Protein AF-0000000076704595 (afdb_homodimer)

pLDDT: mean 89.66, std 19.1, range [22.81, 98.88]

Radius of gyration: 24.55 Å; Cα contacts (8 Å, |Δi|>4): 575; chains: 2; bounding box: 43×68×77 Å

Secondary structure (DSSP, 8-state):
-----EEEEEEEETTTTEEEEEEEEE---SSS-SPPHHHHHHH---THHHHTSPPHHHHHHHHHHHHHHTTSB-TTT-PBPTTS--EEESSSHIIIIIHHHHHHHTTPPPPGGGSEEEEHHHHHHHHHSS--SSHHHHHHHTTPPP-S-TT-HHHHHHHHHHHHHHHHHTTPPP---EEEETTEETT------------------/-----EEEEEEEETTTTEEEEEEEEE---SSS-SPPHHHHHHH---THHHHTSPPHHHHHHHHHHHHHHTTSB-TTT-PBPTTS--EEESSSHIIIIIHHHHHHHTTPPPPGGGSEEEEHHHHHHHHHSS--SSHHHHHHHTTPPP-S-TT-HHHHHHHHHHHHHHHHHTTPPP---EEEETTEETT------------------

Organism: Ascaris lumbricoides (NCBI:txid6252)

Structure (mmCIF, N/CA/C/O backbone):
data_AF-0000000076704595-model_v1
#
loop_
_entity.id
_entity.type
_entity.pdbx_description
1 polymer 'Exonuclease domain-containing protein'
#
loop_
_atom_site.group_PDB
_atom_site.id
_atom_site.type_symbol
_atom_site.label_atom_id
_atom_site.label_alt_id
_atom_site.label_comp_id
_atom_site.label_asym_id
_atom_site.label_entity_id
_atom_site.label_seq_id
_atom_site.pdbx_PDB_ins_code
_atom_site.Cartn_x
_atom_site.Cartn_y
_atom_site.Cartn_z
_atom_site.occupancy
_atom_site.B_iso_or_equiv
_atom_site.auth_seq_id
_atom_site.auth_comp_id
_atom_site.auth_asym_id
_atom_site.auth_atom_id
_atom_site.pdbx_PDB_model_num
ATOM 1 N N . LEU A 1 1 ? 15.586 2.971 5 1 81.44 1 LEU A N 1
ATOM 2 C CA . LEU A 1 1 ? 14.898 4.219 5.293 1 81.44 1 LEU A CA 1
ATOM 3 C C . LEU A 1 1 ? 13.766 4.461 4.293 1 81.44 1 LEU A C 1
ATOM 5 O O . LEU A 1 1 ? 13.945 4.254 3.09 1 81.44 1 LEU A O 1
ATOM 9 N N . GLN A 1 2 ? 12.617 4.727 4.852 1 90.31 2 GLN A N 1
ATOM 10 C CA . GLN A 1 2 ? 11.516 5.23 4.035 1 90.31 2 GLN A CA 1
ATOM 11 C C . GLN A 1 2 ? 11.562 6.75 3.926 1 90.31 2 GLN A C 1
ATOM 13 O O . GLN A 1 2 ? 11.844 7.438 4.91 1 90.31 2 GLN A O 1
ATOM 18 N N . GLU A 1 3 ? 11.398 7.246 2.668 1 96.56 3 GLU A N 1
ATOM 19 C CA . GLU A 1 3 ? 11.469 8.688 2.461 1 96.56 3 GLU A CA 1
ATOM 20 C C . GLU A 1 3 ? 10.117 9.25 2.033 1 96.56 3 GLU A C 1
ATOM 22 O O . GLU A 1 3 ? 9.375 8.602 1.288 1 96.56 3 GLU A O 1
ATOM 27 N N . ILE A 1 4 ? 9.82 10.414 2.559 1 98.19 4 ILE A N 1
ATOM 28 C CA . ILE A 1 4 ? 8.633 11.164 2.16 1 98.19 4 ILE A CA 1
ATOM 29 C C . ILE A 1 4 ? 8.828 11.734 0.757 1 98.19 4 ILE A C 1
ATOM 31 O O . ILE A 1 4 ? 9.852 12.352 0.469 1 98.19 4 ILE A O 1
ATOM 35 N N . ILE A 1 5 ? 7.785 11.492 -0.103 1 98.62 5 ILE A N 1
ATOM 36 C CA . ILE A 1 5 ? 7.953 11.977 -1.467 1 98.62 5 ILE A CA 1
ATOM 37 C C . ILE A 1 5 ? 6.82 12.945 -1.812 1 98.62 5 ILE A C 1
ATOM 39 O O . ILE A 1 5 ? 6.75 13.445 -2.936 1 98.62 5 ILE A O 1
ATOM 43 N N . GLU A 1 6 ? 5.918 13.188 -0.958 1 98.88 6 GLU A N 1
ATOM 44 C CA . GLU A 1 6 ? 4.824 14.141 -1.095 1 98.88 6 GLU A CA 1
ATOM 45 C C . GLU A 1 6 ? 4.43 14.727 0.26 1 98.88 6 GLU A C 1
ATOM 47 O O . GLU A 1 6 ? 4.363 14 1.256 1 98.88 6 GLU A O 1
ATOM 52 N N . PHE A 1 7 ? 4.203 16.031 0.327 1 98.88 7 PHE A N 1
ATOM 53 C CA . PHE A 1 7 ? 3.855 16.734 1.555 1 98.88 7 PHE A CA 1
ATOM 54 C C . PHE A 1 7 ? 2.664 17.656 1.328 1 98.88 7 PHE A C 1
ATOM 56 O O . PHE A 1 7 ? 2.83 18.875 1.186 1 98.88 7 PHE A O 1
ATOM 63 N N . PRO A 1 8 ? 1.461 17.094 1.296 1 98.81 8 PRO A N 1
ATOM 64 C CA . PRO A 1 8 ? 0.243 17.891 1.126 1 98.81 8 PRO A CA 1
ATOM 65 C C . PRO A 1 8 ? -0.398 18.266 2.457 1 98.81 8 PRO A C 1
ATOM 67 O O . PRO A 1 8 ? -0.485 17.453 3.369 1 98.81 8 PRO A O 1
ATOM 70 N N . VAL A 1 9 ? -0.83 19.5 2.629 1 98.81 9 VAL A N 1
ATOM 71 C CA . VAL A 1 9 ? -1.573 20 3.783 1 98.81 9 VAL A CA 1
ATOM 72 C C . VAL A 1 9 ? -2.691 20.922 3.318 1 98.81 9 VAL A C 1
ATOM 74 O O . VAL A 1 9 ? -2.482 21.781 2.449 1 98.81 9 VAL A O 1
ATOM 77 N N . VAL A 1 10 ? -3.824 20.734 3.83 1 98.56 10 VAL A N 1
ATOM 78 C CA . VAL A 1 10 ? -4.949 21.641 3.629 1 98.56 10 VAL A CA 1
ATOM 79 C C . VAL A 1 10 ? -5.328 22.297 4.957 1 98.56 10 VAL A C 1
ATOM 81 O O . VAL A 1 10 ? -5.457 21.609 5.977 1 98.56 10 VAL A O 1
ATOM 84 N N . GLN A 1 11 ? -5.375 23.594 4.945 1 98 11 GLN A N 1
ATOM 85 C CA . GLN A 1 11 ? -5.969 24.297 6.078 1 98 11 GLN A CA 1
ATOM 86 C C . GLN A 1 11 ? -7.492 24.281 5.988 1 98 11 GLN A C 1
ATOM 88 O O . GLN A 1 11 ? -8.07 24.859 5.066 1 98 11 GLN A O 1
ATOM 93 N N . PHE A 1 12 ? -8.086 23.609 6.906 1 97.75 12 PHE A N 1
ATOM 94 C CA . PHE A 1 12 ? -9.531 23.422 6.941 1 97.75 12 PHE A CA 1
ATOM 95 C C . PHE A 1 12 ? -10.141 24.141 8.133 1 97.75 12 PHE A C 1
ATOM 97 O O . PHE A 1 12 ? -9.734 23.922 9.281 1 97.75 12 PHE A O 1
ATOM 104 N N . CYS A 1 13 ? -11.094 25.047 7.867 1 95.94 13 CYS A N 1
ATOM 105 C CA . CYS A 1 13 ? -11.766 25.797 8.93 1 95.94 13 CYS A CA 1
ATOM 106 C C . CYS A 1 13 ? -13.008 25.062 9.414 1 95.94 13 CYS A C 1
ATOM 108 O O . CYS A 1 13 ? -13.961 24.875 8.656 1 95.94 13 CYS A O 1
ATOM 110 N N . THR A 1 14 ? -13.023 24.672 10.672 1 92.38 14 THR A N 1
ATOM 111 C CA . THR A 1 14 ? -14.133 23.875 11.195 1 92.38 14 THR A CA 1
ATOM 112 C C . THR A 1 14 ? -15.344 24.766 11.469 1 92.38 14 THR A C 1
ATOM 114 O O . THR A 1 14 ? -16.453 24.266 11.664 1 92.38 14 THR A O 1
ATOM 117 N N . LYS A 1 15 ? -15.18 26.047 11.5 1 91.81 15 LYS A N 1
ATOM 118 C CA . LYS A 1 15 ? -16.312 26.969 11.656 1 91.81 15 LYS A CA 1
ATOM 119 C C . LYS A 1 15 ? -17.094 27.094 10.359 1 91.81 15 LYS A C 1
ATOM 121 O O . LYS A 1 15 ? -18.328 27.016 10.359 1 91.81 15 LYS A O 1
ATOM 126 N N . THR A 1 16 ? -16.406 27.25 9.266 1 95.56 16 THR A N 1
ATOM 127 C CA . THR A 1 16 ? -17.062 27.438 7.973 1 95.56 16 THR A CA 1
ATOM 128 C C . THR A 1 16 ? -17.156 26.109 7.23 1 95.56 16 THR A C 1
ATOM 130 O O . THR A 1 16 ? -17.891 25.984 6.246 1 95.56 16 THR A O 1
ATOM 133 N N . LEU A 1 17 ? -16.344 25.141 7.668 1 97.38 17 LEU A N 1
ATOM 134 C CA . LEU A 1 17 ? -16.297 23.812 7.09 1 97.38 17 LEU A CA 1
ATOM 135 C C . LEU A 1 17 ? -15.797 23.859 5.648 1 97.38 17 LEU A C 1
ATOM 137 O O . LEU A 1 17 ? -16.344 23.188 4.773 1 97.38 17 LEU A O 1
ATOM 141 N N . GLN A 1 18 ? -14.805 24.75 5.449 1 97.06 18 GLN A N 1
ATOM 142 C CA . GLN A 1 18 ? -14.234 24.938 4.117 1 97.06 18 GLN A CA 1
ATOM 143 C C . GLN A 1 18 ? -12.711 24.953 4.164 1 97.06 18 GLN A C 1
ATOM 145 O O . GLN A 1 18 ? -12.117 25.266 5.199 1 97.06 18 GLN A O 1
ATOM 150 N N . GLU A 1 19 ? -12.148 24.516 3.037 1 97.5 19 GLU A N 1
ATOM 151 C CA . GLU A 1 19 ? -10.719 24.734 2.846 1 97.5 19 GLU A CA 1
ATOM 152 C C . GLU A 1 19 ? -10.398 26.234 2.752 1 97.5 19 GLU A C 1
ATOM 154 O O . GLU A 1 19 ? -11.086 26.969 2.055 1 97.5 19 GLU A O 1
ATOM 159 N N . VAL A 1 20 ? -9.32 26.688 3.467 1 96.25 20 VAL A N 1
ATOM 160 C CA . VAL A 1 20 ? -8.961 28.109 3.475 1 96.25 20 VAL A CA 1
ATOM 161 C C . VAL A 1 20 ? -7.633 28.312 2.758 1 96.25 20 VAL A C 1
ATOM 163 O O . VAL A 1 20 ? -7.391 29.359 2.166 1 96.25 20 VAL A O 1
ATOM 166 N N . ALA A 1 21 ? -6.781 27.391 2.82 1 97.94 21 ALA A N 1
ATOM 167 C CA . ALA A 1 21 ? -5.469 27.422 2.182 1 97.94 21 ALA A CA 1
ATOM 168 C C . ALA A 1 21 ? -4.902 26.016 1.998 1 97.94 21 ALA A C 1
ATOM 170 O O . ALA A 1 21 ? -5.438 25.047 2.549 1 97.94 21 ALA A O 1
ATOM 171 N N . ARG A 1 22 ? -3.871 25.953 1.169 1 98.44 22 ARG A N 1
ATOM 172 C CA . ARG A 1 22 ? -3.277 24.656 0.901 1 98.44 22 ARG A CA 1
ATOM 173 C C . ARG A 1 22 ? -1.772 24.766 0.681 1 98.44 22 ARG A C 1
ATOM 175 O O . ARG A 1 22 ? -1.294 25.781 0.148 1 98.44 22 ARG A O 1
ATOM 182 N N . PHE A 1 23 ? -1.043 23.859 1.187 1 98.81 23 PHE A N 1
ATOM 183 C CA . PHE A 1 23 ? 0.376 23.641 0.933 1 98.81 23 PHE A CA 1
ATOM 184 C C . PHE A 1 23 ? 0.608 22.281 0.282 1 98.81 23 PHE A C 1
ATOM 186 O O . PHE A 1 23 ? 0.098 21.266 0.757 1 98.81 23 PHE A O 1
ATOM 193 N N . HIS A 1 24 ? 1.318 22.219 -0.836 1 98.88 24 HIS A N 1
ATOM 194 C CA . HIS A 1 24 ? 1.534 20.969 -1.529 1 98.88 24 HIS A CA 1
ATOM 195 C C . HIS A 1 24 ? 2.885 20.953 -2.24 1 98.88 24 HIS A C 1
ATOM 197 O O . HIS A 1 24 ? 3.119 21.734 -3.152 1 98.88 24 HIS A O 1
ATOM 203 N N . GLU A 1 25 ? 3.691 20.094 -1.831 1 98.88 25 GLU A N 1
ATOM 204 C CA . GLU A 1 25 ? 4.996 19.922 -2.463 1 98.88 25 GLU A CA 1
ATOM 205 C C . GLU A 1 25 ? 5.309 18.438 -2.67 1 98.88 25 GLU A C 1
ATOM 207 O O . GLU A 1 25 ? 5.035 17.609 -1.795 1 98.88 25 GLU A O 1
ATOM 212 N N . TYR A 1 26 ? 5.793 18.109 -3.83 1 98.88 26 TYR A N 1
ATOM 213 C CA . TYR A 1 26 ? 6.512 16.844 -3.969 1 98.88 26 TYR A CA 1
ATOM 214 C C . TYR A 1 26 ? 7.934 16.969 -3.434 1 98.88 26 TYR A C 1
ATOM 216 O O . TYR A 1 26 ? 8.484 18.062 -3.355 1 98.88 26 TYR A O 1
ATOM 224 N N . VAL A 1 27 ? 8.484 15.875 -2.998 1 98.88 27 VAL A N 1
ATOM 225 C CA . VAL A 1 27 ? 9.781 15.875 -2.324 1 98.88 27 VAL A CA 1
ATOM 226 C C . VAL A 1 27 ? 10.75 14.953 -3.062 1 98.88 27 VAL A C 1
ATOM 228 O O . VAL A 1 27 ? 10.391 13.828 -3.416 1 98.88 27 VAL A O 1
ATOM 231 N N . HIS A 1 28 ? 11.906 15.438 -3.275 1 98.75 28 HIS A N 1
ATOM 232 C CA . HIS A 1 28 ? 12.945 14.633 -3.908 1 98.75 28 HIS A CA 1
ATOM 233 C C . HIS A 1 28 ? 13.578 13.672 -2.914 1 98.75 28 HIS A C 1
ATOM 235 O O . HIS A 1 28 ? 14.227 14.094 -1.951 1 98.75 28 HIS A O 1
ATOM 241 N N . PRO A 1 29 ? 13.414 12.336 -3.105 1 97.69 29 PRO A N 1
ATOM 242 C CA . PRO A 1 29 ? 14.141 11.391 -2.26 1 97.69 29 PRO A CA 1
ATOM 243 C C . PRO A 1 29 ? 15.625 11.312 -2.611 1 97.69 29 PRO A C 1
ATOM 245 O O . PRO A 1 29 ? 15.984 11.273 -3.791 1 97.69 29 PRO A O 1
ATOM 248 N N . THR A 1 30 ? 16.453 11.297 -1.604 1 97.12 30 THR A N 1
ATOM 249 C CA . THR A 1 30 ? 17.875 11.367 -1.875 1 97.12 30 THR A CA 1
ATOM 250 C C . THR A 1 30 ? 18.547 10.016 -1.616 1 97.12 30 THR A C 1
ATOM 252 O O . THR A 1 30 ? 19.562 9.688 -2.248 1 97.12 30 THR A O 1
ATOM 255 N N . GLU A 1 31 ? 18.047 9.273 -0.683 1 93.5 31 GLU A N 1
ATOM 256 C CA . GLU A 1 31 ? 18.641 7.988 -0.348 1 93.5 31 GLU A CA 1
ATOM 257 C C . GLU A 1 31 ? 18.297 6.926 -1.382 1 93.5 31 GLU A C 1
ATOM 259 O O . GLU A 1 31 ? 19.125 6.082 -1.727 1 93.5 31 GLU A O 1
ATOM 264 N N . ARG A 1 32 ? 17.078 6.938 -1.861 1 90.94 32 ARG A N 1
ATOM 265 C CA . ARG A 1 32 ? 16.547 6.098 -2.936 1 90.94 32 ARG A CA 1
ATOM 266 C C . ARG A 1 32 ? 15.852 6.938 -3.998 1 90.94 32 ARG A C 1
ATOM 268 O O . ARG A 1 32 ? 14.617 6.961 -4.062 1 90.94 32 ARG A O 1
ATOM 275 N N . PRO A 1 33 ? 16.688 7.484 -4.805 1 94.62 33 PRO A N 1
ATOM 276 C CA . PRO A 1 33 ? 16.156 8.547 -5.664 1 94.62 33 PRO A CA 1
ATOM 277 C C . PRO A 1 33 ? 15.266 8.016 -6.777 1 94.62 33 PRO A C 1
ATOM 279 O O . PRO A 1 33 ? 14.492 8.773 -7.371 1 94.62 33 PRO A O 1
ATOM 282 N N . VAL A 1 34 ? 15.414 6.738 -7.133 1 94 34 VAL A N 1
ATOM 283 C CA . VAL A 1 34 ? 14.602 6.168 -8.203 1 94 34 VAL A CA 1
ATOM 284 C C . VAL A 1 34 ? 13.391 5.457 -7.609 1 94 34 VAL A C 1
ATOM 286 O O . VAL A 1 34 ? 13.539 4.52 -6.82 1 94 34 VAL A O 1
ATOM 289 N N . LEU A 1 35 ? 12.234 5.934 -7.961 1 95.06 35 LEU A N 1
ATOM 290 C CA . LEU A 1 35 ? 11 5.32 -7.473 1 95.06 35 LEU A CA 1
ATOM 291 C C . LEU A 1 35 ? 10.828 3.916 -8.039 1 95.06 35 LEU A C 1
ATOM 293 O O . LEU A 1 35 ? 11.133 3.676 -9.211 1 95.06 35 LEU A O 1
ATOM 297 N N . THR A 1 36 ? 10.312 3.072 -7.195 1 92.31 36 THR A N 1
ATOM 298 C CA . THR A 1 36 ? 9.984 1.737 -7.684 1 92.31 36 THR A CA 1
ATOM 299 C C . THR A 1 36 ? 8.68 1.758 -8.477 1 92.31 36 THR A C 1
ATOM 301 O O . THR A 1 36 ? 7.883 2.686 -8.344 1 92.31 36 THR A O 1
ATOM 304 N N . SER A 1 37 ? 8.406 0.726 -9.289 1 89.5 37 SER A N 1
ATOM 305 C CA . SER A 1 37 ? 7.137 0.585 -9.992 1 89.5 37 SER A CA 1
ATOM 306 C C . SER A 1 37 ? 5.98 0.427 -9.008 1 89.5 37 SER A C 1
ATOM 308 O O . SER A 1 37 ? 4.875 0.917 -9.258 1 89.5 37 SER A O 1
ATOM 310 N N . PHE A 1 38 ? 6.285 -0.203 -7.961 1 92.12 38 PHE A N 1
ATOM 311 C CA . PHE A 1 38 ? 5.262 -0.357 -6.934 1 92.12 38 PHE A CA 1
ATOM 312 C C . PHE A 1 38 ? 4.812 1.001 -6.406 1 92.12 38 PHE A C 1
ATOM 314 O O . PHE A 1 38 ? 3.617 1.293 -6.367 1 92.12 38 PHE A O 1
ATOM 321 N N . CYS A 1 39 ? 5.766 1.799 -5.922 1 94.38 39 CYS A N 1
ATOM 322 C CA . CYS A 1 39 ? 5.465 3.127 -5.398 1 94.38 39 CYS A CA 1
ATOM 323 C C . CYS A 1 39 ? 4.648 3.936 -6.398 1 94.38 39 CYS A C 1
ATOM 325 O O . CYS A 1 39 ? 3.623 4.52 -6.043 1 94.38 39 CYS A O 1
ATOM 327 N N . THR A 1 40 ? 5.133 3.932 -7.656 1 95.38 40 THR A N 1
ATOM 328 C CA . THR A 1 40 ? 4.465 4.684 -8.711 1 95.38 40 THR A CA 1
ATOM 329 C C . THR A 1 40 ? 3.037 4.184 -8.914 1 95.38 40 THR A C 1
ATOM 331 O O . THR A 1 40 ? 2.104 4.984 -9.008 1 95.38 40 THR A O 1
ATOM 334 N N . ASN A 1 41 ? 2.859 2.859 -8.922 1 91.31 41 ASN A N 1
ATOM 335 C CA . ASN A 1 41 ? 1.536 2.279 -9.125 1 91.31 41 ASN A CA 1
ATOM 336 C C . ASN A 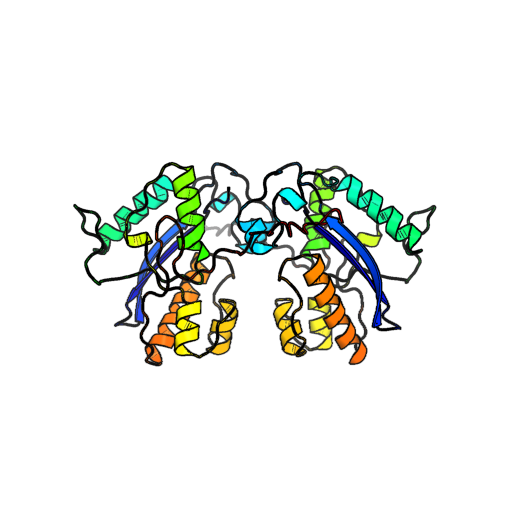1 41 ? 0.62 2.555 -7.934 1 91.31 41 ASN A C 1
ATOM 338 O O . ASN A 1 41 ? -0.578 2.787 -8.109 1 91.31 41 ASN A O 1
ATOM 342 N N . LEU A 1 42 ? 1.195 2.537 -6.781 1 93.75 42 LEU A N 1
ATOM 343 C CA . LEU A 1 42 ? 0.413 2.74 -5.566 1 93.75 42 LEU A CA 1
ATOM 344 C C . LEU A 1 42 ? -0.034 4.191 -5.445 1 93.75 42 LEU A C 1
ATOM 346 O O . LEU A 1 42 ? -1.207 4.465 -5.184 1 93.75 42 LEU A O 1
ATOM 350 N N . THR A 1 43 ? 0.84 5.145 -5.684 1 96.5 43 THR A N 1
ATOM 351 C CA . THR A 1 43 ? 0.616 6.535 -5.316 1 96.5 43 THR A CA 1
ATOM 352 C C . THR A 1 43 ? 0.196 7.355 -6.531 1 96.5 43 THR A C 1
ATOM 354 O O . THR A 1 43 ? -0.367 8.445 -6.391 1 96.5 43 THR A O 1
ATOM 357 N N . GLY A 1 44 ? 0.598 6.918 -7.707 1 96.94 44 GLY A N 1
ATOM 358 C CA . GLY A 1 44 ? 0.427 7.695 -8.922 1 96.94 44 GLY A CA 1
ATOM 359 C C . GLY A 1 44 ? 1.549 8.688 -9.156 1 96.94 44 GLY A C 1
ATOM 360 O O . GLY A 1 44 ? 1.521 9.445 -10.133 1 96.94 44 GLY A O 1
ATOM 361 N N . ILE A 1 45 ? 2.555 8.672 -8.305 1 97.69 45 ILE A N 1
ATOM 362 C CA . ILE A 1 45 ? 3.688 9.586 -8.445 1 97.69 45 ILE A CA 1
ATOM 363 C C . ILE A 1 45 ? 4.734 8.961 -9.367 1 97.69 45 ILE A C 1
ATOM 365 O O . ILE A 1 45 ? 5.262 7.887 -9.086 1 97.69 45 ILE A O 1
ATOM 369 N N . VAL A 1 46 ? 5.004 9.648 -10.453 1 97.75 46 VAL A N 1
ATOM 370 C CA . VAL A 1 46 ? 6.004 9.156 -11.391 1 97.75 46 VAL A CA 1
ATOM 371 C C . VAL A 1 46 ? 7.344 9.844 -11.125 1 97.75 46 VAL A C 1
ATOM 373 O O . VAL A 1 46 ? 7.402 10.852 -10.422 1 97.75 46 VAL A O 1
ATOM 376 N N . GLN A 1 47 ? 8.359 9.344 -11.727 1 97.94 47 GLN A N 1
ATOM 377 C CA . GLN A 1 47 ? 9.734 9.758 -11.43 1 97.94 47 GLN A CA 1
ATOM 378 C C . GLN A 1 47 ? 9.914 11.258 -11.656 1 97.94 47 GLN A C 1
ATOM 380 O O . GLN A 1 47 ? 10.523 11.945 -10.836 1 97.94 47 GLN A O 1
ATOM 385 N N . GLU A 1 48 ? 9.336 11.781 -12.695 1 98.25 48 GLU A N 1
ATOM 386 C CA . GLU A 1 48 ? 9.516 13.164 -13.117 1 98.25 48 GLU A CA 1
ATOM 387 C C . GLU A 1 48 ? 8.953 14.133 -12.078 1 98.25 48 GLU A C 1
ATOM 389 O O . GLU A 1 48 ? 9.422 15.266 -11.953 1 98.25 48 GLU A O 1
ATOM 394 N N . MET A 1 49 ? 8.07 13.664 -11.32 1 98.31 49 MET A N 1
ATOM 395 C CA . MET A 1 49 ? 7.391 14.523 -10.352 1 98.31 49 MET A CA 1
ATOM 396 C C . MET A 1 49 ? 8.289 14.789 -9.148 1 98.31 49 MET A C 1
ATOM 398 O O . MET A 1 49 ? 8.062 15.75 -8.406 1 98.31 49 MET A O 1
ATOM 402 N N . VAL A 1 50 ? 9.352 13.906 -9 1 98.56 50 VAL A N 1
ATOM 403 C CA . VAL A 1 50 ? 10.156 14.07 -7.797 1 98.56 50 VAL A CA 1
ATOM 404 C C . VAL A 1 50 ? 11.578 14.477 -8.172 1 98.56 50 VAL A C 1
ATOM 406 O O . VAL A 1 50 ? 12.328 14.984 -7.336 1 98.56 50 VAL A O 1
ATOM 409 N N . ASP A 1 51 ? 12.07 14.305 -9.375 1 97.94 51 ASP A N 1
ATOM 410 C CA . ASP A 1 51 ? 13.461 14.453 -9.805 1 97.94 51 ASP A CA 1
ATOM 411 C C . ASP A 1 51 ? 13.969 15.867 -9.523 1 97.94 51 ASP A C 1
ATOM 413 O O . ASP A 1 51 ? 15.07 16.031 -8.992 1 97.94 51 ASP A O 1
ATOM 417 N N . ASN A 1 52 ? 13.273 16.875 -9.727 1 97.5 52 ASN A N 1
ATOM 418 C CA . ASN A 1 52 ? 13.75 18.25 -9.602 1 97.5 52 ASN A CA 1
ATOM 419 C C . ASN A 1 52 ? 13.016 19 -8.492 1 97.5 52 ASN A C 1
ATOM 421 O O . ASN A 1 52 ? 12.922 20.219 -8.523 1 97.5 52 ASN A O 1
ATOM 425 N N . GLN A 1 53 ? 12.664 18.203 -7.551 1 98.75 53 GLN A N 1
ATOM 426 C CA . GLN A 1 53 ? 11.961 18.828 -6.434 1 98.75 53 GLN A CA 1
ATOM 427 C C . GLN A 1 53 ? 12.906 19.062 -5.258 1 98.75 53 GLN A C 1
ATOM 429 O O . GLN A 1 53 ? 14.039 18.594 -5.258 1 98.75 53 GLN A O 1
ATOM 434 N N . MET A 1 54 ? 12.43 19.875 -4.336 1 98.81 54 MET A N 1
ATOM 435 C CA . MET A 1 54 ? 13.164 20.125 -3.1 1 98.81 54 MET A CA 1
ATOM 436 C C . MET A 1 54 ? 13.289 18.859 -2.275 1 98.81 54 MET A C 1
ATOM 438 O O . MET A 1 54 ? 12.422 17.984 -2.336 1 98.81 54 MET A O 1
ATOM 442 N N . ILE A 1 55 ? 14.398 18.797 -1.532 1 98.69 55 ILE A N 1
ATOM 443 C CA . ILE A 1 55 ? 14.555 17.719 -0.567 1 98.69 55 ILE A CA 1
ATOM 444 C C . ILE A 1 55 ? 13.773 18.047 0.705 1 98.69 55 ILE A C 1
ATOM 446 O O . ILE A 1 55 ? 13.344 19.188 0.9 1 98.69 55 ILE A O 1
ATOM 450 N N . LEU A 1 56 ? 13.609 17.125 1.602 1 98.62 56 LEU A N 1
ATOM 451 C CA . LEU A 1 56 ? 12.68 17.234 2.723 1 98.62 56 LEU A CA 1
ATOM 452 C C . LEU A 1 56 ? 13.047 18.422 3.613 1 98.62 56 LEU A C 1
ATOM 454 O O . LEU A 1 56 ? 12.18 19.203 4.004 1 98.62 56 LEU A O 1
ATOM 458 N N . PRO A 1 57 ? 14.312 18.625 3.93 1 98.69 57 PRO A N 1
ATOM 459 C CA . PRO A 1 57 ? 14.633 19.781 4.773 1 98.69 57 PRO A CA 1
ATOM 460 C C . PRO A 1 57 ? 14.156 21.094 4.184 1 98.69 57 PRO A C 1
ATOM 462 O O . PRO A 1 57 ? 13.625 21.953 4.906 1 98.69 57 PRO A O 1
ATOM 465 N N . ASP A 1 58 ? 14.281 21.172 2.91 1 98.88 58 ASP A N 1
ATOM 466 C CA . ASP A 1 58 ? 13.867 22.406 2.248 1 98.88 58 ASP A CA 1
ATOM 467 C C . ASP A 1 58 ? 12.344 22.531 2.203 1 98.88 58 ASP A C 1
ATOM 469 O O . ASP A 1 58 ? 11.797 23.625 2.328 1 98.88 58 ASP A O 1
ATOM 473 N N . VAL A 1 59 ? 11.703 21.438 2.027 1 98.88 59 VAL A N 1
ATOM 474 C CA . VAL A 1 59 ? 10.242 21.438 2.02 1 98.88 59 VAL A CA 1
ATOM 475 C C . VAL A 1 59 ? 9.719 21.828 3.398 1 98.88 59 VAL A C 1
ATOM 477 O O . VAL A 1 59 ? 8.766 22.609 3.508 1 98.88 59 VAL A O 1
ATOM 480 N N . LEU A 1 60 ? 10.336 21.328 4.457 1 98.69 60 LEU A N 1
ATOM 481 C CA . LEU A 1 60 ? 9.906 21.656 5.816 1 98.69 60 LEU A CA 1
ATOM 482 C C . LEU A 1 60 ? 10.141 23.125 6.121 1 98.69 60 LEU A C 1
ATOM 484 O O . LEU A 1 60 ? 9.336 23.766 6.816 1 98.69 60 LEU A O 1
ATOM 488 N N . ALA A 1 61 ? 11.227 23.641 5.605 1 98.31 61 ALA A N 1
ATOM 489 C CA . ALA A 1 61 ? 11.484 25.078 5.762 1 98.31 61 ALA A CA 1
ATOM 490 C C . ALA A 1 61 ? 10.422 25.906 5.043 1 98.31 61 ALA A C 1
ATOM 492 O O . ALA A 1 61 ? 9.922 26.891 5.59 1 98.31 61 ALA A O 1
ATOM 493 N N . LYS A 1 62 ? 10.117 25.5 3.859 1 98.81 62 LYS A N 1
ATOM 494 C CA . LYS A 1 62 ? 9.07 26.172 3.094 1 98.81 62 LYS A CA 1
ATOM 495 C C . LYS A 1 62 ? 7.723 26.062 3.795 1 98.81 62 LYS A C 1
ATOM 497 O O . LYS A 1 62 ? 6.945 27.031 3.803 1 98.81 62 LYS A O 1
ATOM 502 N N . PHE A 1 63 ? 7.465 24.969 4.359 1 98.81 63 PHE A N 1
ATOM 503 C CA . PHE A 1 63 ? 6.219 24.734 5.082 1 98.81 63 PHE A CA 1
ATOM 504 C C . PHE A 1 63 ? 6.125 25.672 6.293 1 98.81 63 PHE A C 1
ATOM 506 O O . PHE A 1 63 ? 5.07 26.25 6.559 1 98.81 63 PHE A O 1
ATOM 513 N N . ARG A 1 64 ? 7.195 25.75 6.992 1 97.88 64 ARG A N 1
ATOM 514 C CA . ARG A 1 64 ? 7.23 26.656 8.141 1 97.88 64 ARG A CA 1
ATOM 515 C C . ARG A 1 64 ? 6.914 28.078 7.727 1 97.88 64 ARG A C 1
ATOM 517 O O . ARG A 1 64 ? 6.152 28.781 8.406 1 97.88 64 ARG A O 1
ATOM 524 N N . ARG A 1 65 ? 7.461 28.516 6.656 1 97.94 65 ARG A N 1
ATOM 525 C CA . ARG A 1 65 ? 7.172 29.844 6.137 1 97.94 65 ARG A CA 1
ATOM 526 C C . ARG A 1 65 ? 5.699 29.984 5.773 1 97.94 65 ARG A C 1
ATOM 528 O O . ARG A 1 65 ? 5.082 31.016 6.055 1 97.94 65 ARG A O 1
ATOM 535 N N . TRP A 1 66 ? 5.207 28.938 5.176 1 98.44 66 TRP A N 1
ATOM 536 C CA . TRP A 1 66 ? 3.797 28.938 4.805 1 98.44 66 TRP A CA 1
ATOM 537 C C . TRP A 1 66 ? 2.908 29.062 6.039 1 98.44 66 TRP A C 1
ATOM 539 O O . TRP A 1 66 ? 1.952 29.844 6.051 1 98.44 66 TRP A O 1
ATOM 549 N N . LEU A 1 67 ? 3.201 28.344 7.082 1 97.75 67 LEU A N 1
ATOM 550 C CA . LEU A 1 67 ? 2.447 28.422 8.328 1 97.75 67 LEU A CA 1
ATOM 551 C C . LEU A 1 67 ? 2.482 29.844 8.891 1 97.75 67 LEU A C 1
ATOM 553 O O . LEU A 1 67 ? 1.469 30.344 9.375 1 97.75 67 LEU A O 1
ATOM 557 N N . SER A 1 68 ? 3.662 30.391 8.836 1 96.88 68 SER A N 1
ATOM 558 C CA . SER A 1 68 ? 3.824 31.75 9.32 1 96.88 68 SER A CA 1
ATOM 559 C C . SER A 1 68 ? 2.992 32.719 8.5 1 96.88 68 SER A C 1
ATOM 561 O O . SER A 1 68 ? 2.309 33.594 9.055 1 96.88 68 SER A O 1
ATOM 563 N N . GLN A 1 69 ? 2.992 32.562 7.223 1 96.81 69 GLN A N 1
ATOM 564 C CA . GLN A 1 69 ? 2.229 33.438 6.32 1 96.81 69 GLN A CA 1
ATOM 565 C C . GLN A 1 69 ? 0.73 33.312 6.578 1 96.81 69 GLN A C 1
ATOM 567 O O . GLN A 1 69 ? -0.014 34.281 6.434 1 96.81 69 GLN A O 1
ATOM 572 N N . GLN A 1 70 ? 0.32 32.125 6.949 1 95.5 70 GLN A N 1
ATOM 573 C CA . GLN A 1 70 ? -1.088 31.875 7.246 1 95.5 70 GLN A CA 1
ATOM 574 C C . GLN A 1 70 ? -1.429 32.281 8.68 1 95.5 70 GLN A C 1
ATOM 576 O O . GLN A 1 70 ? -2.549 32.031 9.141 1 95.5 70 GLN A O 1
ATOM 581 N N . CYS A 1 71 ? -0.471 32.75 9.414 1 94.69 71 CYS A N 1
ATOM 582 C CA . CYS A 1 71 ? -0.624 33.219 10.789 1 94.69 71 CYS A CA 1
ATOM 583 C C . CYS A 1 71 ? -1.012 32.031 11.703 1 94.69 71 CYS A C 1
ATOM 585 O O . CYS A 1 71 ? -1.825 32.219 12.617 1 94.69 71 CYS A O 1
ATOM 587 N N . LEU A 1 72 ? -0.418 30.938 11.375 1 96.31 72 LEU A N 1
ATOM 588 C CA . LEU A 1 72 ? -0.691 29.75 12.172 1 96.31 72 LEU A CA 1
ATOM 589 C C . LEU A 1 72 ? 0.408 29.531 13.203 1 96.31 72 LEU A C 1
ATOM 591 O O . LEU A 1 72 ? 0.217 28.781 14.172 1 96.31 72 LEU A O 1
ATOM 595 N N . ILE A 1 73 ? 1.533 30.125 12.922 1 96.56 73 ILE A N 1
ATOM 596 C CA . ILE A 1 73 ? 2.605 30.141 13.914 1 96.56 73 ILE A CA 1
ATOM 597 C C . ILE A 1 73 ? 3.113 31.562 14.109 1 96.56 73 ILE A C 1
ATOM 599 O O . ILE A 1 73 ? 2.926 32.438 13.242 1 96.56 73 ILE A O 1
ATOM 603 N N . ASP A 1 74 ? 3.709 31.734 15.281 1 93.94 74 ASP A N 1
ATOM 604 C CA . ASP A 1 74 ? 4.359 33.031 15.531 1 93.94 74 ASP A CA 1
ATOM 605 C C . ASP A 1 74 ? 5.609 33.188 14.672 1 93.94 74 ASP A C 1
ATOM 607 O O . ASP A 1 74 ? 6.449 32.281 14.617 1 93.94 74 ASP A O 1
ATOM 611 N N . ALA A 1 75 ? 5.719 34.281 14.07 1 90.5 75 ALA A N 1
ATOM 612 C CA . ALA A 1 75 ? 6.805 34.531 13.125 1 90.5 75 ALA A CA 1
ATOM 613 C C . ALA A 1 75 ? 8.156 34.531 13.828 1 90.5 75 ALA A C 1
ATOM 615 O O . ALA A 1 75 ? 9.172 34.125 13.25 1 90.5 75 ALA A O 1
ATOM 616 N N . GLU A 1 76 ? 8.141 34.969 15.039 1 90.25 76 GLU A N 1
ATOM 617 C CA . GLU A 1 76 ? 9.398 35.094 15.773 1 90.25 76 GLU A CA 1
ATOM 618 C C . GLU A 1 76 ? 9.758 33.812 16.5 1 90.25 76 GLU A C 1
ATOM 620 O O . GLU A 1 76 ? 10.836 33.25 16.281 1 90.25 76 GLU A O 1
ATOM 625 N N . SER A 1 77 ? 8.805 33.25 17.172 1 90.06 77 SER A N 1
ATOM 626 C CA . SER A 1 77 ? 9.094 32.094 18.016 1 90.06 77 SER A CA 1
ATOM 627 C C . SER A 1 77 ? 8.922 30.797 17.234 1 90.06 77 SER A C 1
ATOM 629 O O . SER A 1 77 ? 9.508 29.781 17.594 1 90.06 77 SER A O 1
ATOM 631 N N . GLY A 1 78 ? 8.055 30.891 16.25 1 90.69 78 GLY A N 1
ATOM 632 C CA . GLY A 1 78 ? 7.734 29.672 15.516 1 90.69 78 GLY A CA 1
ATOM 633 C C . GLY A 1 78 ? 6.727 28.797 16.234 1 90.69 78 GLY A C 1
ATOM 634 O O . GLY A 1 78 ? 6.391 27.719 15.758 1 90.69 78 GLY A O 1
ATOM 635 N N . ASP A 1 79 ? 6.188 29.266 17.25 1 90.94 79 ASP A N 1
ATOM 636 C CA . ASP A 1 79 ? 5.23 28.516 18.062 1 90.94 79 ASP A CA 1
ATOM 637 C C . ASP A 1 79 ? 3.83 28.578 17.453 1 90.94 79 ASP A C 1
ATOM 639 O O . ASP A 1 79 ? 3.455 29.594 16.859 1 90.94 79 ASP A O 1
ATOM 643 N N . ARG A 1 80 ? 3.188 27.469 17.625 1 92.25 80 ARG A N 1
ATOM 644 C CA . ARG A 1 80 ? 1.779 27.438 17.25 1 92.25 80 ARG A CA 1
ATOM 645 C C . ARG A 1 80 ? 1.003 28.547 17.938 1 92.25 80 ARG A C 1
ATOM 647 O O . ARG A 1 80 ? 1.188 28.797 19.125 1 92.25 80 ARG A O 1
ATOM 654 N N . VAL A 1 81 ? 0.156 29.219 17.125 1 87.75 81 VAL A N 1
ATOM 655 C CA . VAL A 1 81 ? -0.734 30.203 17.734 1 87.75 81 VAL A CA 1
ATOM 656 C C . VAL A 1 81 ? -1.742 29.5 18.641 1 87.75 81 VAL A C 1
ATOM 658 O O . VAL A 1 81 ? -2.33 28.484 18.25 1 87.75 81 VAL A O 1
ATOM 661 N N . ARG A 1 82 ? -1.768 29.812 19.828 1 73.06 82 ARG A N 1
ATOM 662 C CA . ARG A 1 82 ? -2.441 29.094 20.906 1 73.06 82 ARG A CA 1
ATOM 663 C C . ARG A 1 82 ? -3.842 28.656 20.469 1 73.06 82 ARG A C 1
ATOM 665 O O . ARG A 1 82 ? -4.637 29.469 20.016 1 73.06 82 ARG A O 1
ATOM 672 N N . ASN A 1 83 ? -4.133 27.453 20.781 1 67.12 83 ASN A N 1
ATOM 673 C CA . ASN A 1 83 ? -5.379 26.703 20.656 1 67.12 83 ASN A CA 1
ATOM 674 C C . ASN A 1 83 ? -6.074 26.984 19.328 1 67.12 83 ASN A C 1
ATOM 676 O O . ASN A 1 83 ? -7.301 27.094 19.266 1 67.12 83 ASN A O 1
ATOM 680 N N . SER A 1 84 ? -5.176 27.016 18.344 1 84.94 84 SER A N 1
ATOM 681 C CA . SER A 1 84 ? -5.781 27.516 17.125 1 84.94 84 SER A CA 1
ATOM 682 C C . SER A 1 84 ? -5.934 26.391 16.094 1 84.94 84 SER A C 1
ATOM 684 O O . SER A 1 84 ? -6.891 26.391 15.312 1 84.94 84 SER A O 1
ATOM 686 N N . TRP A 1 85 ? -5.125 25.484 16.109 1 95.38 85 TRP A N 1
ATOM 687 C CA . TRP A 1 85 ? -5.227 24.453 15.078 1 95.38 85 TRP A CA 1
ATOM 688 C C . TRP A 1 85 ? -4.465 23.203 15.5 1 95.38 85 TRP A C 1
ATOM 690 O O . TRP A 1 85 ? -3.674 23.234 16.438 1 95.38 85 TRP A O 1
ATOM 700 N N . THR A 1 86 ? -4.711 22.078 14.992 1 97 86 THR A N 1
ATOM 701 C CA . THR A 1 86 ? -3.994 20.812 15.125 1 97 86 THR A CA 1
ATOM 702 C C . THR A 1 86 ? -3.998 20.047 13.805 1 97 86 THR A C 1
ATOM 704 O O . THR A 1 86 ? -4.77 20.375 12.898 1 97 86 THR A O 1
ATOM 707 N N . PHE A 1 87 ? -3.131 19.109 13.664 1 98 87 PHE A N 1
ATOM 708 C CA . PHE A 1 87 ? -3.098 18.297 12.461 1 98 87 PHE A CA 1
ATOM 709 C C . PHE A 1 87 ? -4.141 17.188 12.531 1 98 87 PHE A C 1
ATOM 711 O O . PHE A 1 87 ? -4.457 16.688 13.617 1 98 87 PHE A O 1
ATOM 718 N N . VAL A 1 88 ? -4.703 16.891 11.398 1 98.56 88 VAL A N 1
ATOM 719 C CA . VAL A 1 88 ? -5.535 15.703 11.219 1 98.56 88 VAL A CA 1
ATOM 720 C C . VAL A 1 88 ? -4.879 14.758 10.219 1 98.56 88 VAL A C 1
ATOM 722 O O . VAL A 1 88 ? -4.457 15.188 9.133 1 98.56 88 VAL A O 1
ATOM 725 N N . THR A 1 89 ? -4.652 13.547 10.57 1 98.5 89 THR A N 1
ATOM 726 C CA . THR A 1 89 ? -4.121 12.5 9.703 1 98.5 89 THR A CA 1
ATOM 727 C C . THR A 1 89 ? -5.066 11.305 9.656 1 98.5 89 THR A C 1
ATOM 729 O O . THR A 1 89 ? -6.023 11.234 10.438 1 98.5 89 THR A O 1
ATOM 732 N N . CYS A 1 90 ? -4.906 10.469 8.742 1 98.25 90 CYS A N 1
ATOM 733 C CA . CYS A 1 90 ? -5.625 9.203 8.703 1 98.25 90 CYS A CA 1
ATOM 734 C C . CYS A 1 90 ? -4.715 8.047 9.109 1 98.25 90 CYS A C 1
ATOM 736 O O . CYS A 1 90 ? -4.348 7.219 8.281 1 98.25 90 CYS A O 1
ATOM 738 N N . GLY A 1 91 ? -4.438 7.988 10.336 1 96.56 91 GLY A N 1
ATOM 739 C CA . GLY A 1 91 ? -3.492 7.07 10.945 1 96.56 91 GLY A CA 1
ATOM 740 C C . GLY A 1 91 ? -2.342 7.777 11.641 1 96.56 91 GLY A C 1
ATOM 741 O O . GLY A 1 91 ? -2.098 8.961 11.398 1 96.56 91 GLY A O 1
ATOM 742 N N . ASP A 1 92 ? -1.61 7.062 12.414 1 96.81 92 ASP A N 1
ATOM 743 C CA . ASP A 1 92 ? -0.535 7.652 13.203 1 96.81 92 ASP A CA 1
ATOM 744 C C . ASP A 1 92 ? 0.788 7.625 12.438 1 96.81 92 ASP A C 1
ATOM 746 O O . ASP A 1 92 ? 1.765 8.25 12.859 1 96.81 92 ASP A O 1
ATOM 750 N N . TRP A 1 93 ? 0.786 7.016 11.312 1 95.31 93 TRP A N 1
ATOM 751 C CA . TRP A 1 93 ? 2.016 6.699 10.594 1 95.31 93 TRP A CA 1
ATOM 752 C C . TRP A 1 93 ? 2.748 7.973 10.188 1 95.31 93 TRP A C 1
ATOM 754 O O . TRP A 1 93 ? 3.961 8.094 10.383 1 95.31 93 TRP A O 1
ATOM 764 N N . ASP A 1 94 ? 2.094 8.953 9.656 1 96.62 94 ASP A N 1
ATOM 765 C CA . ASP A 1 94 ? 2.689 10.148 9.078 1 96.62 94 ASP A CA 1
ATOM 766 C C . ASP A 1 94 ? 3.475 10.938 10.125 1 96.62 94 ASP A C 1
ATOM 768 O O . ASP A 1 94 ? 4.668 11.203 9.945 1 96.62 94 ASP A O 1
ATOM 772 N N . LEU A 1 95 ? 2.826 11.18 11.203 1 97.62 95 LEU A N 1
ATOM 773 C CA . LEU A 1 95 ? 3.428 12.062 12.203 1 97.62 95 LEU A CA 1
ATOM 774 C C . LEU A 1 95 ? 4.031 11.258 13.344 1 97.62 95 LEU A C 1
ATOM 776 O O . LEU A 1 95 ? 4.867 11.766 14.094 1 97.62 95 LEU A O 1
ATOM 780 N N . GLY A 1 96 ? 3.619 10.023 13.43 1 96.5 96 GLY A N 1
ATOM 781 C CA . GLY A 1 96 ? 4.113 9.195 14.516 1 96.5 96 GLY A CA 1
ATOM 782 C C . GLY A 1 96 ? 5.328 8.367 14.125 1 96.5 96 GLY A C 1
ATOM 783 O O . GLY A 1 96 ? 6.066 7.898 14.992 1 96.5 96 GLY A O 1
ATOM 784 N N . THR A 1 97 ? 5.508 8.195 12.828 1 94.88 97 THR A N 1
ATOM 785 C CA . THR A 1 97 ? 6.562 7.277 12.422 1 94.88 97 THR A CA 1
ATOM 786 C C . THR A 1 97 ? 7.434 7.91 11.336 1 94.88 97 THR A C 1
ATOM 788 O O . THR A 1 97 ? 8.609 8.203 11.57 1 94.88 97 THR A O 1
ATOM 791 N N . ILE A 1 98 ? 6.898 8.234 10.219 1 96.75 98 ILE A N 1
ATOM 792 C CA . ILE A 1 98 ? 7.707 8.492 9.031 1 96.75 98 ILE A CA 1
ATOM 793 C C . ILE A 1 98 ? 8.391 9.852 9.156 1 96.75 98 ILE A C 1
ATOM 795 O O . ILE A 1 98 ? 9.586 9.977 8.898 1 96.75 98 ILE A O 1
ATOM 799 N N . LEU A 1 99 ? 7.645 10.883 9.539 1 97.69 99 LEU A N 1
ATOM 800 C CA . LEU A 1 99 ? 8.258 12.195 9.641 1 97.69 99 LEU A CA 1
ATOM 801 C C . LEU A 1 99 ? 9.336 12.211 10.719 1 97.69 99 LEU A C 1
ATOM 803 O O . LEU A 1 99 ? 10.477 12.625 10.461 1 97.69 99 LEU A O 1
ATOM 807 N N . PRO A 1 100 ? 9.031 11.664 11.883 1 96.69 100 PRO A N 1
ATOM 808 C CA . PRO A 1 100 ? 10.078 11.648 12.898 1 96.69 100 PRO A CA 1
ATOM 809 C C . PRO A 1 100 ? 11.281 10.797 12.5 1 96.69 100 PRO A C 1
ATOM 811 O O . PRO A 1 100 ? 12.422 11.172 12.766 1 96.69 100 PRO A O 1
ATOM 814 N N . GLN A 1 101 ? 11.047 9.703 11.883 1 95.25 101 GLN A N 1
ATOM 815 C CA . GLN A 1 101 ? 12.133 8.812 11.469 1 95.25 101 GLN A CA 1
ATOM 816 C C . GLN A 1 101 ? 13.039 9.484 10.445 1 95.25 101 GLN A C 1
ATOM 818 O O . GLN A 1 101 ? 14.258 9.445 10.57 1 95.25 101 GLN A O 1
ATOM 823 N N . GLU A 1 102 ? 12.461 10.055 9.453 1 96.88 102 GLU A N 1
ATOM 824 C CA . GLU A 1 102 ? 13.281 10.695 8.438 1 96.88 102 GLU A CA 1
ATOM 825 C C . GLU A 1 102 ? 13.984 11.938 8.992 1 96.88 102 GLU A C 1
ATOM 827 O O . GLU A 1 102 ? 15.141 12.203 8.656 1 96.88 102 GLU A O 1
ATOM 832 N N . ALA A 1 103 ? 13.266 12.695 9.789 1 97.31 103 ALA A N 1
ATOM 833 C CA . ALA A 1 103 ? 13.898 13.852 10.422 1 97.31 103 ALA A CA 1
ATOM 834 C C . ALA A 1 103 ? 15.117 13.438 11.234 1 97.31 103 ALA A C 1
ATOM 836 O O . ALA A 1 103 ? 16.188 14.055 11.133 1 97.31 103 ALA A O 1
ATOM 837 N N . SER A 1 104 ? 14.922 12.391 12.023 1 96.19 104 SER A N 1
ATOM 838 C CA . SER A 1 104 ? 16.016 11.883 12.836 1 96.19 104 SER A CA 1
ATOM 839 C C . SER A 1 104 ? 17.188 11.445 11.961 1 96.19 104 SER A C 1
ATOM 841 O O . SER A 1 104 ? 18.344 11.773 12.242 1 96.19 104 SER A O 1
ATOM 843 N N . PHE A 1 105 ? 16.906 10.781 10.898 1 96.31 105 PHE A N 1
ATOM 844 C CA . PHE A 1 105 ? 17.922 10.312 9.969 1 96.31 105 PHE A CA 1
ATOM 845 C C . PHE A 1 105 ? 18.703 11.484 9.383 1 96.31 105 PHE A C 1
ATOM 847 O O . PHE A 1 105 ? 19.922 11.391 9.188 1 96.31 105 PHE A O 1
ATOM 854 N N . ARG A 1 106 ? 18 12.586 9.219 1 97.19 106 ARG A N 1
ATOM 855 C CA . ARG A 1 106 ? 18.609 13.727 8.547 1 97.19 106 ARG A CA 1
ATOM 856 C C . ARG A 1 106 ? 19.141 14.734 9.555 1 97.19 106 ARG A C 1
ATOM 858 O O . ARG A 1 106 ? 19.594 15.82 9.188 1 97.19 106 ARG A O 1
ATOM 865 N N . GLY A 1 107 ? 18.969 14.445 10.766 1 97.25 107 GLY A N 1
ATOM 866 C CA . GLY A 1 107 ? 19.453 15.336 11.805 1 97.25 107 GLY A CA 1
ATOM 867 C C . GLY A 1 107 ? 18.609 16.594 11.961 1 97.25 107 GLY A C 1
ATOM 868 O O . GLY A 1 107 ? 19.125 17.656 12.289 1 97.25 107 GLY A O 1
ATOM 869 N N . LEU A 1 108 ? 17.359 16.438 11.688 1 97.06 108 LEU A N 1
ATOM 870 C CA . LEU A 1 108 ? 16.453 17.562 11.773 1 97.06 108 LEU A CA 1
ATOM 871 C C . LEU A 1 108 ? 15.688 17.562 13.094 1 97.06 108 LEU A C 1
ATOM 873 O O . LEU A 1 108 ? 15.281 16.5 13.578 1 97.06 108 LEU A O 1
ATOM 877 N N . HIS A 1 109 ? 15.539 18.719 13.641 1 95.31 109 HIS A N 1
ATOM 878 C CA . HIS A 1 109 ? 14.648 18.906 14.781 1 95.31 109 HIS A CA 1
ATOM 879 C C . HIS A 1 109 ? 13.25 19.312 14.328 1 95.31 109 HIS A C 1
ATOM 881 O O . HIS A 1 109 ? 13.094 20.281 13.586 1 95.31 109 HIS A O 1
ATOM 887 N N . LEU A 1 110 ? 12.297 18.609 14.789 1 96.5 110 LEU A N 1
ATOM 888 C CA . LEU A 1 110 ? 10.922 18.922 14.422 1 96.5 110 LEU A CA 1
ATOM 889 C C . LEU A 1 110 ? 10.289 19.875 15.422 1 96.5 110 LEU A C 1
ATOM 891 O O . LEU A 1 110 ? 10.461 19.719 16.641 1 96.5 110 LEU A O 1
ATOM 895 N N . PRO A 1 111 ? 9.594 20.906 14.945 1 95.56 111 PRO A N 1
ATOM 896 C CA . PRO A 1 111 ? 8.867 21.812 15.844 1 95.56 111 PRO A CA 1
ATOM 897 C C . PRO A 1 111 ? 7.805 21.078 16.672 1 95.56 111 PRO A C 1
ATOM 899 O O . PRO A 1 111 ? 7.266 20.062 16.234 1 95.56 111 PRO A O 1
ATOM 902 N N . PRO A 1 112 ? 7.375 21.672 17.797 1 94.19 112 PRO A N 1
ATOM 903 C CA . PRO A 1 112 ? 6.438 21.016 18.719 1 94.19 112 PRO A CA 1
ATOM 904 C C . PRO A 1 112 ? 5.055 20.812 18.094 1 94.19 112 PRO A C 1
ATOM 906 O O . PRO A 1 112 ? 4.312 19.922 18.516 1 94.19 112 PRO A O 1
ATOM 909 N N . TYR A 1 113 ? 4.758 21.594 17.062 1 95 113 TYR A N 1
ATOM 910 C CA . TYR A 1 113 ? 3.412 21.484 16.516 1 95 113 TYR A CA 1
ATOM 911 C C . TYR A 1 113 ? 3.24 20.172 15.75 1 95 113 TYR A C 1
ATOM 913 O O . TYR A 1 113 ? 2.121 19.797 15.391 1 95 113 TYR A O 1
ATOM 921 N N . PHE A 1 114 ? 4.246 19.406 15.586 1 96.88 114 PHE A N 1
ATOM 922 C CA . PHE A 1 114 ? 4.137 18.062 14.992 1 96.88 114 PHE A CA 1
ATOM 923 C C . PHE A 1 114 ? 3.916 17.016 16.078 1 96.88 114 PHE A C 1
ATOM 925 O O . PHE A 1 114 ? 3.793 15.828 15.773 1 96.88 114 PHE A O 1
ATOM 932 N N . GLY A 1 115 ? 3.781 17.406 17.344 1 95.94 115 GLY A N 1
ATOM 933 C CA . GLY A 1 115 ? 3.834 16.453 18.453 1 95.94 115 GLY A CA 1
ATOM 934 C C . GLY A 1 115 ? 2.467 15.969 18.875 1 95.94 115 GLY A C 1
ATOM 935 O O . GLY A 1 115 ? 2.357 15.094 19.734 1 95.94 115 GLY A O 1
ATOM 936 N N . SER A 1 116 ? 1.376 16.516 18.359 1 96.06 116 SER A N 1
ATOM 937 C CA . SER A 1 116 ? 0.017 16.062 18.641 1 96.06 116 SER A CA 1
ATOM 938 C C . SER A 1 116 ? -0.89 16.25 17.438 1 96.06 116 SER A C 1
ATOM 940 O O . SER A 1 116 ? -0.718 17.188 16.656 1 96.06 116 SER A O 1
ATOM 942 N N . TRP A 1 117 ? -1.786 15.289 17.25 1 97.69 117 TRP A N 1
ATOM 943 C CA . TRP A 1 117 ? -2.674 15.359 16.094 1 97.69 117 TRP A CA 1
ATOM 944 C C . TRP A 1 117 ? -3.943 14.547 16.344 1 97.69 117 TRP A C 1
ATOM 946 O O . TRP A 1 117 ? -4.078 13.883 17.375 1 97.69 117 TRP A O 1
ATOM 956 N N . ILE A 1 118 ? -4.891 14.773 15.508 1 97.88 118 ILE A N 1
ATOM 957 C CA . ILE A 1 118 ? -6.086 13.938 15.43 1 97.88 118 ILE A CA 1
ATOM 958 C C . ILE A 1 118 ? -5.867 12.812 14.422 1 97.88 118 ILE A C 1
ATOM 960 O O . ILE A 1 118 ? -5.711 13.07 13.219 1 97.88 118 ILE A O 1
ATOM 964 N N . ASN A 1 119 ? -5.742 11.641 14.898 1 98.31 119 ASN A N 1
ATOM 965 C CA . ASN A 1 119 ? -5.93 10.492 14.023 1 98.31 119 ASN A CA 1
ATOM 966 C C . ASN A 1 119 ? -7.402 10.273 13.688 1 98.31 119 ASN A C 1
ATOM 968 O O . ASN A 1 119 ? -8.188 9.852 14.539 1 98.31 119 ASN A O 1
ATOM 972 N N . LEU A 1 120 ? -7.746 10.547 12.484 1 98.62 120 LEU A N 1
ATOM 973 C CA . LEU A 1 120 ? -9.141 10.555 12.047 1 98.62 120 LEU A CA 1
ATOM 974 C C . LEU A 1 120 ? -9.797 9.203 12.312 1 98.62 120 LEU A C 1
ATOM 976 O O . LEU A 1 120 ? -10.984 9.133 12.633 1 98.62 120 LEU A O 1
ATOM 980 N N . LYS A 1 121 ? -9.055 8.094 12.211 1 98.06 121 LYS A N 1
ATOM 981 C CA . LYS A 1 121 ? -9.609 6.77 12.492 1 98.06 121 LYS A CA 1
ATOM 982 C C . LYS A 1 121 ? -10.039 6.648 13.953 1 98.06 121 LYS A C 1
ATOM 984 O O . LYS A 1 121 ? -11.094 6.078 14.25 1 98.06 121 LYS A O 1
ATOM 989 N N . LYS A 1 122 ? -9.18 7.113 14.844 1 97.56 122 LYS A N 1
ATOM 990 C CA . LYS A 1 122 ? -9.523 7.113 16.266 1 97.56 122 LYS A CA 1
ATOM 991 C C . LYS A 1 122 ? -10.703 8.039 16.547 1 97.56 122 LYS A C 1
ATOM 993 O O . LYS A 1 122 ? -11.609 7.691 17.297 1 97.56 122 LYS A O 1
ATOM 998 N N . ALA A 1 123 ? -10.664 9.188 15.938 1 97.75 123 ALA A N 1
ATOM 999 C CA . ALA A 1 123 ? -11.773 10.125 16.094 1 97.75 123 ALA A CA 1
ATOM 1000 C C . ALA A 1 123 ? -13.07 9.516 15.57 1 97.75 123 ALA A C 1
ATOM 1002 O O . ALA A 1 123 ? -14.133 9.695 16.172 1 97.75 123 ALA A O 1
ATOM 1003 N N . TYR A 1 124 ? -12.969 8.844 14.461 1 98.31 124 TYR A N 1
ATOM 1004 C CA . TYR A 1 124 ? -14.125 8.188 13.859 1 98.31 124 TYR A CA 1
ATOM 1005 C C . TYR A 1 124 ? -14.695 7.129 14.797 1 98.31 124 TYR A C 1
ATOM 1007 O O . TYR A 1 124 ? -15.914 7.02 14.945 1 98.31 124 TYR A O 1
ATOM 1015 N N . ARG A 1 125 ? -13.828 6.355 15.359 1 97.69 125 ARG A N 1
ATOM 1016 C CA . ARG A 1 125 ? -14.25 5.363 16.344 1 97.69 125 ARG A CA 1
ATOM 1017 C C . ARG A 1 125 ? -15.008 6.02 17.5 1 97.69 125 ARG A C 1
ATOM 1019 O O . ARG A 1 125 ? -16.062 5.523 17.922 1 97.69 125 ARG A O 1
ATOM 1026 N N . ASN A 1 126 ? -14.484 7.074 17.984 1 96.81 126 ASN A N 1
ATOM 1027 C CA . ASN A 1 126 ? -15.148 7.801 19.062 1 96.81 126 ASN A CA 1
ATOM 1028 C C . ASN A 1 126 ? -16.531 8.281 18.656 1 96.81 126 ASN A C 1
ATOM 1030 O O . ASN A 1 126 ? -17.469 8.281 19.453 1 96.81 126 ASN A O 1
ATOM 1034 N N . ALA A 1 127 ? -16.672 8.648 17.453 1 96.81 127 ALA A N 1
ATOM 1035 C CA . ALA A 1 127 ? -17.906 9.234 16.953 1 96.81 127 ALA A CA 1
ATOM 1036 C C . ALA A 1 127 ? -18.922 8.156 16.578 1 96.81 127 ALA A C 1
ATOM 1038 O O . ALA A 1 127 ? -20.109 8.281 16.875 1 96.81 127 ALA A O 1
ATOM 1039 N N . LYS A 1 128 ? -18.422 7.07 15.992 1 97.19 128 LYS A N 1
ATOM 1040 C CA . LYS A 1 128 ? -19.344 6.141 15.336 1 97.19 128 LYS A CA 1
ATOM 1041 C C . LYS A 1 128 ? -19.359 4.789 16.047 1 97.19 128 LYS A C 1
ATOM 1043 O O . LYS A 1 128 ? -20.203 3.945 15.766 1 97.19 128 LYS A O 1
ATOM 1048 N N . GLY A 1 129 ? -18.375 4.535 16.859 1 96.56 129 GLY A N 1
ATOM 1049 C CA . GLY A 1 129 ? -18.453 3.355 17.703 1 96.56 129 GLY A CA 1
ATOM 1050 C C . GLY A 1 129 ? -17.641 2.186 17.172 1 96.56 129 GLY A C 1
ATOM 1051 O O . GLY A 1 129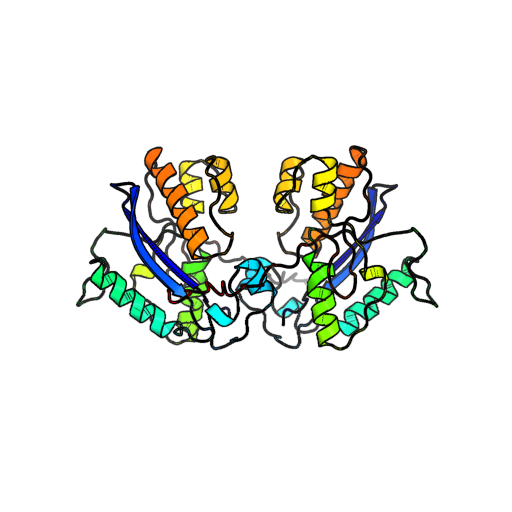 ? -17.656 1.099 17.75 1 96.56 129 GLY A O 1
ATOM 1052 N N . TYR A 1 130 ? -16.922 2.375 16.031 1 94.56 130 TYR A N 1
ATOM 1053 C CA . TYR A 1 130 ? -16.062 1.326 15.516 1 94.56 130 TYR A CA 1
ATOM 1054 C C . TYR A 1 130 ? -14.82 1.922 14.852 1 94.56 130 TYR A C 1
ATOM 1056 O O . TYR A 1 130 ? -14.859 3.039 14.336 1 94.56 130 TYR A O 1
ATOM 1064 N N . PHE A 1 131 ? -13.781 1.112 14.898 1 94.81 131 PHE A N 1
ATOM 1065 C CA . PHE A 1 131 ? -12.516 1.555 14.312 1 94.81 131 PHE A CA 1
ATOM 1066 C C . PHE A 1 131 ? -12.477 1.233 12.82 1 94.81 131 PHE A C 1
ATOM 1068 O O . PHE A 1 131 ? -12.469 0.064 12.43 1 94.81 131 PHE A O 1
ATOM 1075 N N . PRO A 1 132 ? -12.453 2.266 11.984 1 94.56 132 PRO A N 1
ATOM 1076 C CA . PRO A 1 132 ? -12.328 2.02 10.547 1 94.56 132 PRO A CA 1
ATOM 1077 C C . PRO A 1 132 ? -10.898 1.688 10.133 1 94.56 132 PRO A C 1
ATOM 1079 O O . PRO A 1 132 ? -9.961 2.418 10.477 1 94.56 132 PRO A O 1
ATOM 1082 N N . ASN A 1 133 ? -10.719 0.693 9.375 1 89.06 133 ASN A N 1
ATOM 1083 C CA . ASN A 1 133 ? -9.367 0.227 9.062 1 89.06 133 ASN A CA 1
ATOM 1084 C C . ASN A 1 133 ? -8.781 0.965 7.863 1 89.06 133 ASN A C 1
ATOM 1086 O O . ASN A 1 133 ? -7.633 0.731 7.484 1 89.06 133 ASN A O 1
ATOM 1090 N N . SER A 1 134 ? -9.617 1.832 7.219 1 93 134 SER A N 1
ATOM 1091 C CA . SER A 1 134 ? -9.102 2.562 6.066 1 93 134 SER A CA 1
ATOM 1092 C C . SER A 1 134 ? -9.922 3.818 5.793 1 93 134 SER A C 1
ATOM 1094 O O . SER A 1 134 ? -11.047 3.951 6.289 1 93 134 SER A O 1
ATOM 1096 N N . LEU A 1 135 ? -9.32 4.691 4.969 1 96.88 135 LEU A N 1
ATOM 1097 C CA . LEU A 1 135 ? -9.992 5.895 4.484 1 96.88 135 LEU A CA 1
ATOM 1098 C C . LEU A 1 135 ? -11.258 5.539 3.709 1 96.88 135 LEU A C 1
ATOM 1100 O O . LEU A 1 135 ? -12.305 6.156 3.902 1 96.88 135 LEU A O 1
ATOM 1104 N N . MET A 1 136 ? -11.211 4.477 2.934 1 94 136 MET A N 1
ATOM 1105 C CA . MET A 1 136 ? -12.32 4.062 2.084 1 94 136 MET A CA 1
ATOM 1106 C C . MET A 1 136 ? -13.5 3.586 2.926 1 94 136 MET A C 1
ATOM 1108 O O . MET A 1 136 ? -14.656 3.832 2.574 1 94 136 MET A O 1
ATOM 1112 N N . VAL A 1 137 ? -13.211 2.938 4.027 1 93.38 137 VAL A N 1
ATOM 1113 C CA . VAL A 1 137 ? -14.266 2.451 4.906 1 93.38 137 VAL A CA 1
ATOM 1114 C C . VAL A 1 137 ? -15.07 3.631 5.449 1 93.38 137 VAL A C 1
ATOM 1116 O O . VAL A 1 137 ? -16.297 3.598 5.465 1 93.38 137 VAL A O 1
ATOM 1119 N N . MET A 1 138 ? -14.375 4.66 5.84 1 97.81 138 MET A N 1
ATOM 1120 C CA . MET A 1 138 ? -15.055 5.836 6.375 1 97.81 138 MET A CA 1
ATOM 1121 C C . MET A 1 138 ? -15.883 6.527 5.297 1 97.81 138 MET A C 1
ATOM 1123 O O . MET A 1 138 ? -17.031 6.91 5.539 1 97.81 138 MET A O 1
ATOM 1127 N N . LEU A 1 139 ? -15.305 6.668 4.102 1 97.69 139 LEU A N 1
ATOM 1128 C CA . LEU A 1 139 ? -16.016 7.285 2.99 1 97.69 139 LEU A CA 1
ATOM 1129 C C . LEU A 1 139 ? -17.281 6.504 2.66 1 97.69 139 LEU A C 1
ATOM 1131 O O . LEU A 1 139 ? -18.359 7.086 2.523 1 97.69 139 LEU A O 1
ATOM 1135 N N . ASN A 1 140 ? -17.172 5.23 2.557 1 94.06 140 ASN A N 1
ATOM 1136 C CA . ASN A 1 140 ? -18.328 4.387 2.232 1 94.06 140 ASN A CA 1
ATOM 1137 C C . ASN A 1 140 ? -19.406 4.469 3.307 1 94.06 140 ASN A C 1
ATOM 1139 O O . ASN A 1 140 ? -20.594 4.586 2.99 1 94.06 140 ASN A O 1
ATOM 1143 N N . ASP A 1 141 ? -18.953 4.426 4.535 1 96 141 ASP A N 1
ATOM 1144 C CA . ASP A 1 141 ? -19.875 4.496 5.664 1 96 141 ASP A CA 1
ATOM 1145 C C . ASP A 1 141 ? -20.672 5.797 5.641 1 96 141 ASP A C 1
ATOM 1147 O O . ASP A 1 141 ? -21.859 5.805 5.945 1 96 141 ASP A O 1
ATOM 1151 N N . LEU A 1 142 ? -20.062 6.824 5.258 1 98.06 142 LEU A N 1
ATOM 1152 C CA . LEU A 1 142 ? -20.688 8.148 5.254 1 98.06 142 LEU A CA 1
ATOM 1153 C C . LEU A 1 142 ? -21.328 8.445 3.904 1 98.06 142 LEU A C 1
ATOM 1155 O O . LEU A 1 142 ? -21.875 9.531 3.695 1 98.06 142 LEU A O 1
ATOM 1159 N N . GLN A 1 143 ? -21.172 7.477 2.996 1 97.31 143 GLN A N 1
ATOM 1160 C CA . GLN A 1 143 ? -21.719 7.609 1.653 1 97.31 143 GLN A CA 1
ATOM 1161 C C . GLN A 1 143 ? -21.141 8.82 0.935 1 97.31 143 GLN A C 1
ATOM 1163 O O . GLN A 1 143 ? -21.875 9.586 0.305 1 97.31 143 GLN A O 1
ATOM 1168 N N . ILE A 1 144 ? -19.938 9.062 1.13 1 98.12 144 ILE A N 1
ATOM 1169 C CA . ILE A 1 144 ? -19.188 10.109 0.433 1 98.12 144 ILE A CA 1
ATOM 1170 C C . ILE A 1 144 ? -18.391 9.492 -0.718 1 98.12 144 ILE A C 1
ATOM 1172 O O . ILE A 1 144 ? -17.609 8.555 -0.513 1 98.12 144 ILE A O 1
ATOM 1176 N N . PRO A 1 145 ? -18.609 9.969 -1.936 1 96.81 145 PRO A N 1
ATOM 1177 C CA . PRO A 1 145 ? -17.797 9.453 -3.043 1 96.81 145 PRO A CA 1
ATOM 1178 C C . PRO A 1 145 ? -16.312 9.781 -2.896 1 96.81 145 PRO A C 1
ATOM 1180 O O . PRO A 1 145 ? -15.961 10.883 -2.473 1 96.81 145 PRO A O 1
ATOM 1183 N N . HIS A 1 146 ? -15.516 8.797 -3.17 1 96.25 146 HIS A N 1
ATOM 1184 C CA . HIS A 1 146 ? -14.078 9.008 -3.145 1 96.25 146 HIS A CA 1
ATOM 1185 C C . HIS A 1 146 ? -13.633 9.938 -4.266 1 96.25 146 HIS A C 1
ATOM 1187 O O . HIS A 1 146 ? -14.125 9.836 -5.395 1 96.25 146 HIS A O 1
ATOM 1193 N N . THR A 1 147 ? -12.703 10.844 -4.02 1 97.44 147 THR A N 1
ATOM 1194 C CA . THR A 1 147 ? -12.156 11.766 -5.008 1 97.44 147 THR A CA 1
ATOM 1195 C C . THR A 1 147 ? -10.68 11.484 -5.254 1 97.44 147 THR A C 1
ATOM 1197 O O . THR A 1 147 ? -9.891 11.422 -4.312 1 97.44 147 THR A O 1
ATOM 1200 N N . GLY A 1 148 ? -10.375 11.328 -6.527 1 96.81 148 GLY A N 1
ATOM 1201 C CA . GLY A 1 148 ? -8.977 11.18 -6.891 1 96.81 148 GLY A CA 1
ATOM 1202 C C . GLY A 1 148 ? -8.461 9.766 -6.738 1 96.81 148 GLY A C 1
ATOM 1203 O O . GLY A 1 148 ? -9.188 8.805 -7.008 1 96.81 148 GLY A O 1
ATOM 1204 N N . ARG A 1 149 ? -7.164 9.656 -6.477 1 95 149 ARG A N 1
ATOM 1205 C CA . ARG A 1 149 ? -6.473 8.375 -6.367 1 95 149 ARG A CA 1
ATOM 1206 C C . ARG A 1 149 ? -6.117 8.07 -4.918 1 95 149 ARG A C 1
ATOM 1208 O O . ARG A 1 149 ? -5.555 8.914 -4.219 1 95 149 ARG A O 1
ATOM 1215 N N . LEU A 1 150 ? -6.445 6.809 -4.516 1 94.44 150 LEU A N 1
ATOM 1216 C CA . LEU A 1 150 ? -6.051 6.367 -3.182 1 94.44 150 LEU A CA 1
ATOM 1217 C C . LEU A 1 150 ? -4.531 6.324 -3.053 1 94.44 150 LEU A C 1
ATOM 1219 O O . LEU A 1 150 ? -3.84 5.852 -3.957 1 94.44 150 LEU A O 1
ATOM 1223 N N . HIS A 1 151 ? -3.932 6.828 -2.016 1 95.38 151 HIS A N 1
ATOM 1224 C CA . HIS A 1 151 ? -2.512 6.883 -1.684 1 95.38 151 HIS A CA 1
ATOM 1225 C C . HIS A 1 151 ? -1.812 8.016 -2.43 1 95.38 151 HIS A C 1
ATOM 1227 O O . HIS A 1 151 ? -0.597 8.18 -2.314 1 95.38 151 HIS A O 1
ATOM 1233 N N . SER A 1 152 ? -2.576 8.688 -3.182 1 97.44 152 SER A N 1
ATOM 1234 C CA . SER A 1 152 ? -2.137 10.031 -3.523 1 97.44 152 SER A CA 1
ATOM 1235 C C . SER A 1 152 ? -2.318 10.984 -2.348 1 97.44 152 SER A C 1
ATOM 1237 O O . SER A 1 152 ? -3.434 11.172 -1.856 1 97.44 152 SER A O 1
ATOM 1239 N N . GLY A 1 153 ? -1.246 11.57 -1.919 1 98.12 153 GLY A N 1
ATOM 1240 C CA . GLY A 1 153 ? -1.3 12.383 -0.713 1 98.12 153 GLY A CA 1
ATOM 1241 C C . GLY A 1 153 ? -2.35 13.477 -0.775 1 98.12 153 GLY A C 1
ATOM 1242 O O . GLY A 1 153 ? -3.18 13.602 0.13 1 98.12 153 GLY A O 1
ATOM 1243 N N . ILE A 1 154 ? -2.293 14.242 -1.793 1 98.25 154 ILE A N 1
ATOM 1244 C CA . ILE A 1 154 ? -3.193 15.383 -1.913 1 98.25 154 ILE A CA 1
ATOM 1245 C C . ILE A 1 154 ? -4.633 14.898 -2.045 1 98.25 154 ILE A C 1
ATOM 1247 O O . ILE A 1 154 ? -5.547 15.477 -1.455 1 98.25 154 ILE A O 1
ATOM 1251 N N . ASP A 1 155 ? -4.879 13.852 -2.795 1 98.38 155 ASP A N 1
ATOM 1252 C CA . ASP A 1 155 ? -6.223 13.297 -2.902 1 98.38 155 ASP A CA 1
ATOM 1253 C C . ASP A 1 155 ? -6.711 12.773 -1.552 1 98.38 155 ASP A C 1
ATOM 1255 O O . ASP A 1 155 ? -7.867 12.984 -1.179 1 98.38 155 ASP A O 1
ATOM 1259 N N . ASP A 1 156 ? -5.844 12.07 -0.82 1 98.62 156 ASP A N 1
ATOM 1260 C CA . ASP A 1 156 ? -6.215 11.562 0.498 1 98.62 156 ASP A CA 1
ATOM 1261 C C . ASP A 1 156 ? -6.605 12.703 1.434 1 98.62 156 ASP A C 1
ATOM 1263 O O . ASP A 1 156 ? -7.574 12.594 2.188 1 98.62 156 ASP A O 1
ATOM 1267 N N . VAL A 1 157 ? -5.883 13.805 1.377 1 98.69 157 VAL A N 1
ATOM 1268 C CA . VAL A 1 157 ? -6.176 14.953 2.232 1 98.69 157 VAL A CA 1
ATOM 1269 C C . VAL A 1 157 ? -7.551 15.523 1.885 1 98.69 157 VAL A C 1
ATOM 1271 O O . VAL A 1 157 ? -8.32 15.898 2.773 1 98.69 157 VAL A O 1
ATOM 1274 N N . ILE A 1 158 ? -7.875 15.602 0.617 1 98.31 158 ILE A N 1
ATOM 1275 C CA . ILE A 1 158 ? -9.18 16.094 0.173 1 98.31 158 ILE A CA 1
ATOM 1276 C C . ILE A 1 158 ? -10.281 15.203 0.75 1 98.31 158 ILE A C 1
ATOM 1278 O O . ILE A 1 158 ? -11.289 15.703 1.257 1 98.31 158 ILE A O 1
ATOM 1282 N N . ASN A 1 159 ? -10.062 13.953 0.679 1 98.75 159 ASN A N 1
ATOM 1283 C CA . ASN A 1 159 ? -11.047 13.023 1.224 1 98.75 159 ASN A CA 1
ATOM 1284 C C . ASN A 1 159 ? -11.125 13.117 2.744 1 98.75 159 ASN A C 1
ATOM 1286 O O . ASN A 1 159 ? -12.211 13.008 3.32 1 98.75 159 ASN A O 1
ATOM 1290 N N . ILE A 1 160 ? -10 13.281 3.416 1 98.75 160 ILE A N 1
ATOM 1291 C CA . ILE A 1 160 ? -9.977 13.484 4.859 1 98.75 160 ILE A CA 1
ATOM 1292 C C . ILE A 1 160 ? -10.828 14.703 5.223 1 98.75 160 ILE A C 1
ATOM 1294 O O . ILE A 1 160 ? -11.648 14.641 6.141 1 98.75 160 ILE A O 1
ATOM 1298 N N . CYS A 1 161 ? -10.664 15.789 4.461 1 98.69 161 CYS A N 1
ATOM 1299 C CA . CYS A 1 161 ? -11.438 17 4.703 1 98.69 161 CYS A CA 1
ATOM 1300 C C . CYS A 1 161 ? -12.93 16.719 4.566 1 98.69 161 CYS A C 1
ATOM 1302 O O . CYS A 1 161 ? -13.734 17.219 5.359 1 98.69 161 CYS A O 1
ATOM 1304 N N . ALA A 1 162 ? -13.281 15.938 3.59 1 98.75 162 ALA A N 1
ATOM 1305 C CA . ALA A 1 162 ? -14.688 15.609 3.375 1 98.75 162 ALA A CA 1
ATOM 1306 C C . ALA A 1 162 ? -15.266 14.844 4.566 1 98.75 162 ALA A C 1
ATOM 1308 O O . ALA A 1 162 ? -16.391 15.102 4.99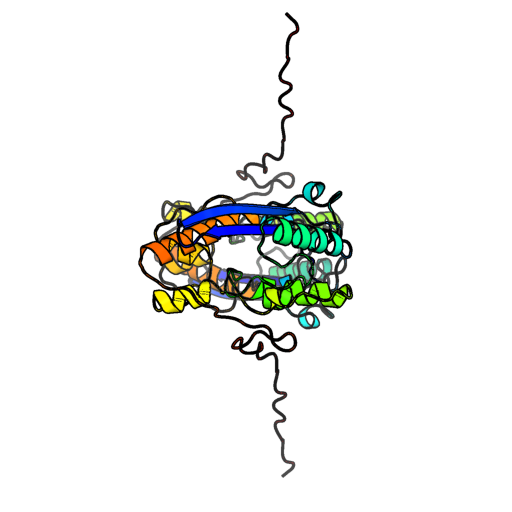2 1 98.75 162 ALA A O 1
ATOM 1309 N N . ILE A 1 163 ? -14.508 13.945 5.082 1 98.75 163 ILE A N 1
ATOM 1310 C CA . ILE A 1 163 ? -14.953 13.148 6.227 1 98.75 163 ILE A CA 1
ATOM 1311 C C . ILE A 1 163 ? -15.062 14.047 7.457 1 98.75 163 ILE A C 1
ATOM 1313 O O . ILE A 1 163 ? -16.062 13.992 8.18 1 98.75 163 ILE A O 1
ATOM 1317 N N . VAL A 1 164 ? -14.062 14.906 7.688 1 98.62 164 VAL A N 1
ATOM 1318 C CA . VAL A 1 164 ? -14.078 15.828 8.812 1 98.62 164 VAL A CA 1
ATOM 1319 C C . VAL A 1 164 ? -15.305 16.734 8.727 1 98.62 164 VAL A C 1
ATOM 1321 O O . VAL A 1 164 ? -16 16.953 9.727 1 98.62 164 VAL A O 1
ATOM 1324 N N . ARG A 1 165 ? -15.555 17.234 7.531 1 98.62 165 ARG A N 1
ATOM 1325 C CA . ARG A 1 165 ? -16.719 18.078 7.305 1 98.62 165 ARG A CA 1
ATOM 1326 C C . ARG A 1 165 ? -18 17.375 7.738 1 98.62 165 ARG A C 1
ATOM 1328 O O . ARG A 1 165 ? -18.812 17.938 8.484 1 98.62 165 ARG A O 1
ATOM 1335 N N . LYS A 1 166 ? -18.141 16.156 7.301 1 98.62 166 LYS A N 1
ATOM 1336 C CA . LYS A 1 166 ? -19.344 15.398 7.594 1 98.62 166 LYS A CA 1
ATOM 1337 C C . LYS A 1 166 ? -19.484 15.141 9.094 1 98.62 166 LYS A C 1
ATOM 1339 O O . LYS A 1 166 ? -20.578 15.266 9.648 1 98.62 166 LYS A O 1
ATOM 1344 N N . LEU A 1 167 ? -18.406 14.766 9.742 1 98.06 167 LEU A N 1
ATOM 1345 C CA . LEU A 1 167 ? -18.438 14.539 11.188 1 98.06 167 LEU A CA 1
ATOM 1346 C C . LEU A 1 167 ? -18.844 15.805 11.93 1 98.06 167 LEU A C 1
ATOM 1348 O O . LEU A 1 167 ? -19.672 15.75 12.852 1 98.06 167 LEU A O 1
ATOM 1352 N N . CYS A 1 168 ? -18.312 16.906 11.461 1 97.44 168 CYS A N 1
ATOM 1353 C CA . CYS A 1 168 ? -18.641 18.188 12.086 1 97.44 168 CYS A CA 1
ATOM 1354 C C . CYS A 1 168 ? -20.109 18.531 11.852 1 97.44 168 CYS A C 1
ATOM 1356 O O . CYS A 1 168 ? -20.797 18.969 12.781 1 97.44 168 CYS A O 1
ATOM 1358 N N . GLU A 1 169 ? -20.562 18.328 10.633 1 97.88 169 GLU A N 1
ATOM 1359 C CA . GLU A 1 169 ? -21.969 18.562 10.305 1 97.88 169 GLU A CA 1
ATOM 1360 C C . GLU A 1 169 ? -22.891 17.719 11.164 1 97.88 169 GLU A C 1
ATOM 1362 O O . GLU A 1 169 ? -23.984 18.156 11.539 1 97.88 169 GLU A O 1
ATOM 1367 N N . ASP A 1 170 ? -22.438 16.578 11.461 1 97.06 170 ASP A N 1
ATOM 1368 C CA . ASP A 1 170 ? -23.234 15.648 12.25 1 97.06 170 ASP A CA 1
ATOM 1369 C C . ASP A 1 170 ? -23.141 15.961 13.742 1 97.06 170 ASP A C 1
ATOM 1371 O O . ASP A 1 170 ? -23.75 15.281 14.562 1 97.06 170 ASP A O 1
ATOM 1375 N N . GLY A 1 171 ? -22.328 16.875 14.094 1 96.19 171 GLY A N 1
ATOM 1376 C CA . GLY A 1 171 ? -22.328 17.391 15.453 1 96.19 171 GLY A CA 1
ATOM 1377 C C . GLY A 1 171 ? -21.219 16.812 16.312 1 96.19 171 GLY A C 1
ATOM 1378 O O . GLY A 1 171 ? -21.188 17.016 17.531 1 96.19 171 GLY A O 1
ATOM 1379 N N . TYR A 1 172 ? -20.281 16.109 15.68 1 95.81 172 TYR A N 1
ATOM 1380 C CA . TYR A 1 172 ? -19.172 15.531 16.453 1 95.81 172 TYR A CA 1
ATOM 1381 C C . TYR A 1 172 ? -18.078 16.562 16.688 1 95.81 172 TYR A C 1
ATOM 1383 O O . TYR A 1 172 ? -17.766 17.359 15.805 1 95.81 172 TYR A O 1
ATOM 1391 N N . LEU A 1 173 ? -17.578 16.531 17.891 1 92.44 173 LEU A N 1
ATOM 1392 C CA . LEU A 1 173 ? -16.422 17.344 18.234 1 92.44 173 LEU A CA 1
ATOM 1393 C C . LEU A 1 173 ? -15.133 16.531 18.109 1 92.44 173 LEU A C 1
ATOM 1395 O O . LEU A 1 173 ? -15.039 15.422 18.641 1 92.44 173 LEU A O 1
ATOM 1399 N N . LEU A 1 174 ? -14.211 17.109 17.422 1 94.88 174 LEU A N 1
ATOM 1400 C CA . LEU A 1 174 ? -12.953 16.422 17.219 1 94.88 174 LEU A CA 1
ATOM 1401 C C . LEU A 1 174 ? -11.867 16.953 18.141 1 94.88 174 LEU A C 1
ATOM 1403 O O . LEU A 1 174 ? -11.742 18.172 18.328 1 94.88 174 LEU A O 1
ATOM 1407 N N . GLU A 1 175 ? -11.133 16.078 18.75 1 95.56 175 GLU A N 1
ATOM 1408 C CA . GLU A 1 175 ? -10.031 16.406 19.656 1 95.56 175 GLU A CA 1
ATOM 1409 C C . GLU A 1 175 ? -8.789 15.578 19.328 1 95.56 175 GLU A C 1
ATOM 1411 O O . GLU A 1 175 ? -8.883 14.539 18.672 1 95.56 175 GLU A O 1
ATOM 1416 N N . ASN A 1 176 ? -7.684 16.062 19.812 1 96.31 176 ASN A N 1
ATOM 1417 C CA . ASN A 1 176 ? -6.457 15.289 19.641 1 96.31 176 ASN A CA 1
ATOM 1418 C C . ASN A 1 176 ? -6.605 13.867 20.156 1 96.31 176 ASN A C 1
ATOM 1420 O O . ASN A 1 176 ? -7.137 13.656 21.25 1 96.31 176 ASN A O 1
ATOM 1424 N N . THR A 1 177 ? -6.148 12.945 19.359 1 97.12 177 THR A N 1
ATOM 1425 C CA . THR A 1 177 ? -6.25 11.539 19.734 1 97.12 177 THR A CA 1
ATOM 1426 C C . THR A 1 177 ? -4.863 10.914 19.891 1 97.12 177 THR A C 1
ATOM 1428 O O . THR A 1 177 ? -4.727 9.828 20.453 1 97.12 177 THR A O 1
ATOM 1431 N N . SER A 1 178 ? -3.781 11.539 19.375 1 96.88 178 SER A N 1
ATOM 1432 C CA . SER A 1 178 ? -2.434 10.977 19.359 1 96.88 178 SER A CA 1
ATOM 1433 C C . SER A 1 178 ? -1.392 12.031 19.719 1 96.88 178 SER A C 1
ATOM 1435 O O . SER A 1 178 ? -1.552 13.203 19.391 1 96.88 178 SER A O 1
ATOM 1437 N N . TYR A 1 179 ? -0.373 11.609 20.406 1 95.5 179 TYR A N 1
ATOM 1438 C CA . TYR A 1 179 ? 0.71 12.445 20.906 1 95.5 179 TYR A CA 1
ATOM 1439 C C . TYR A 1 179 ? 2.057 11.75 20.75 1 95.5 179 TYR A C 1
ATOM 1441 O O . TYR A 1 179 ? 2.16 10.539 20.938 1 95.5 179 TYR A O 1
ATOM 1449 N N . LEU A 1 180 ? 2.971 12.547 20.375 1 92.19 180 LEU A N 1
ATOM 1450 C CA . LEU A 1 180 ? 4.324 12.008 20.266 1 92.19 180 LEU A CA 1
ATOM 1451 C C . LEU A 1 180 ? 5.148 12.352 21.5 1 92.19 180 LEU A C 1
ATOM 1453 O O . LEU A 1 180 ? 5.348 13.531 21.812 1 92.19 180 LEU A O 1
ATOM 1457 N N . THR A 1 181 ? 5.488 11.367 22.281 1 85.56 181 THR A N 1
ATOM 1458 C CA . THR A 1 181 ? 6.363 11.516 23.438 1 85.56 181 THR A CA 1
ATOM 1459 C C . THR A 1 181 ? 7.602 10.633 23.297 1 85.56 181 THR A C 1
ATOM 1461 O O . THR A 1 181 ? 7.488 9.414 23.188 1 85.56 181 THR A O 1
ATOM 1464 N N . ASN A 1 182 ? 8.805 11.234 23.297 1 80.81 182 ASN A N 1
ATOM 1465 C CA . ASN A 1 182 ? 10.055 10.5 23.125 1 80.81 182 ASN A CA 1
ATOM 1466 C C . ASN A 1 182 ? 10.008 9.578 21.906 1 80.81 182 ASN A C 1
ATOM 1468 O O . ASN A 1 182 ? 10.367 8.398 22 1 80.81 182 ASN A O 1
ATOM 1472 N N . ASN A 1 183 ? 9.359 10.023 20.859 1 78.62 183 ASN A N 1
ATOM 1473 C CA . ASN A 1 183 ? 9.297 9.359 19.562 1 78.62 183 ASN A CA 1
ATOM 1474 C C . ASN A 1 183 ? 8.383 8.133 19.609 1 78.62 183 ASN A C 1
ATOM 1476 O O . ASN A 1 183 ? 8.555 7.199 18.828 1 78.62 183 ASN A O 1
ATOM 1480 N N . VAL A 1 184 ? 7.539 8.141 20.594 1 82.5 184 VAL A N 1
ATOM 1481 C CA . VAL A 1 184 ? 6.535 7.086 20.703 1 82.5 184 VAL A CA 1
ATOM 1482 C C . VAL A 1 184 ? 5.141 7.707 20.75 1 82.5 184 VAL A C 1
ATOM 1484 O O . VAL A 1 184 ? 4.918 8.695 21.453 1 82.5 184 VAL A O 1
ATOM 1487 N N . VAL A 1 185 ? 4.324 7.184 19.844 1 84.44 185 VAL A N 1
ATOM 1488 C CA . VAL A 1 185 ? 2.953 7.68 19.859 1 84.44 185 VAL A CA 1
ATOM 1489 C C . VAL A 1 185 ? 2.213 7.141 21.078 1 84.44 185 VAL A C 1
ATOM 1491 O O . VAL A 1 185 ? 2.301 5.953 21.391 1 84.44 185 VAL A O 1
ATOM 1494 N N . SER A 1 186 ? 1.661 8.094 21.797 1 76.19 186 SER A N 1
ATOM 1495 C CA . SER A 1 186 ? 0.903 7.699 22.984 1 76.19 186 SER A CA 1
ATOM 1496 C C . SER A 1 186 ? -0.297 6.836 22.609 1 76.19 186 SER A C 1
ATOM 1498 O O . SER A 1 186 ? -1.008 7.133 21.641 1 76.19 186 SER A O 1
ATOM 1500 N N . GLY A 1 187 ? -0.477 5.633 23.328 1 60.94 187 GLY A N 1
ATOM 1501 C CA . GLY A 1 187 ? -1.576 4.699 23.125 1 60.94 187 GLY A CA 1
ATOM 1502 C C . GLY A 1 187 ? -1.298 3.664 22.062 1 60.94 187 GLY A C 1
ATOM 1503 O O . GLY A 1 187 ? -2.131 2.797 21.797 1 60.94 187 GLY A O 1
ATOM 1504 N N . GLN A 1 188 ? -0.392 4.059 21.156 1 52.91 188 GLN A N 1
ATOM 1505 C CA . GLN A 1 188 ? -0.029 3.004 20.219 1 52.91 188 GLN A CA 1
ATOM 1506 C C . GLN A 1 188 ? 0.775 1.903 20.906 1 52.91 188 GLN A C 1
ATOM 1508 O O . GLN A 1 188 ? 1.693 2.189 21.672 1 52.91 188 GLN A O 1
ATOM 1513 N N . ARG A 1 189 ? 0.073 0.864 21.234 1 37.75 189 ARG A N 1
ATOM 1514 C CA . ARG A 1 189 ? 0.857 -0.268 21.719 1 37.75 189 ARG A CA 1
ATOM 1515 C C . ARG A 1 189 ? 2.088 -0.494 20.844 1 37.75 189 ARG A C 1
ATOM 1517 O O . ARG A 1 189 ? 2.006 -0.436 19.609 1 37.75 189 ARG A O 1
ATOM 1524 N N . ALA A 1 190 ? 3.289 -0.088 21.344 1 34.91 190 ALA A N 1
ATOM 1525 C CA . ALA A 1 190 ? 4.504 -0.457 20.609 1 34.91 190 ALA A CA 1
ATOM 1526 C C . ALA A 1 190 ? 4.328 -1.794 19.906 1 34.91 190 ALA A C 1
ATOM 1528 O O . ALA A 1 190 ? 3.707 -2.715 20.438 1 34.91 190 ALA A O 1
ATOM 1529 N N . PRO A 1 191 ? 4.547 -1.885 18.578 1 31.56 191 PRO A N 1
ATOM 1530 C CA . PRO A 1 191 ? 4.52 -3.264 18.078 1 31.56 191 PRO A CA 1
ATOM 1531 C C . PRO A 1 191 ? 5.336 -4.219 18.938 1 31.56 191 PRO A C 1
ATOM 1533 O O . PRO A 1 191 ? 6.43 -3.863 19.391 1 31.56 191 PRO A O 1
ATOM 1536 N N . LEU A 1 192 ? 4.648 -4.922 19.875 1 28.86 192 LEU A N 1
ATOM 1537 C CA . LEU A 1 192 ? 5.352 -5.945 20.641 1 28.86 192 LEU A CA 1
ATOM 1538 C C . LEU A 1 192 ? 6.281 -6.758 19.75 1 28.86 192 LEU A C 1
ATOM 1540 O O . LEU A 1 192 ? 5.824 -7.578 18.953 1 28.86 192 LEU A O 1
ATOM 1544 N N . PHE A 1 193 ? 7.184 -6.129 19.094 1 30.58 193 PHE A N 1
ATOM 1545 C CA . PHE A 1 193 ? 8.172 -7.02 18.5 1 30.58 193 PHE A CA 1
ATOM 1546 C C . PHE A 1 193 ? 8.852 -7.871 19.562 1 30.58 193 PHE A C 1
ATOM 1548 O O . PHE A 1 193 ? 9.875 -8.508 19.281 1 30.58 193 PHE A O 1
ATOM 1555 N N . GLY A 1 194 ? 8.578 -7.613 20.875 1 29.42 194 GLY A N 1
ATOM 1556 C CA . GLY A 1 194 ? 9.43 -8.414 21.734 1 29.42 194 GLY A CA 1
ATOM 1557 C C . GLY A 1 194 ? 9.164 -9.906 21.625 1 29.42 194 GLY A C 1
ATOM 1558 O O . GLY A 1 194 ? 8.055 -10.367 21.906 1 29.42 194 GLY A O 1
ATOM 1559 N N . TRP A 1 195 ? 9.727 -10.508 20.531 1 28.25 195 TRP A N 1
ATOM 1560 C CA . TRP A 1 195 ? 9.875 -11.953 20.656 1 28.25 195 TRP A CA 1
ATOM 1561 C C . TRP A 1 195 ? 10.438 -12.328 22.031 1 28.25 195 TRP A C 1
ATOM 1563 O O . TRP A 1 195 ? 11.516 -11.859 22.406 1 28.25 195 TRP A O 1
ATOM 1573 N N . ARG A 1 196 ? 9.719 -12.383 23.094 1 30.64 196 ARG A N 1
ATOM 1574 C CA . ARG A 1 196 ? 10.25 -12.992 24.312 1 30.64 196 ARG A CA 1
ATOM 1575 C C . ARG A 1 196 ? 10.688 -14.43 24.062 1 30.64 196 ARG A C 1
ATOM 1577 O O . ARG A 1 196 ? 9.906 -15.242 23.562 1 30.64 196 ARG A O 1
ATOM 1584 N N . PRO A 1 197 ? 11.992 -14.625 23.984 1 28.12 197 PRO A N 1
ATOM 1585 C CA . PRO A 1 197 ? 12.398 -16.031 24.016 1 28.12 197 PRO A CA 1
ATOM 1586 C C . PRO A 1 197 ? 11.781 -16.797 25.203 1 28.12 197 PRO A C 1
ATOM 1588 O O . PRO A 1 197 ? 11.711 -16.266 26.312 1 28.12 197 PRO A O 1
ATOM 1591 N N . ARG A 1 198 ? 10.664 -17.484 25.016 1 28.41 198 ARG A N 1
ATOM 1592 C CA . ARG A 1 198 ? 10.188 -18.344 26.094 1 28.41 198 ARG A CA 1
ATOM 1593 C C . ARG A 1 198 ? 11.328 -19.188 26.656 1 28.41 198 ARG A C 1
ATOM 1595 O O . ARG A 1 198 ? 11.961 -19.953 25.938 1 28.41 198 ARG A O 1
ATOM 1602 N N . THR A 1 199 ? 12.125 -18.672 27.516 1 28.98 199 THR A N 1
ATOM 1603 C CA . THR A 1 199 ? 13.047 -19.438 28.344 1 28.98 199 THR A CA 1
ATOM 1604 C C . THR A 1 199 ? 12.32 -20.594 29.031 1 28.98 199 THR A C 1
ATOM 1606 O O . THR A 1 199 ? 1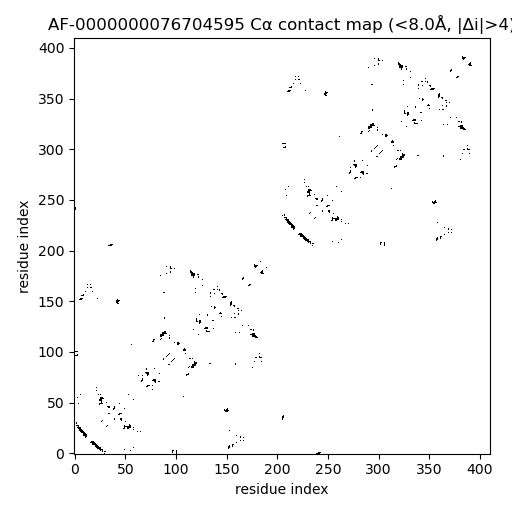1.562 -20.391 29.969 1 28.98 199 THR A O 1
ATOM 1609 N N . GLY A 1 200 ? 11.5 -21.469 28.281 1 26.7 200 GLY A N 1
ATOM 1610 C CA . GLY A 1 200 ? 11.07 -22.703 28.922 1 26.7 200 GLY A CA 1
ATOM 1611 C C . GLY A 1 200 ? 12.188 -23.422 29.656 1 26.7 200 GLY A C 1
ATOM 1612 O O . GLY A 1 200 ? 13.227 -23.734 29.047 1 26.7 200 GLY A O 1
ATOM 1613 N N . GLN A 1 201 ? 12.422 -23.156 30.922 1 26.62 201 GLN A N 1
ATOM 1614 C CA . GLN A 1 201 ? 13.211 -23.875 31.938 1 26.62 201 GLN A CA 1
ATOM 1615 C C . GLN A 1 201 ? 12.875 -25.359 31.938 1 26.62 201 GLN A C 1
ATOM 1617 O O . GLN A 1 201 ? 11.781 -25.75 32.375 1 26.62 201 GLN A O 1
ATOM 1622 N N . PHE A 1 202 ? 13.188 -26.156 30.906 1 28.92 202 PHE A N 1
ATOM 1623 C CA . PHE A 1 202 ? 13.281 -27.609 31.109 1 28.92 202 PHE A CA 1
ATOM 1624 C C . PHE A 1 202 ? 14.125 -27.922 32.344 1 28.92 202 PHE A C 1
ATOM 1626 O O . PHE A 1 202 ? 15.336 -27.672 32.344 1 28.92 202 PHE A O 1
ATOM 1633 N N . GLY A 1 203 ? 13.617 -27.578 33.469 1 23.72 203 GLY A N 1
ATOM 1634 C CA . GLY A 1 203 ? 14.156 -28.156 34.688 1 23.72 203 GLY A CA 1
ATOM 1635 C C . GLY A 1 203 ? 14.328 -29.656 34.625 1 23.72 203 GLY A C 1
ATOM 1636 O O . GLY A 1 203 ? 13.453 -30.375 34.125 1 23.72 203 GLY A O 1
ATOM 1637 N N . THR A 1 204 ? 15.562 -30.141 34.438 1 27.62 204 THR A N 1
ATOM 1638 C CA . THR A 1 204 ? 16.156 -31.453 34.688 1 27.62 204 THR A CA 1
ATOM 1639 C C . THR A 1 204 ? 15.727 -32.031 36.031 1 27.62 204 THR A C 1
ATOM 1641 O O . THR A 1 204 ? 16.031 -31.469 37.062 1 27.62 204 THR A O 1
ATOM 1644 N N . SER A 1 205 ? 14.406 -32.375 36.281 1 22.81 205 SER A N 1
ATOM 1645 C CA . SER A 1 205 ? 14.352 -33.438 37.281 1 22.81 205 SER A CA 1
ATOM 1646 C C . SER A 1 205 ? 14.828 -34.75 36.688 1 22.81 205 SER A C 1
ATOM 1648 O O . SER A 1 205 ? 14.656 -35 35.5 1 22.81 205 SER A O 1
ATOM 1650 N N . LEU B 1 1 ? 13.711 -0.343 -9.656 1 81.25 1 LEU B N 1
ATOM 1651 C CA . LEU B 1 1 ? 13.227 -1.713 -9.773 1 81.25 1 LEU B CA 1
ATOM 1652 C C . LEU B 1 1 ? 12.523 -2.152 -8.492 1 81.25 1 LEU B C 1
ATOM 1654 O O . LEU B 1 1 ? 13 -1.887 -7.391 1 81.25 1 LEU B O 1
ATOM 1658 N N . GLN B 1 2 ? 11.328 -2.656 -8.688 1 90.25 2 GLN B N 1
ATOM 1659 C CA . GLN B 1 2 ? 10.648 -3.346 -7.598 1 90.25 2 GLN B CA 1
ATOM 1660 C C . GLN B 1 2 ? 11.023 -4.824 -7.562 1 90.25 2 GLN B C 1
ATOM 1662 O O . GLN B 1 2 ? 11.133 -5.473 -8.602 1 90.25 2 GLN B O 1
ATOM 1667 N N . GLU B 1 3 ? 11.344 -5.301 -6.316 1 96.56 3 GLU B N 1
ATOM 1668 C CA . GLU B 1 3 ? 11.75 -6.695 -6.184 1 96.56 3 GLU B CA 1
ATOM 1669 C C . GLU B 1 3 ? 10.727 -7.5 -5.395 1 96.56 3 GLU B C 1
ATOM 1671 O O . GLU B 1 3 ? 10.125 -6.988 -4.445 1 96.56 3 GLU B O 1
ATOM 1676 N N . ILE B 1 4 ? 10.531 -8.719 -5.844 1 98.19 4 ILE B N 1
ATOM 1677 C CA . ILE B 1 4 ? 9.688 -9.672 -5.137 1 98.19 4 ILE B CA 1
ATOM 1678 C C . ILE B 1 4 ? 10.391 -10.148 -3.869 1 98.19 4 ILE B C 1
ATOM 1680 O O . ILE B 1 4 ? 11.562 -10.539 -3.914 1 98.19 4 ILE B O 1
ATOM 1684 N N . ILE B 1 5 ? 9.617 -10.102 -2.744 1 98.62 5 ILE B N 1
ATOM 1685 C CA . ILE B 1 5 ? 10.273 -10.508 -1.504 1 98.62 5 ILE B CA 1
ATOM 1686 C C . ILE B 1 5 ? 9.516 -11.664 -0.871 1 98.62 5 ILE B C 1
ATOM 1688 O O . ILE B 1 5 ? 9.883 -12.148 0.203 1 98.62 5 ILE B O 1
ATOM 1692 N N . GLU B 1 6 ? 8.461 -12.102 -1.425 1 98.88 6 GLU B N 1
ATOM 1693 C CA . GLU B 1 6 ? 7.676 -13.258 -1.003 1 98.88 6 GLU B CA 1
ATOM 1694 C C . GLU B 1 6 ? 7.023 -13.945 -2.197 1 98.88 6 GLU B C 1
ATOM 1696 O O . GLU B 1 6 ? 6.516 -13.281 -3.104 1 98.88 6 GLU B O 1
ATOM 1701 N N . PHE B 1 7 ? 7.051 -15.266 -2.229 1 98.88 7 PHE B N 1
ATOM 1702 C CA . PHE B 1 7 ? 6.504 -16.062 -3.32 1 98.88 7 PHE B CA 1
ATOM 1703 C C . PHE B 1 7 ? 5.645 -17.203 -2.785 1 98.88 7 PHE B C 1
ATOM 1705 O O . PHE B 1 7 ? 6.086 -18.359 -2.736 1 98.88 7 PHE B O 1
ATOM 1712 N N . PRO B 1 8 ? 4.414 -16.891 -2.383 1 98.81 8 PRO B N 1
ATOM 1713 C CA . PRO B 1 8 ? 3.488 -17.906 -1.887 1 98.81 8 PRO B CA 1
ATOM 1714 C C . PRO B 1 8 ? 2.574 -18.469 -2.98 1 98.81 8 PRO B C 1
ATOM 1716 O O . PRO B 1 8 ? 2.055 -17.703 -3.799 1 98.81 8 PRO B O 1
ATOM 1719 N N . VAL B 1 9 ? 2.371 -19.75 -3.059 1 98.81 9 VAL B N 1
ATOM 1720 C CA . VAL B 1 9 ? 1.436 -20.422 -3.957 1 98.81 9 VAL B CA 1
ATOM 1721 C C . VAL B 1 9 ? 0.71 -21.531 -3.213 1 98.81 9 VAL B C 1
ATOM 1723 O O . VAL B 1 9 ? 1.331 -22.297 -2.469 1 98.81 9 VAL B O 1
ATOM 1726 N N . VAL B 1 10 ? -0.53 -21.609 -3.367 1 98.56 10 VAL B N 1
ATOM 1727 C CA . VAL B 1 10 ? -1.341 -22.719 -2.877 1 98.56 10 VAL B CA 1
ATOM 1728 C C . VAL B 1 10 ? -1.956 -23.469 -4.055 1 98.56 10 VAL B C 1
ATOM 1730 O O . VAL B 1 10 ? -2.508 -22.859 -4.973 1 98.56 10 VAL B O 1
ATOM 1733 N N . GLN B 1 11 ? -1.736 -24.734 -4.074 1 97.94 11 GLN B N 1
ATOM 1734 C CA . GLN B 1 11 ? -2.482 -25.578 -5 1 97.94 11 GLN B CA 1
ATOM 1735 C C . GLN B 1 11 ? -3.883 -25.875 -4.469 1 97.94 11 GLN B C 1
ATOM 1737 O O . GLN B 1 11 ? -4.035 -26.516 -3.434 1 97.94 11 GLN B O 1
ATOM 1742 N N . PHE B 1 12 ? -4.848 -25.359 -5.152 1 97.75 12 PHE B N 1
ATOM 1743 C CA . PHE B 1 12 ? -6.246 -25.469 -4.754 1 97.75 12 PHE B CA 1
ATOM 1744 C C . PHE B 1 12 ? -7.02 -26.344 -5.742 1 97.75 12 PHE B C 1
ATOM 1746 O O . PHE B 1 12 ? -7.02 -26.062 -6.941 1 97.75 12 PHE B O 1
ATOM 1753 N N . CYS B 1 13 ? -7.652 -27.406 -5.227 1 95.94 13 CYS B N 1
ATOM 1754 C CA . CYS B 1 13 ? -8.438 -28.297 -6.07 1 95.94 13 CYS B CA 1
ATOM 1755 C C . CYS B 1 13 ? -9.891 -27.844 -6.152 1 95.94 13 CYS B C 1
ATOM 1757 O O . CYS B 1 13 ? -10.602 -27.828 -5.145 1 95.94 13 CYS B O 1
ATOM 1759 N N . THR B 1 14 ? -10.359 -27.516 -7.336 1 92.31 14 THR B N 1
ATOM 1760 C CA . THR B 1 14 ? -11.711 -26.969 -7.484 1 92.31 14 THR B CA 1
ATOM 1761 C C . THR B 1 14 ? -12.742 -28.094 -7.418 1 92.31 14 THR B C 1
ATOM 1763 O O . THR B 1 14 ? -13.938 -27.828 -7.266 1 92.31 14 THR B O 1
ATOM 1766 N N . LYS B 1 15 ? -12.336 -29.312 -7.531 1 91.62 15 LYS B N 1
ATOM 1767 C CA . LYS B 1 15 ? -13.258 -30.438 -7.375 1 91.62 15 LYS B CA 1
ATOM 1768 C C . LYS B 1 15 ? -13.578 -30.688 -5.902 1 91.62 15 LYS B C 1
ATOM 1770 O O . LYS B 1 15 ? -14.75 -30.844 -5.539 1 91.62 15 LYS B O 1
ATOM 1775 N N . THR B 1 16 ? -12.578 -30.672 -5.07 1 95.56 16 THR B N 1
ATOM 1776 C CA . THR B 1 16 ? -12.773 -30.938 -3.65 1 95.56 16 THR B CA 1
ATOM 1777 C C . THR B 1 16 ? -12.922 -29.641 -2.871 1 95.56 16 THR B C 1
ATOM 1779 O O . THR B 1 16 ? -13.344 -29.641 -1.713 1 95.56 16 THR B O 1
ATOM 1782 N N . LEU B 1 17 ? -12.477 -28.547 -3.502 1 97.38 17 LEU B N 1
ATOM 1783 C CA . LEU B 1 17 ? -12.523 -27.203 -2.924 1 97.38 17 LEU B CA 1
ATOM 1784 C C . LEU B 1 17 ? -11.625 -27.125 -1.693 1 97.38 17 LEU B C 1
ATOM 1786 O O . LEU B 1 17 ? -12.016 -26.531 -0.678 1 97.38 17 LEU B O 1
ATOM 1790 N N . GLN B 1 18 ? -10.461 -27.781 -1.823 1 97.06 18 GLN B N 1
ATOM 1791 C CA . GLN B 1 18 ? -9.5 -27.812 -0.723 1 97.06 18 GLN B CA 1
ATOM 1792 C C . GLN B 1 18 ? -8.086 -27.531 -1.216 1 97.06 18 GLN B C 1
ATOM 1794 O O . GLN B 1 18 ? -7.773 -27.75 -2.389 1 97.06 18 GLN B O 1
ATOM 1799 N N . GLU B 1 19 ? -7.32 -26.953 -0.292 1 97.5 19 GLU B N 1
ATOM 1800 C CA . GLU B 1 19 ? -5.883 -26.875 -0.538 1 97.5 19 GLU B CA 1
ATOM 1801 C C . GLU B 1 19 ? -5.258 -28.266 -0.586 1 97.5 19 GLU B C 1
ATOM 1803 O O . GLU B 1 19 ? -5.539 -29.109 0.267 1 97.5 19 GLU B O 1
ATOM 1808 N N . VAL B 1 20 ? -4.367 -28.516 -1.591 1 96.25 20 VAL B N 1
ATOM 1809 C CA . VAL B 1 20 ? -3.76 -29.828 -1.739 1 96.25 20 VAL B CA 1
ATOM 1810 C C . VAL B 1 20 ? -2.26 -29.75 -1.467 1 96.25 20 VAL B C 1
ATOM 1812 O O . VAL B 1 20 ? -1.646 -30.719 -1.009 1 96.25 20 VAL B O 1
ATOM 1815 N N . ALA B 1 21 ? -1.658 -28.672 -1.74 1 97.88 21 ALA B N 1
ATOM 1816 C CA . ALA B 1 21 ? -0.234 -28.422 -1.522 1 97.88 21 ALA B CA 1
ATOM 1817 C C . ALA B 1 21 ? 0.064 -26.938 -1.461 1 97.88 21 ALA B C 1
ATOM 1819 O O . ALA B 1 21 ? -0.791 -26.109 -1.795 1 97.88 21 ALA B O 1
ATOM 1820 N N . ARG B 1 22 ? 1.255 -26.641 -0.978 1 98.38 22 ARG B N 1
ATOM 1821 C CA . ARG B 1 22 ? 1.627 -25.234 -0.854 1 98.38 22 ARG B CA 1
ATOM 1822 C C . ARG B 1 22 ? 3.121 -25.047 -1.09 1 98.38 22 ARG B C 1
ATOM 1824 O O . ARG B 1 22 ? 3.926 -25.922 -0.758 1 98.38 22 ARG B O 1
ATOM 1831 N N . PHE B 1 23 ? 3.477 -24.016 -1.751 1 98.81 23 PHE B N 1
ATOM 1832 C CA . PHE B 1 23 ? 4.832 -23.516 -1.919 1 98.81 23 PHE B CA 1
ATOM 1833 C C . PHE B 1 23 ? 4.969 -22.125 -1.323 1 98.81 23 PHE B C 1
ATOM 1835 O O . PHE B 1 23 ? 4.152 -21.234 -1.596 1 98.81 23 PHE B O 1
ATOM 1842 N N . HIS B 1 24 ? 5.945 -21.891 -0.466 1 98.88 24 HIS B N 1
ATOM 1843 C CA . HIS B 1 24 ? 6.102 -20.578 0.17 1 98.88 24 HIS B CA 1
ATOM 1844 C C . HIS B 1 24 ? 7.566 -20.281 0.454 1 98.88 24 HIS B C 1
ATOM 1846 O O . HIS B 1 24 ? 8.211 -20.984 1.23 1 98.88 24 HIS B O 1
ATOM 1852 N N . GLU B 1 25 ? 8.031 -19.297 -0.148 1 98.88 25 GLU B N 1
ATOM 1853 C CA . GLU B 1 25 ? 9.398 -18.844 0.083 1 98.88 25 GLU B CA 1
ATOM 1854 C C . GLU B 1 25 ? 9.453 -17.312 0.236 1 98.88 25 GLU B C 1
ATOM 1856 O O . GLU B 1 25 ? 8.781 -16.594 -0.493 1 98.88 25 GLU B O 1
ATOM 1861 N N . TYR B 1 26 ? 10.18 -16.875 1.224 1 98.88 26 TYR B N 1
ATOM 1862 C CA . TYR B 1 26 ? 10.641 -15.492 1.183 1 98.88 26 TYR B CA 1
ATOM 1863 C C . TYR B 1 26 ? 11.836 -15.336 0.245 1 98.88 26 TYR B C 1
ATOM 1865 O O . TYR B 1 26 ? 12.547 -16.312 -0.024 1 98.88 26 TYR B O 1
ATOM 1873 N N . VAL B 1 27 ? 12 -14.172 -0.306 1 98.88 27 VAL B N 1
ATOM 1874 C CA . VAL B 1 27 ? 13.016 -13.93 -1.331 1 98.88 27 VAL B CA 1
ATOM 1875 C C . VAL B 1 27 ? 13.945 -12.805 -0.884 1 98.88 27 VAL B C 1
ATOM 1877 O O . VAL B 1 27 ? 13.492 -11.766 -0.409 1 98.88 27 VAL B O 1
ATOM 1880 N N . HIS B 1 28 ? 15.195 -13.031 -1.031 1 98.75 28 HIS B N 1
ATOM 1881 C CA . HIS B 1 28 ? 16.188 -12.023 -0.707 1 98.75 28 HIS B CA 1
ATOM 1882 C C . HIS B 1 28 ? 16.297 -10.977 -1.814 1 98.75 28 HIS B C 1
ATOM 1884 O O . HIS B 1 28 ? 16.703 -11.289 -2.936 1 98.75 28 HIS B O 1
ATOM 1890 N N . PRO B 1 29 ? 15.93 -9.711 -1.545 1 97.69 29 PRO B N 1
ATOM 1891 C CA . PRO B 1 29 ? 16.172 -8.664 -2.539 1 97.69 29 PRO B CA 1
ATOM 1892 C C . PRO B 1 29 ? 17.656 -8.273 -2.635 1 97.69 29 PRO B C 1
ATOM 1894 O O . PRO B 1 29 ? 18.328 -8.133 -1.61 1 97.69 29 PRO B O 1
ATOM 1897 N N . THR B 1 30 ? 18.125 -8.117 -3.834 1 97.12 30 THR B N 1
ATOM 1898 C CA . THR B 1 30 ? 19.547 -7.887 -3.996 1 97.12 30 THR B CA 1
ATOM 1899 C C . THR B 1 30 ? 19.828 -6.445 -4.402 1 97.12 30 THR B C 1
ATOM 1901 O O . THR B 1 30 ? 20.891 -5.898 -4.09 1 97.12 30 THR B O 1
ATOM 1904 N N . GLU B 1 31 ? 18.938 -5.852 -5.133 1 93.5 31 GLU B N 1
ATOM 1905 C CA . GLU B 1 31 ? 19.141 -4.48 -5.594 1 93.5 31 GLU B CA 1
ATOM 1906 C C . GLU B 1 31 ? 18.906 -3.48 -4.465 1 93.5 31 GLU B C 1
ATOM 1908 O O . GLU B 1 31 ? 19.609 -2.475 -4.359 1 93.5 31 GLU B O 1
ATOM 1913 N N . ARG B 1 32 ? 17.906 -3.732 -3.639 1 91 32 ARG B N 1
ATOM 1914 C CA . ARG B 1 32 ? 17.562 -2.98 -2.434 1 91 32 ARG B CA 1
ATOM 1915 C C . ARG B 1 32 ? 17.391 -3.912 -1.238 1 91 32 ARG B C 1
ATOM 1917 O O . ARG B 1 32 ? 16.266 -4.184 -0.817 1 91 32 ARG B O 1
ATOM 1924 N N . PRO B 1 33 ? 18.531 -4.258 -0.739 1 94.69 33 PRO B N 1
ATOM 1925 C CA . PRO B 1 33 ? 18.5 -5.375 0.207 1 94.69 33 PRO B CA 1
ATOM 1926 C C . PRO B 1 33 ? 17.875 -4.996 1.55 1 94.69 33 PRO B C 1
ATOM 1928 O O . PRO B 1 33 ? 17.5 -5.875 2.324 1 94.69 33 PRO B O 1
ATOM 1931 N N . VAL B 1 34 ? 17.875 -3.703 1.889 1 94.12 34 VAL B N 1
ATOM 1932 C CA . VAL B 1 34 ? 17.312 -3.27 3.164 1 94.12 34 VAL B CA 1
ATOM 1933 C C . VAL B 1 34 ? 15.867 -2.836 2.973 1 94.12 34 VAL B C 1
ATOM 1935 O O . VAL B 1 34 ? 15.578 -1.921 2.197 1 94.12 34 VAL B O 1
ATOM 1938 N N . LEU B 1 35 ? 14.977 -3.521 3.635 1 95.12 35 LEU B N 1
ATOM 1939 C CA . LEU B 1 35 ? 13.562 -3.184 3.545 1 95.12 35 LEU B CA 1
ATOM 1940 C C . LEU B 1 35 ? 13.289 -1.825 4.18 1 95.12 35 LEU B C 1
ATOM 1942 O O . LEU B 1 35 ? 13.859 -1.493 5.219 1 95.12 35 LEU B O 1
ATOM 1946 N N . THR B 1 36 ? 12.383 -1.114 3.557 1 92.5 36 THR B N 1
ATOM 1947 C CA . THR B 1 36 ? 11.953 0.141 4.16 1 92.5 36 THR B CA 1
ATOM 1948 C C . THR B 1 36 ? 10.977 -0.117 5.305 1 92.5 36 THR B C 1
ATOM 1950 O O . THR B 1 36 ? 10.375 -1.19 5.383 1 92.5 36 THR B O 1
ATOM 1953 N N . SER B 1 37 ? 10.75 0.855 6.188 1 89.81 37 SER B N 1
ATOM 1954 C CA . SER B 1 37 ? 9.742 0.756 7.234 1 89.81 37 SER B CA 1
ATOM 1955 C C . SER B 1 37 ? 8.336 0.65 6.645 1 89.81 37 SER B C 1
ATOM 1957 O O . SER B 1 37 ? 7.477 -0.04 7.195 1 89.81 37 SER B O 1
ATOM 1959 N N . PHE B 1 38 ? 8.195 1.308 5.574 1 92.25 38 PHE B N 1
ATOM 1960 C CA . PHE B 1 38 ? 6.902 1.221 4.898 1 92.25 38 PHE B CA 1
ATOM 1961 C C . PHE B 1 38 ? 6.602 -0.216 4.492 1 92.25 38 PHE B C 1
ATOM 1963 O O . PHE B 1 38 ? 5.531 -0.744 4.801 1 92.25 38 PHE B O 1
ATOM 1970 N N . CYS B 1 39 ? 7.5 -0.829 3.713 1 94.44 39 CYS B N 1
ATOM 1971 C CA . CYS B 1 39 ? 7.332 -2.207 3.264 1 94.44 39 CYS B CA 1
ATOM 1972 C C . CYS B 1 39 ? 7.027 -3.131 4.438 1 94.44 39 CYS B C 1
ATOM 1974 O O . CYS B 1 39 ? 6.082 -3.916 4.383 1 94.44 39 CYS B O 1
ATOM 1976 N N . THR B 1 40 ? 7.855 -2.994 5.496 1 95.5 40 THR B N 1
ATOM 1977 C CA . THR B 1 40 ? 7.691 -3.83 6.68 1 95.5 40 THR B CA 1
ATOM 1978 C C . THR B 1 40 ? 6.316 -3.621 7.305 1 95.5 40 THR B C 1
ATOM 1980 O O . THR B 1 40 ? 5.633 -4.586 7.648 1 95.5 40 THR B O 1
ATOM 1983 N N . ASN B 1 41 ? 5.887 -2.359 7.41 1 91.56 41 ASN B N 1
ATOM 1984 C CA . ASN B 1 41 ? 4.594 -2.051 8.008 1 91.56 41 ASN B CA 1
ATOM 1985 C C . ASN B 1 41 ? 3.441 -2.539 7.133 1 91.56 41 ASN B C 1
ATOM 1987 O O . ASN B 1 41 ? 2.422 -3.004 7.645 1 91.56 41 ASN B O 1
ATOM 1991 N N . LEU B 1 42 ? 3.633 -2.438 5.863 1 93.88 42 LEU B N 1
ATOM 1992 C CA . LEU B 1 42 ? 2.586 -2.83 4.93 1 93.88 42 LEU B CA 1
ATOM 1993 C C . LEU B 1 42 ? 2.422 -4.344 4.898 1 93.88 42 LEU B C 1
ATOM 1995 O O . LEU B 1 42 ? 1.303 -4.855 4.977 1 93.88 42 LEU B O 1
ATOM 1999 N N . THR B 1 43 ? 3.504 -5.098 4.844 1 96.5 43 THR B N 1
ATOM 2000 C CA . THR B 1 43 ? 3.463 -6.516 4.512 1 96.5 43 THR B CA 1
ATOM 2001 C C . THR B 1 43 ? 3.594 -7.371 5.77 1 96.5 43 THR B C 1
ATOM 2003 O O . THR B 1 43 ? 3.24 -8.547 5.766 1 96.5 43 THR B O 1
ATOM 2006 N N . GLY B 1 44 ? 4.23 -6.828 6.793 1 97 44 GLY B N 1
ATOM 2007 C CA . GLY B 1 44 ? 4.586 -7.59 7.98 1 97 44 GLY B CA 1
ATOM 2008 C C . GLY B 1 44 ? 5.902 -8.328 7.84 1 97 44 GLY B C 1
ATOM 2009 O O . GLY B 1 44 ? 6.32 -9.039 8.758 1 97 44 GLY B O 1
ATOM 2010 N N . ILE B 1 45 ? 6.582 -8.141 6.727 1 97.75 45 ILE B N 1
ATOM 2011 C CA . ILE B 1 45 ? 7.867 -8.797 6.5 1 97.75 45 ILE B CA 1
ATOM 2012 C C . ILE B 1 45 ? 8.992 -7.953 7.094 1 97.75 45 ILE B C 1
ATOM 2014 O O . ILE B 1 45 ? 9.172 -6.797 6.711 1 97.75 45 ILE B O 1
ATOM 2018 N N . VAL B 1 46 ? 9.711 -8.531 8.016 1 97.81 46 VAL B N 1
ATOM 2019 C CA . VAL B 1 46 ? 10.82 -7.816 8.633 1 97.81 46 VAL B CA 1
ATOM 2020 C C . VAL B 1 46 ? 12.133 -8.234 7.973 1 97.81 46 VAL B C 1
ATOM 2022 O O . VAL B 1 46 ? 12.18 -9.227 7.246 1 97.81 46 VAL B O 1
ATOM 2025 N N . GLN B 1 47 ? 13.156 -7.531 8.273 1 97.94 47 GLN B N 1
ATOM 2026 C CA . GLN B 1 47 ? 14.43 -7.668 7.574 1 97.94 47 GLN B CA 1
ATOM 2027 C C . GLN B 1 47 ? 14.969 -9.094 7.688 1 97.94 47 GLN B C 1
ATOM 2029 O O . GLN B 1 47 ? 15.438 -9.664 6.699 1 97.94 47 GLN B O 1
ATOM 2034 N N . GLU B 1 48 ? 14.836 -9.695 8.844 1 98.25 48 GLU B N 1
ATOM 2035 C CA . GLU B 1 48 ? 15.406 -11 9.141 1 98.25 48 GLU B CA 1
ATOM 2036 C C . GLU B 1 48 ? 14.766 -12.094 8.289 1 98.25 48 GLU B C 1
ATOM 2038 O O . GLU B 1 48 ? 15.398 -13.109 7.988 1 98.25 48 GLU B O 1
ATOM 2043 N N . MET B 1 49 ? 13.625 -11.836 7.836 1 98.31 49 MET B N 1
ATOM 2044 C CA . MET B 1 49 ? 12.875 -12.836 7.082 1 98.31 49 MET B CA 1
ATOM 2045 C C . MET B 1 49 ? 13.406 -12.961 5.66 1 98.31 49 MET B C 1
ATOM 2047 O O . MET B 1 49 ? 13.172 -13.961 4.984 1 98.31 49 MET B O 1
ATOM 2051 N N . VAL B 1 50 ? 14.18 -11.883 5.23 1 98.56 50 VAL B N 1
ATOM 2052 C CA . VAL B 1 50 ? 14.617 -11.922 3.836 1 98.56 50 VAL B CA 1
ATOM 2053 C C . VAL B 1 50 ? 16.141 -12.023 3.768 1 98.56 50 VAL B C 1
ATOM 2055 O O . VAL B 1 50 ? 16.688 -12.391 2.732 1 98.56 50 VAL B O 1
ATOM 2058 N N . ASP B 1 51 ? 16.922 -11.711 4.777 1 98 51 ASP B N 1
ATOM 2059 C CA . ASP B 1 51 ? 18.375 -11.57 4.777 1 98 51 ASP B CA 1
ATOM 2060 C C . ASP B 1 51 ? 19.047 -12.859 4.32 1 98 51 ASP B C 1
ATOM 2062 O O . ASP B 1 51 ? 19.969 -12.828 3.484 1 98 51 ASP B O 1
ATOM 2066 N N . ASN B 1 52 ? 18.656 -13.969 4.684 1 97.5 52 ASN B N 1
ATOM 2067 C CA . ASN B 1 52 ? 19.344 -15.227 4.383 1 97.5 52 ASN B CA 1
ATOM 2068 C C . ASN B 1 52 ? 18.484 -16.141 3.521 1 97.5 52 ASN B C 1
ATOM 2070 O O . ASN B 1 52 ? 18.641 -17.359 3.553 1 97.5 52 ASN B O 1
ATOM 2074 N N . GLN B 1 53 ? 17.719 -15.469 2.742 1 98.75 53 GLN B N 1
ATOM 2075 C CA . GLN B 1 53 ? 16.859 -16.25 1.863 1 98.75 53 GLN B CA 1
ATOM 2076 C C . GLN B 1 53 ? 17.438 -16.344 0.455 1 98.75 53 GLN B C 1
ATOM 2078 O O . GLN B 1 53 ? 18.406 -15.641 0.133 1 98.75 53 GLN B O 1
ATOM 2083 N N . MET B 1 54 ? 16.891 -17.25 -0.314 1 98.81 54 MET B N 1
ATOM 2084 C CA . MET B 1 54 ? 17.266 -17.391 -1.72 1 98.81 54 MET B CA 1
ATOM 2085 C C . MET B 1 54 ? 16.891 -16.141 -2.504 1 98.81 54 MET B C 1
ATOM 2087 O O .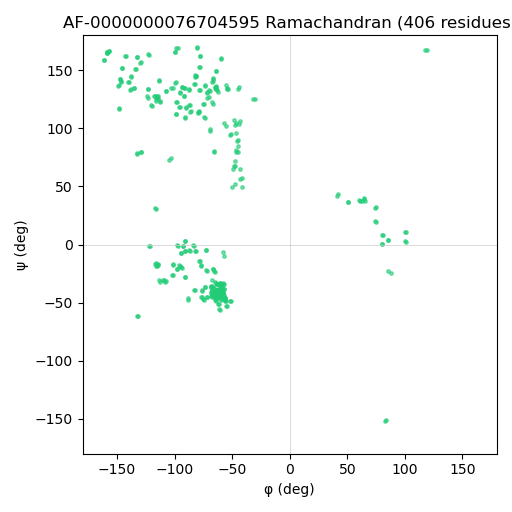 MET B 1 54 ? 15.914 -15.461 -2.17 1 98.81 54 MET B O 1
ATOM 2091 N N . ILE B 1 55 ? 17.688 -15.883 -3.533 1 98.69 55 ILE B N 1
ATOM 2092 C CA . ILE B 1 55 ? 17.328 -14.82 -4.465 1 98.69 55 ILE B CA 1
ATOM 2093 C C . ILE B 1 55 ? 16.297 -15.336 -5.465 1 98.69 55 ILE B C 1
ATOM 2095 O O . ILE B 1 55 ? 16.078 -16.547 -5.559 1 98.69 55 ILE B O 1
ATOM 2099 N N . LEU B 1 56 ? 15.695 -14.492 -6.254 1 98.62 56 LEU B N 1
ATOM 2100 C CA . LEU B 1 56 ? 14.523 -14.828 -7.055 1 98.62 56 LEU B CA 1
ATOM 2101 C C . LEU B 1 56 ? 14.844 -15.938 -8.047 1 98.62 56 LEU B C 1
ATOM 2103 O O . LEU B 1 56 ? 14.07 -16.891 -8.188 1 98.62 56 LEU B O 1
ATOM 2107 N N . PRO B 1 57 ? 15.977 -15.891 -8.719 1 98.69 57 PRO B N 1
ATOM 2108 C CA . PRO B 1 57 ? 16.266 -16.969 -9.664 1 98.69 57 PRO B CA 1
ATOM 2109 C C . PRO B 1 57 ? 16.25 -18.344 -9 1 98.69 57 PRO B C 1
ATOM 2111 O O . PRO B 1 57 ? 15.711 -19.312 -9.562 1 98.69 57 PRO B O 1
ATOM 2114 N N . ASP B 1 58 ? 16.75 -18.375 -7.82 1 98.88 58 ASP B N 1
ATOM 2115 C CA . ASP B 1 58 ? 16.812 -19.641 -7.105 1 98.88 58 ASP B CA 1
ATOM 2116 C C . ASP B 1 58 ? 15.422 -20.062 -6.617 1 98.88 58 ASP B C 1
ATOM 2118 O O . ASP B 1 58 ? 15.094 -21.25 -6.609 1 98.88 58 ASP B O 1
ATOM 2122 N N . VAL B 1 59 ? 14.648 -19.125 -6.227 1 98.88 59 VAL B N 1
ATOM 2123 C CA . VAL B 1 59 ? 13.289 -19.406 -5.789 1 98.88 59 VAL B CA 1
ATOM 2124 C C . VAL B 1 59 ? 12.469 -19.938 -6.965 1 98.88 59 VAL B C 1
ATOM 2126 O O . VAL B 1 59 ? 11.711 -20.891 -6.816 1 98.88 59 VAL B O 1
ATOM 2129 N N . LEU B 1 60 ? 12.633 -19.359 -8.141 1 98.69 60 LEU B N 1
ATOM 2130 C CA . LEU B 1 60 ? 11.906 -19.797 -9.328 1 98.69 60 LEU B CA 1
ATOM 2131 C C . LEU B 1 60 ? 12.328 -21.203 -9.734 1 98.69 60 LEU B C 1
ATOM 2133 O O . LEU B 1 60 ? 11.5 -22 -10.172 1 98.69 60 LEU B O 1
ATOM 2137 N N . ALA B 1 61 ? 13.602 -21.469 -9.57 1 98.38 61 ALA B N 1
ATOM 2138 C CA . ALA B 1 61 ? 14.078 -22.828 -9.844 1 98.38 61 ALA B CA 1
ATOM 2139 C C . ALA B 1 61 ? 13.469 -23.828 -8.867 1 98.38 61 ALA B C 1
ATOM 2141 O O . ALA B 1 61 ? 13.031 -24.906 -9.273 1 98.38 61 ALA B O 1
ATOM 2142 N N . LYS B 1 62 ? 13.438 -23.453 -7.633 1 98.81 62 LYS B N 1
ATOM 2143 C CA . LYS B 1 62 ? 12.82 -24.297 -6.613 1 98.81 62 LYS B CA 1
ATOM 2144 C C . LYS B 1 62 ? 11.336 -24.5 -6.883 1 98.81 62 LYS B C 1
ATOM 2146 O O . LYS B 1 62 ? 10.797 -25.578 -6.691 1 98.81 62 LYS B O 1
ATOM 2151 N N . PHE B 1 63 ? 10.711 -23.484 -7.316 1 98.81 63 PHE B N 1
ATOM 2152 C CA . PHE B 1 63 ? 9.289 -23.547 -7.637 1 98.81 63 PHE B CA 1
ATOM 2153 C C . PHE B 1 63 ? 9.031 -24.5 -8.789 1 98.81 63 PHE B C 1
ATOM 2155 O O . PHE B 1 63 ? 8.078 -25.281 -8.75 1 98.81 63 PHE B O 1
ATOM 2162 N N . ARG B 1 64 ? 9.844 -24.391 -9.781 1 97.88 64 ARG B N 1
ATOM 2163 C CA . ARG B 1 64 ? 9.719 -25.297 -10.914 1 97.88 64 ARG B CA 1
ATOM 2164 C C . ARG B 1 64 ? 9.836 -26.75 -10.469 1 97.88 64 ARG B C 1
ATOM 2166 O O . ARG B 1 64 ? 9.062 -27.594 -10.914 1 97.88 64 ARG B O 1
ATOM 2173 N N . ARG B 1 65 ? 10.75 -27.031 -9.617 1 97.94 65 ARG B N 1
ATOM 2174 C CA . ARG B 1 65 ? 10.906 -28.375 -9.078 1 97.94 65 ARG B CA 1
ATOM 2175 C C . ARG B 1 65 ? 9.664 -28.797 -8.305 1 97.94 65 ARG B C 1
ATOM 2177 O O . ARG B 1 65 ? 9.211 -29.938 -8.422 1 97.94 65 ARG B O 1
ATOM 2184 N N . TRP B 1 66 ? 9.164 -27.859 -7.559 1 98.44 66 TRP B N 1
ATOM 2185 C CA . TRP B 1 66 ? 7.957 -28.125 -6.789 1 98.44 66 TRP B CA 1
ATOM 2186 C C . TRP B 1 66 ? 6.789 -28.469 -7.711 1 98.44 66 TRP B C 1
ATOM 2188 O O . TRP B 1 66 ? 6.051 -29.422 -7.469 1 98.44 66 TRP B O 1
ATOM 2198 N N . LEU B 1 67 ? 6.605 -27.734 -8.773 1 97.75 67 LEU B N 1
ATOM 2199 C CA . LEU B 1 67 ? 5.555 -28 -9.742 1 97.75 67 LEU B CA 1
ATOM 2200 C C . LEU B 1 67 ? 5.707 -29.406 -10.336 1 97.75 67 LEU B C 1
ATOM 2202 O O . LEU B 1 67 ? 4.719 -30.109 -10.516 1 97.75 67 LEU B O 1
ATOM 2206 N N . SER B 1 68 ? 6.941 -29.703 -10.641 1 96.88 68 SER B N 1
ATOM 2207 C CA . SER B 1 68 ? 7.227 -31.016 -11.195 1 96.88 68 SER B CA 1
ATOM 2208 C C . SER B 1 68 ? 6.887 -32.125 -10.195 1 96.88 68 SER B C 1
ATOM 2210 O O . SER B 1 68 ? 6.258 -33.125 -10.555 1 96.88 68 SER B O 1
ATOM 2212 N N . GLN B 1 69 ? 7.223 -31.922 -8.977 1 96.81 69 GLN B N 1
ATOM 2213 C CA . GLN B 1 69 ? 6.941 -32.875 -7.914 1 96.81 69 GLN B CA 1
ATOM 2214 C C . GLN B 1 69 ? 5.441 -33.062 -7.719 1 96.81 69 GLN B C 1
ATOM 2216 O O . GLN B 1 69 ? 4.98 -34.156 -7.395 1 96.81 69 GLN B O 1
ATOM 2221 N N . GLN B 1 70 ? 4.711 -32.031 -7.918 1 95.44 70 GLN B N 1
ATOM 2222 C CA . GLN B 1 70 ? 3.258 -32.062 -7.777 1 95.44 70 GLN B CA 1
ATOM 2223 C C . GLN B 1 70 ? 2.6 -32.562 -9.062 1 95.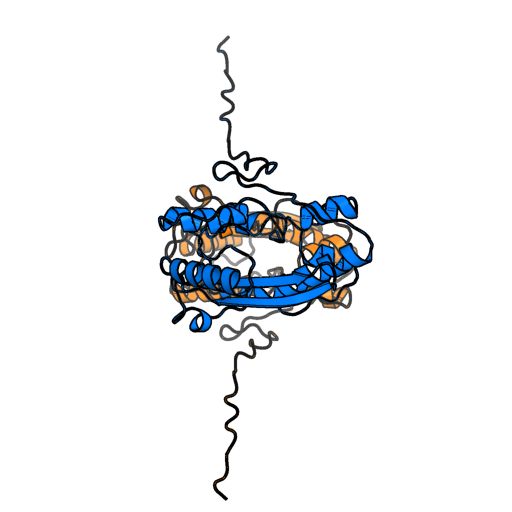44 70 GLN B C 1
ATOM 2225 O O . GLN B 1 70 ? 1.371 -32.594 -9.172 1 95.44 70 GLN B O 1
ATOM 2230 N N . CYS B 1 71 ? 3.385 -32.875 -10.062 1 94.69 71 CYS B N 1
ATOM 2231 C CA . CYS B 1 71 ? 2.93 -33.375 -11.352 1 94.69 71 CYS B CA 1
ATOM 2232 C C . CYS B 1 71 ? 2.068 -32.344 -12.07 1 94.69 71 CYS B C 1
ATOM 2234 O O . CYS B 1 71 ? 1.074 -32.719 -12.711 1 94.69 71 CYS B O 1
ATOM 2236 N N . LEU B 1 72 ? 2.49 -31.141 -11.891 1 96.31 72 LEU B N 1
ATOM 2237 C CA . LEU B 1 72 ? 1.759 -30.047 -12.539 1 96.31 72 LEU B CA 1
ATOM 2238 C C . LEU B 1 72 ? 2.438 -29.641 -13.844 1 96.31 72 LEU B C 1
ATOM 2240 O O . LEU B 1 72 ? 1.824 -28.984 -14.688 1 96.31 72 LEU B O 1
ATOM 2244 N N . ILE B 1 73 ? 3.701 -30 -13.922 1 96.56 73 ILE B N 1
ATOM 2245 C CA . ILE B 1 73 ? 4.414 -29.812 -15.18 1 96.56 73 ILE B CA 1
ATOM 2246 C C . ILE B 1 73 ? 5.117 -31.109 -15.562 1 96.56 73 ILE B C 1
ATOM 2248 O O . ILE B 1 73 ? 5.371 -31.969 -14.711 1 96.56 73 ILE B O 1
ATOM 2252 N N . ASP B 1 74 ? 5.359 -31.203 -16.859 1 94 74 ASP B N 1
ATOM 2253 C CA . ASP B 1 74 ? 6.152 -32.344 -17.344 1 94 74 ASP B CA 1
ATOM 2254 C C . ASP B 1 74 ? 7.605 -32.219 -16.891 1 94 74 ASP B C 1
ATOM 2256 O O . ASP B 1 74 ? 8.227 -31.156 -17.062 1 94 74 ASP B O 1
ATOM 2260 N N . ALA B 1 75 ? 8.117 -33.25 -16.375 1 90.62 75 ALA B N 1
ATOM 2261 C CA . ALA B 1 75 ? 9.453 -33.219 -15.797 1 90.62 75 ALA B CA 1
ATOM 2262 C C . ALA B 1 75 ? 10.516 -33 -16.875 1 90.62 75 ALA B C 1
ATOM 2264 O O . ALA B 1 75 ? 11.555 -32.375 -16.609 1 90.62 75 ALA B O 1
ATOM 2265 N N . GLU B 1 76 ? 10.227 -33.469 -18.047 1 90.31 76 GLU B N 1
ATOM 2266 C CA . GLU B 1 76 ? 11.211 -33.375 -19.125 1 90.31 76 GLU B CA 1
ATOM 2267 C C . GLU B 1 76 ? 11.078 -32.062 -19.875 1 90.31 76 GLU B C 1
ATOM 2269 O O . GLU B 1 76 ? 12.031 -31.281 -19.969 1 90.31 76 GLU B O 1
ATOM 2274 N N . SER B 1 77 ? 9.867 -31.734 -20.219 1 90.19 77 SER B N 1
ATOM 2275 C CA . SER B 1 77 ? 9.664 -30.562 -21.078 1 90.19 77 SER B CA 1
ATOM 2276 C C . SER B 1 77 ? 9.469 -29.312 -20.234 1 90.19 77 SER B C 1
ATOM 2278 O O . SER B 1 77 ? 9.711 -28.203 -20.719 1 90.19 77 SER B O 1
ATOM 2280 N N . GLY B 1 78 ? 8.953 -29.531 -19.047 1 90.88 78 GLY B N 1
ATOM 2281 C CA . GLY B 1 78 ? 8.625 -28.391 -18.219 1 90.88 78 GLY B CA 1
ATOM 2282 C C . GLY B 1 78 ? 7.301 -27.75 -18.578 1 90.88 78 GLY B C 1
ATOM 2283 O O . GLY B 1 78 ? 6.91 -26.734 -17.984 1 90.88 78 GLY B O 1
ATOM 2284 N N . ASP B 1 79 ? 6.59 -28.344 -19.406 1 90.94 79 ASP B N 1
ATOM 2285 C CA . ASP B 1 79 ? 5.309 -27.812 -19.875 1 90.94 79 ASP B CA 1
ATOM 2286 C C . ASP B 1 79 ? 4.191 -28.141 -18.875 1 90.94 79 ASP B C 1
ATOM 2288 O O . ASP B 1 79 ? 4.227 -29.188 -18.219 1 90.94 79 ASP B O 1
ATOM 2292 N N . ARG B 1 80 ? 3.318 -27.188 -18.828 1 92.31 80 ARG B N 1
ATOM 2293 C CA . ARG B 1 80 ? 2.111 -27.438 -18.031 1 92.31 80 ARG B CA 1
ATOM 2294 C C . ARG B 1 80 ? 1.41 -28.719 -18.5 1 92.31 80 ARG B C 1
ATOM 2296 O O . ARG B 1 80 ? 1.281 -28.953 -19.703 1 92.31 80 ARG B O 1
ATOM 2303 N N . VAL B 1 81 ? 0.982 -29.5 -17.5 1 87.75 81 VAL B N 1
ATOM 2304 C CA . VAL B 1 81 ? 0.172 -30.672 -17.844 1 87.75 81 VAL B CA 1
ATOM 2305 C C . VAL B 1 81 ? -1.179 -30.203 -18.391 1 87.75 81 VAL B C 1
ATOM 2307 O O . VAL B 1 81 ? -1.819 -29.328 -17.828 1 87.75 81 VAL B O 1
ATOM 2310 N N . ARG B 1 82 ? -1.491 -30.578 -19.516 1 73.19 82 ARG B N 1
ATOM 2311 C CA . ARG B 1 82 ? -2.582 -30.047 -20.328 1 73.19 82 ARG B CA 1
ATOM 2312 C C . ARG B 1 82 ? -3.852 -29.875 -19.5 1 73.19 82 ARG B C 1
ATOM 2314 O O . ARG B 1 82 ? -4.301 -30.828 -18.844 1 73.19 82 ARG B O 1
ATOM 2321 N N . ASN B 1 83 ? -4.445 -28.75 -19.672 1 67.12 83 ASN B N 1
ATOM 2322 C CA . ASN B 1 83 ? -5.723 -28.266 -19.156 1 67.12 83 ASN B CA 1
ATOM 2323 C C . ASN B 1 83 ? -5.93 -28.641 -17.703 1 67.12 83 ASN B C 1
ATOM 2325 O O . ASN B 1 83 ? -7.035 -29 -17.297 1 67.12 83 ASN B O 1
ATOM 2329 N N . SER B 1 84 ? -4.801 -28.438 -17.031 1 84.69 84 SER B N 1
ATOM 2330 C CA . SER B 1 84 ? -4.902 -29.016 -15.695 1 84.69 84 SER B CA 1
ATOM 2331 C C . SER B 1 84 ? -4.969 -27.922 -14.633 1 84.69 84 SER B C 1
ATOM 2333 O O . SER B 1 84 ? -5.637 -28.094 -13.609 1 84.69 84 SER B O 1
ATOM 2335 N N . TRP B 1 85 ? -4.398 -26.875 -14.852 1 95.31 85 TRP B N 1
ATOM 2336 C CA . TRP B 1 85 ? -4.398 -25.844 -13.812 1 95.31 85 TRP B CA 1
ATOM 2337 C C . TRP B 1 85 ? -4.066 -24.484 -14.391 1 95.31 85 TRP B C 1
ATOM 2339 O O . TRP B 1 85 ? -3.6 -24.375 -15.531 1 95.31 85 TRP B O 1
ATOM 2349 N N . THR B 1 86 ? -4.371 -23.406 -13.805 1 96.94 86 THR B N 1
ATOM 2350 C CA . THR B 1 86 ? -3.992 -22.031 -14.102 1 96.94 86 THR B CA 1
ATOM 2351 C C . THR B 1 86 ? -3.76 -21.25 -12.812 1 96.94 86 THR B C 1
ATOM 2353 O O . THR B 1 86 ? -4.152 -21.688 -11.734 1 96.94 86 THR B O 1
ATOM 2356 N N . PHE B 1 87 ? -3.102 -20.156 -12.906 1 97.94 87 PHE B N 1
ATOM 2357 C CA . PHE B 1 87 ? -2.883 -19.312 -11.742 1 97.94 87 PHE B CA 1
ATOM 2358 C C . PHE B 1 87 ? -4.102 -18.438 -11.469 1 97.94 87 PHE B C 1
ATOM 2360 O O . PHE B 1 87 ? -4.812 -18.047 -12.406 1 97.94 87 PHE B O 1
ATOM 2367 N N . VAL B 1 88 ? -4.359 -18.219 -10.219 1 98.56 88 VAL B N 1
ATOM 2368 C CA . VAL B 1 88 ? -5.32 -17.234 -9.766 1 98.56 88 VAL B CA 1
ATOM 2369 C C . VAL B 1 88 ? -4.602 -16.141 -8.969 1 98.56 88 VAL B C 1
ATOM 2371 O O . VAL B 1 88 ? -3.811 -16.438 -8.07 1 98.56 88 VAL B O 1
ATOM 2374 N N . THR B 1 89 ? -4.727 -14.914 -9.344 1 98.5 89 THR B N 1
ATOM 2375 C CA . THR B 1 89 ? -4.188 -13.758 -8.641 1 98.5 89 THR B CA 1
ATOM 2376 C C . THR B 1 89 ? -5.297 -12.781 -8.281 1 98.5 89 THR B C 1
ATOM 2378 O O . THR B 1 89 ? -6.434 -12.922 -8.742 1 98.5 89 THR B O 1
ATOM 2381 N N . CYS B 1 90 ? -5.043 -11.914 -7.406 1 98.25 90 CYS B N 1
ATOM 2382 C CA . CYS B 1 90 ? -5.957 -10.812 -7.121 1 98.25 90 CYS B CA 1
ATOM 2383 C C . CYS B 1 90 ? -5.457 -9.516 -7.746 1 98.25 90 CYS B C 1
ATOM 2385 O O . CYS B 1 90 ? -5.016 -8.609 -7.039 1 98.25 90 CYS B O 1
ATOM 2387 N N . GLY B 1 91 ? -5.59 -9.43 -9 1 96.5 91 GLY B N 1
ATOM 2388 C CA . GLY B 1 91 ? -5.066 -8.359 -9.836 1 96.5 91 GLY B CA 1
ATOM 2389 C C . GLY B 1 91 ? -4.055 -8.836 -10.859 1 96.5 91 GLY B C 1
ATOM 2390 O O . GLY B 1 91 ? -3.52 -9.945 -10.734 1 96.5 91 GLY B O 1
ATOM 2391 N N . ASP B 1 92 ? -3.734 -8.016 -11.789 1 96.69 92 ASP B N 1
ATOM 2392 C CA . ASP B 1 92 ? -2.846 -8.398 -12.875 1 96.69 92 ASP B CA 1
ATOM 2393 C C . ASP B 1 92 ? -1.391 -8.086 -12.539 1 96.69 92 ASP B C 1
ATOM 2395 O O . ASP B 1 92 ? -0.476 -8.516 -13.242 1 96.69 92 ASP B O 1
ATOM 2399 N N . TRP B 1 93 ? -1.181 -7.453 -11.438 1 95.19 93 TRP B N 1
ATOM 2400 C CA . TRP B 1 93 ? 0.116 -6.875 -11.109 1 95.19 93 TRP B CA 1
ATOM 2401 C C . TRP B 1 93 ? 1.178 -7.961 -10.969 1 95.19 93 TRP B C 1
ATOM 2403 O O . TRP B 1 93 ? 2.277 -7.836 -11.516 1 95.19 93 TRP B O 1
ATOM 2413 N N . ASP B 1 94 ? 0.92 -9.031 -10.312 1 96.56 94 ASP B N 1
ATOM 2414 C CA . ASP B 1 94 ? 1.889 -10.07 -9.969 1 96.56 94 ASP B CA 1
ATOM 2415 C C . ASP B 1 94 ? 2.475 -10.711 -11.227 1 96.56 94 ASP B C 1
ATOM 2417 O O . ASP B 1 94 ? 3.693 -10.727 -11.406 1 96.56 94 ASP B O 1
ATOM 2421 N N . LEU B 1 95 ? 1.605 -11.109 -12.07 1 97.44 95 LEU B N 1
ATOM 2422 C CA . LEU B 1 95 ? 2.055 -11.883 -13.219 1 97.44 95 LEU B CA 1
ATOM 2423 C C . LEU B 1 95 ? 2.115 -11.008 -14.469 1 97.44 95 LEU B C 1
ATOM 2425 O O . LEU B 1 95 ? 2.777 -11.359 -15.445 1 97.44 95 LEU B O 1
ATOM 2429 N N . GLY B 1 96 ? 1.459 -9.891 -14.391 1 96.31 96 GLY B N 1
ATOM 2430 C CA . GLY B 1 96 ? 1.434 -9.008 -15.547 1 96.31 96 GLY B CA 1
ATOM 2431 C C . GLY B 1 96 ? 2.516 -7.941 -15.508 1 96.31 96 GLY B C 1
ATOM 2432 O O . GLY B 1 96 ? 2.857 -7.363 -16.547 1 96.31 96 GLY B O 1
ATOM 2433 N N . THR B 1 97 ? 3.033 -7.695 -14.32 1 94.69 97 THR B N 1
ATOM 2434 C CA . THR B 1 97 ? 3.961 -6.574 -14.203 1 94.69 97 THR B CA 1
ATOM 2435 C C . THR B 1 97 ? 5.219 -6.984 -13.445 1 94.69 97 THR B C 1
ATOM 2437 O O . THR B 1 97 ? 6.309 -7.035 -14.016 1 94.69 97 THR B O 1
ATOM 2440 N N . ILE B 1 98 ? 5.117 -7.383 -12.227 1 96.69 98 ILE B N 1
ATOM 2441 C CA . ILE B 1 98 ? 6.27 -7.441 -11.336 1 96.69 98 ILE B CA 1
ATOM 2442 C C . ILE B 1 98 ? 7.145 -8.641 -11.695 1 96.69 98 ILE B C 1
ATOM 2444 O O . ILE B 1 98 ? 8.367 -8.516 -11.805 1 96.69 98 ILE B O 1
ATOM 2448 N N . LEU B 1 99 ? 6.535 -9.805 -11.883 1 97.62 99 LEU B N 1
ATOM 2449 C CA . LEU B 1 99 ? 7.348 -10.977 -12.195 1 97.62 99 LEU B CA 1
ATOM 2450 C C . LEU B 1 99 ? 8.039 -10.805 -13.547 1 97.62 99 LEU B C 1
ATOM 2452 O O . LEU B 1 99 ? 9.258 -10.969 -13.648 1 97.62 99 LEU B O 1
ATOM 2456 N N . PRO B 1 100 ? 7.301 -10.359 -14.547 1 96.62 100 PRO B N 1
ATOM 2457 C CA . PRO B 1 100 ? 7.977 -10.164 -15.836 1 96.62 100 PRO B CA 1
ATOM 2458 C C . PRO B 1 100 ? 9.047 -9.078 -15.773 1 96.62 100 PRO B C 1
ATOM 2460 O O . PRO B 1 100 ? 10.117 -9.227 -16.375 1 96.62 100 PRO B O 1
ATOM 2463 N N . GLN B 1 101 ? 8.797 -8.039 -15.086 1 95.19 101 GLN B N 1
ATOM 2464 C CA . GLN B 1 101 ? 9.75 -6.941 -14.992 1 95.19 101 GLN B CA 1
ATOM 2465 C C . GLN B 1 101 ? 11.031 -7.383 -14.289 1 95.19 101 GLN B C 1
ATOM 2467 O O . GLN B 1 101 ? 12.133 -7.109 -14.773 1 95.19 101 GLN B O 1
ATOM 2472 N N . GLU B 1 102 ? 10.898 -8.031 -13.195 1 96.88 102 GLU B N 1
ATOM 2473 C CA . GLU B 1 102 ? 12.094 -8.469 -12.477 1 96.88 102 GLU B CA 1
ATOM 2474 C C . GLU B 1 102 ? 12.836 -9.555 -13.258 1 96.88 102 GLU B C 1
ATOM 2476 O O . GLU B 1 102 ? 14.07 -9.578 -13.281 1 96.88 102 GLU B O 1
ATOM 2481 N N . ALA B 1 103 ? 12.086 -10.469 -13.828 1 97.19 103 ALA B N 1
ATOM 2482 C CA . ALA B 1 103 ? 12.719 -11.492 -14.656 1 97.19 103 ALA B CA 1
ATOM 2483 C C . ALA B 1 103 ? 13.539 -10.859 -15.781 1 97.19 103 ALA B C 1
ATOM 2485 O O . ALA B 1 103 ? 14.688 -11.25 -16.016 1 97.19 103 ALA B O 1
ATOM 2486 N N . SER B 1 104 ? 12.898 -9.906 -16.453 1 96.06 104 SER B N 1
ATOM 2487 C CA . SER B 1 104 ? 13.594 -9.211 -17.531 1 96.06 104 SER B CA 1
ATOM 2488 C C . SER B 1 104 ? 14.852 -8.516 -17.031 1 96.06 104 SER B C 1
ATOM 2490 O O . SER B 1 104 ? 15.914 -8.625 -17.641 1 96.06 104 SER B O 1
ATOM 2492 N N . PHE B 1 105 ? 14.773 -7.891 -15.914 1 96.25 105 PHE B N 1
ATOM 2493 C CA . PHE B 1 105 ? 15.906 -7.199 -15.312 1 96.25 105 PHE B CA 1
ATOM 2494 C C . PHE B 1 105 ? 17.047 -8.172 -15.016 1 96.25 105 PHE B C 1
ATOM 2496 O O . PHE B 1 105 ? 18.219 -7.828 -15.18 1 96.25 105 PHE B O 1
ATOM 2503 N N . ARG B 1 106 ? 16.656 -9.391 -14.68 1 97.19 106 ARG B N 1
ATOM 2504 C CA . ARG B 1 106 ? 17.656 -10.367 -14.25 1 97.19 106 ARG B CA 1
ATOM 2505 C C . ARG B 1 106 ? 18.062 -11.281 -15.406 1 97.19 106 ARG B C 1
ATOM 2507 O O . ARG B 1 106 ? 18.797 -12.25 -15.211 1 97.19 106 ARG B O 1
ATOM 2514 N N . GLY B 1 107 ? 17.469 -11.078 -16.5 1 97.19 107 GLY B N 1
ATOM 2515 C CA . GLY B 1 107 ? 17.797 -11.891 -17.656 1 97.19 107 GLY B CA 1
ATOM 2516 C C . GLY B 1 107 ? 17.219 -13.289 -17.594 1 97.19 107 GLY B C 1
ATOM 2517 O O . GLY B 1 107 ? 17.828 -14.242 -18.078 1 97.19 107 GLY B O 1
ATOM 2518 N N . LEU B 1 108 ? 16.078 -13.375 -16.969 1 97 108 LEU B N 1
ATOM 2519 C CA . LEU B 1 108 ? 15.438 -14.672 -16.812 1 97 108 LEU B CA 1
ATOM 2520 C C . LEU B 1 108 ? 14.336 -14.859 -17.844 1 97 108 LEU B C 1
ATOM 2522 O O . LEU B 1 108 ? 13.609 -13.922 -18.156 1 97 108 LEU B O 1
ATOM 2526 N N . HIS B 1 109 ? 14.281 -16.047 -18.359 1 95.25 109 HIS B N 1
ATOM 2527 C CA . HIS B 1 109 ? 13.148 -16.438 -19.188 1 95.25 109 HIS B CA 1
ATOM 2528 C C . HIS B 1 109 ? 12.055 -17.094 -18.359 1 95.25 109 HIS B C 1
ATOM 2530 O O . HIS B 1 109 ? 12.32 -18.062 -17.625 1 95.25 109 HIS B O 1
ATOM 2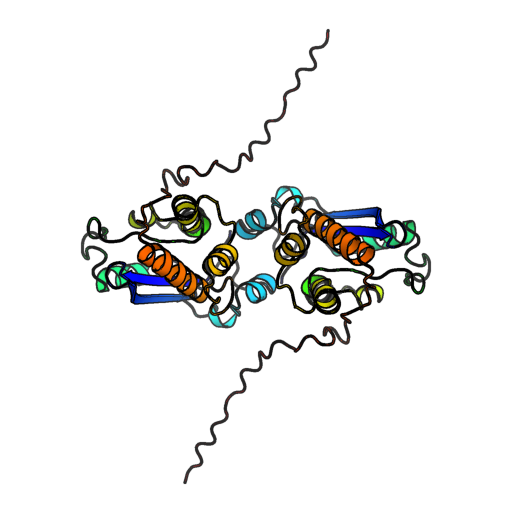536 N N . LEU B 1 110 ? 10.883 -16.609 -18.5 1 96.5 110 LEU B N 1
ATOM 2537 C CA . LEU B 1 110 ? 9.766 -17.172 -17.766 1 96.5 110 LEU B CA 1
ATOM 2538 C C . LEU B 1 110 ? 9.078 -18.281 -18.562 1 96.5 110 LEU B C 1
ATOM 2540 O O . LEU B 1 110 ? 8.852 -18.125 -19.766 1 96.5 110 LEU B O 1
ATOM 2544 N N . PRO B 1 111 ? 8.773 -19.406 -17.938 1 95.5 111 PRO B N 1
ATOM 2545 C CA . PRO B 1 111 ? 8.008 -20.453 -18.609 1 95.5 111 PRO B CA 1
ATOM 2546 C C . PRO B 1 111 ? 6.629 -19.984 -19.062 1 95.5 111 PRO B C 1
ATOM 2548 O O . PRO B 1 111 ? 6.055 -19.078 -18.453 1 95.5 111 PRO B O 1
ATOM 2551 N N . PRO B 1 112 ? 6.012 -20.688 -20.016 1 94.06 112 PRO B N 1
ATOM 2552 C CA . PRO B 1 112 ? 4.734 -20.266 -20.609 1 94.06 112 PRO B CA 1
ATOM 2553 C C . PRO B 1 112 ? 3.582 -20.312 -19.609 1 94.06 112 PRO B C 1
ATOM 2555 O O . PRO B 1 112 ? 2.588 -19.594 -19.766 1 94.06 112 PRO B O 1
ATOM 2558 N N . TYR B 1 113 ? 3.758 -21.094 -18.562 1 94.88 113 TYR B N 1
ATOM 2559 C CA . TYR B 1 113 ? 2.641 -21.25 -17.641 1 94.88 113 TYR B CA 1
ATOM 2560 C C . TYR B 1 113 ? 2.447 -19.984 -16.812 1 94.88 113 TYR B C 1
ATOM 2562 O O . TYR B 1 113 ? 1.432 -19.828 -16.125 1 94.88 113 TYR B O 1
ATOM 2570 N N . PHE B 1 114 ? 3.287 -19.016 -16.922 1 96.81 114 PHE B N 1
ATOM 2571 C CA . PHE B 1 114 ? 3.098 -17.719 -16.297 1 96.81 114 PHE B CA 1
ATOM 2572 C C . PHE B 1 114 ? 2.369 -16.75 -17.219 1 96.81 114 PHE B C 1
ATOM 2574 O O . PHE B 1 114 ? 2.111 -15.609 -16.859 1 96.81 114 PHE B O 1
ATOM 2581 N N . GLY B 1 115 ? 1.944 -17.203 -18.406 1 95.75 115 GLY B N 1
ATOM 2582 C CA . GLY B 1 115 ? 1.479 -16.297 -19.453 1 95.75 115 GLY B CA 1
ATOM 2583 C C . GLY B 1 115 ? -0.025 -16.109 -19.438 1 95.75 115 GLY B C 1
ATOM 2584 O O . GLY B 1 115 ? -0.557 -15.305 -20.219 1 95.75 115 GLY B O 1
ATOM 2585 N N . SER B 1 116 ? -0.782 -16.844 -18.641 1 95.88 116 SER B N 1
ATOM 2586 C CA . SER B 1 116 ? -2.227 -16.688 -18.5 1 95.88 116 SER B CA 1
ATOM 2587 C C . SER B 1 116 ? -2.682 -17.016 -17.078 1 95.88 116 SER B C 1
ATOM 2589 O O . SER B 1 116 ? -2.104 -17.875 -16.406 1 95.88 116 SER B O 1
ATOM 2591 N N . TRP B 1 117 ? -3.654 -16.25 -16.609 1 97.56 117 TRP B N 1
ATOM 2592 C CA . TRP B 1 117 ? -4.133 -16.469 -15.25 1 97.56 117 TRP B CA 1
ATOM 2593 C C . TRP B 1 117 ? -5.555 -15.93 -15.086 1 97.56 117 TRP B C 1
ATOM 2595 O O . TRP B 1 117 ? -6.113 -15.344 -16.016 1 97.56 117 TRP B O 1
ATOM 2605 N N . ILE B 1 118 ? -6.148 -16.328 -14.016 1 97.75 118 ILE B N 1
ATOM 2606 C CA . ILE B 1 118 ? -7.41 -15.742 -13.57 1 97.75 118 ILE B CA 1
ATOM 2607 C C . ILE B 1 118 ? -7.133 -14.57 -12.633 1 97.75 118 ILE B C 1
ATOM 2609 O O . ILE B 1 118 ? -6.59 -14.758 -11.539 1 97.75 118 ILE B O 1
ATOM 2613 N N . ASN B 1 119 ? -7.402 -13.414 -13.102 1 98.25 119 ASN B N 1
ATOM 2614 C CA . ASN B 1 119 ? -7.547 -12.297 -12.172 1 98.25 119 ASN B CA 1
ATOM 2615 C C . ASN B 1 119 ? -8.867 -12.375 -11.406 1 98.25 119 ASN B C 1
ATOM 2617 O O . ASN B 1 119 ? -9.938 -12.141 -11.977 1 98.25 119 ASN B O 1
ATOM 2621 N N . LEU B 1 120 ? -8.781 -12.664 -10.164 1 98.56 120 LEU B N 1
ATOM 2622 C CA . LEU B 1 120 ? -9.961 -12.938 -9.344 1 98.56 120 LEU B CA 1
ATOM 2623 C C . LEU B 1 120 ? -10.922 -11.758 -9.367 1 98.56 120 LEU B C 1
ATOM 2625 O O . LEU B 1 120 ? -12.141 -11.938 -9.312 1 98.56 120 LEU B O 1
ATOM 2629 N N . LYS B 1 121 ? -10.43 -10.523 -9.453 1 98 121 LYS B N 1
ATOM 2630 C CA . LYS B 1 121 ? -11.289 -9.344 -9.508 1 98 121 LYS B CA 1
ATOM 2631 C C . LYS B 1 121 ? -12.148 -9.359 -10.773 1 98 121 LYS B C 1
ATOM 2633 O O . LYS B 1 121 ? -13.328 -9.023 -10.734 1 98 121 LYS B O 1
ATOM 2638 N N . LYS B 1 122 ? -11.508 -9.672 -11.898 1 97.5 122 LYS B N 1
ATOM 2639 C CA . LYS B 1 122 ? -12.25 -9.781 -13.148 1 97.5 122 LYS B CA 1
ATOM 2640 C C . LYS B 1 122 ? -13.242 -10.938 -13.102 1 97.5 122 LYS B C 1
ATOM 2642 O O . LYS B 1 122 ? -14.383 -10.797 -13.547 1 97.5 122 LYS B O 1
ATOM 2647 N N . ALA B 1 123 ? -12.797 -12.031 -12.57 1 97.69 123 ALA B N 1
ATOM 2648 C CA . ALA B 1 123 ? -13.695 -13.172 -12.422 1 97.69 123 ALA B CA 1
ATOM 2649 C C . ALA B 1 123 ? -14.875 -12.828 -11.523 1 97.69 123 ALA B C 1
ATOM 2651 O O . ALA B 1 123 ? -16.016 -13.242 -11.789 1 97.69 123 ALA B O 1
ATOM 2652 N N . TYR B 1 124 ? -14.594 -12.117 -10.469 1 98.25 124 TYR B N 1
ATOM 2653 C CA . TYR B 1 124 ? -15.625 -11.688 -9.539 1 98.25 124 TYR B CA 1
ATOM 2654 C C . TYR B 1 124 ? -16.656 -10.797 -10.234 1 98.25 124 TYR B C 1
ATOM 2656 O O . TYR B 1 124 ? -17.859 -10.945 -10.016 1 98.25 124 TYR B O 1
ATOM 2664 N N . ARG B 1 125 ? -16.156 -9.875 -11 1 97.62 125 ARG B N 1
ATOM 2665 C CA . ARG B 1 125 ? -17.047 -9.016 -11.781 1 97.62 125 ARG B CA 1
ATOM 2666 C C . ARG B 1 125 ? -17.953 -9.852 -12.68 1 97.62 125 ARG B C 1
ATOM 2668 O O . ARG B 1 125 ? -19.156 -9.594 -12.758 1 97.62 125 ARG B O 1
ATOM 2675 N N . ASN B 1 126 ? -17.391 -10.789 -13.336 1 96.75 126 ASN B N 1
ATOM 2676 C CA . ASN B 1 126 ? -18.188 -11.664 -14.195 1 96.75 126 ASN B CA 1
ATOM 2677 C C . ASN B 1 126 ? -19.25 -12.406 -13.406 1 96.75 126 ASN B C 1
ATOM 2679 O O . ASN B 1 126 ? -20.359 -12.617 -13.906 1 96.75 126 ASN B O 1
ATOM 2683 N N . ALA B 1 127 ? -18.953 -12.758 -12.234 1 96.81 127 ALA B N 1
ATOM 2684 C CA . ALA B 1 127 ? -19.844 -13.57 -11.406 1 96.81 127 ALA B CA 1
ATOM 2685 C C . ALA B 1 127 ? -20.906 -12.703 -10.727 1 96.81 127 ALA B C 1
ATOM 2687 O O . ALA B 1 127 ? -22.078 -13.078 -10.664 1 96.81 127 ALA B O 1
ATOM 2688 N N . LYS B 1 128 ? -20.5 -11.516 -10.281 1 97.19 128 LYS B N 1
ATOM 2689 C CA . LYS B 1 128 ? -21.344 -10.773 -9.359 1 97.19 128 LYS B CA 1
ATOM 2690 C C . LYS B 1 128 ? -21.844 -9.477 -9.992 1 97.19 128 LYS B C 1
ATOM 2692 O O . LYS B 1 128 ? -22.734 -8.812 -9.453 1 97.19 128 LYS B O 1
ATOM 2697 N N . GLY B 1 129 ? -21.219 -9.047 -11.047 1 96.56 129 GLY B N 1
ATOM 2698 C CA . GLY B 1 129 ? -21.766 -7.934 -11.805 1 96.56 129 GLY B CA 1
ATOM 2699 C C . GLY B 1 129 ? -21.094 -6.609 -11.484 1 96.56 129 GLY B C 1
ATOM 2700 O O . GLY B 1 129 ? -21.5 -5.566 -12.008 1 96.56 129 GLY B O 1
ATOM 2701 N N . TYR B 1 130 ? -20.062 -6.625 -10.617 1 94.56 130 TYR B N 1
ATOM 2702 C CA . TYR B 1 130 ? -19.312 -5.406 -10.336 1 94.56 130 TYR B CA 1
ATOM 2703 C C . TYR B 1 130 ? -17.844 -5.719 -10.086 1 94.56 130 TYR B C 1
ATOM 2705 O O . TYR B 1 130 ? -17.5 -6.805 -9.617 1 94.56 130 TYR B O 1
ATOM 2713 N N . PHE B 1 131 ? -17.031 -4.719 -10.414 1 94.75 131 PHE B N 1
ATOM 2714 C CA . PHE B 1 131 ? -15.594 -4.879 -10.234 1 94.75 131 PHE B CA 1
ATOM 2715 C C . PHE B 1 131 ? -15.188 -4.512 -8.812 1 94.75 131 PHE B C 1
ATOM 2717 O O . PHE B 1 131 ? -15.305 -3.355 -8.406 1 94.75 131 PHE B O 1
ATOM 2724 N N . PRO B 1 132 ? -14.703 -5.492 -8.055 1 94.56 132 PRO B N 1
ATOM 2725 C CA . PRO B 1 132 ? -14.211 -5.184 -6.707 1 94.56 132 PRO B CA 1
ATOM 2726 C C . PRO B 1 132 ? -12.82 -4.562 -6.719 1 94.56 132 PRO B C 1
ATOM 2728 O O . PRO B 1 132 ? -11.898 -5.102 -7.34 1 94.56 132 PRO B O 1
ATOM 2731 N N . ASN B 1 133 ? -12.633 -3.533 -6.012 1 89.06 133 ASN B N 1
ATOM 2732 C CA . ASN B 1 133 ? -11.383 -2.795 -6.098 1 89.06 133 ASN B CA 1
ATOM 2733 C C . ASN B 1 133 ? -10.328 -3.357 -5.145 1 89.06 133 ASN B C 1
ATOM 2735 O O . ASN B 1 133 ? -9.195 -2.879 -5.109 1 89.06 133 ASN B O 1
ATOM 2739 N N . SER B 1 134 ? -10.742 -4.352 -4.32 1 92.94 134 SER B N 1
ATOM 2740 C CA . SER B 1 134 ? -9.773 -4.926 -3.396 1 92.94 134 SER B CA 1
ATOM 2741 C C . SER B 1 134 ? -10.211 -6.312 -2.93 1 92.94 134 SER B C 1
ATOM 2743 O O . SER B 1 134 ? -11.375 -6.684 -3.076 1 92.94 134 SER B O 1
ATOM 2745 N N . LEU B 1 135 ? -9.219 -7.027 -2.344 1 96.88 135 LEU B N 1
ATOM 2746 C CA . LEU B 1 135 ? -9.461 -8.32 -1.718 1 96.88 135 LEU B CA 1
ATOM 2747 C C . LEU B 1 135 ? -10.484 -8.203 -0.596 1 96.88 135 LEU B C 1
ATOM 2749 O O . LEU B 1 135 ? -11.406 -9.023 -0.493 1 96.88 135 LEU B O 1
ATOM 2753 N N . MET B 1 136 ? -10.438 -7.129 0.159 1 94 136 MET B N 1
ATOM 2754 C CA . MET B 1 136 ? -11.312 -6.918 1.309 1 94 136 MET B CA 1
ATOM 2755 C C . MET B 1 136 ? -12.75 -6.715 0.864 1 94 136 MET B C 1
ATOM 2757 O O . MET B 1 136 ? -13.68 -7.176 1.53 1 94 136 MET B O 1
ATOM 2761 N N . VAL B 1 137 ? -12.922 -6.055 -0.253 1 93.31 137 VAL B N 1
ATOM 2762 C CA . VAL B 1 137 ? -14.266 -5.816 -0.767 1 93.31 137 VAL B CA 1
ATOM 2763 C C . VAL B 1 137 ? -14.945 -7.148 -1.087 1 93.31 137 VAL B C 1
ATOM 2765 O O . VAL B 1 137 ? -16.109 -7.363 -0.739 1 93.31 137 VAL B O 1
ATOM 2768 N N . MET B 1 138 ? -14.211 -8.031 -1.696 1 97.81 138 MET B N 1
ATOM 2769 C CA . MET B 1 138 ? -14.758 -9.336 -2.045 1 97.81 138 MET B CA 1
ATOM 2770 C C . MET B 1 138 ? -15.078 -10.148 -0.793 1 97.81 138 MET B C 1
ATOM 2772 O O . MET B 1 138 ? -16.141 -10.758 -0.699 1 97.81 138 MET B O 1
ATOM 2776 N N . LEU B 1 139 ? -14.164 -10.133 0.178 1 97.62 139 LEU B N 1
ATOM 2777 C CA . LEU B 1 139 ? -14.383 -10.844 1.431 1 97.62 139 LEU B CA 1
ATOM 2778 C C . LEU B 1 139 ? -15.625 -10.32 2.141 1 97.62 139 LEU B C 1
ATOM 2780 O O . LEU B 1 139 ? -16.484 -11.109 2.568 1 97.62 139 LEU B O 1
ATOM 2784 N N . ASN B 1 140 ? -15.758 -9.055 2.24 1 94 140 ASN B N 1
ATOM 2785 C CA . ASN B 1 140 ? -16.906 -8.445 2.912 1 94 140 ASN B CA 1
ATOM 2786 C C . ASN B 1 140 ? -18.219 -8.781 2.199 1 94 140 ASN B C 1
ATOM 2788 O O . ASN B 1 140 ? -19.203 -9.125 2.844 1 94 140 ASN B O 1
ATOM 2792 N N . ASP B 1 141 ? -18.141 -8.688 0.893 1 96 141 ASP B N 1
ATOM 2793 C CA . ASP B 1 141 ? -19.328 -8.969 0.082 1 96 141 ASP B CA 1
ATOM 2794 C C . ASP B 1 141 ? -19.797 -10.406 0.299 1 96 141 ASP B C 1
ATOM 2796 O O . ASP B 1 141 ? -21 -10.656 0.359 1 96 141 ASP B O 1
ATOM 2800 N N . LEU B 1 142 ? -18.922 -11.289 0.458 1 98.06 142 LEU B N 1
ATOM 2801 C CA . LEU B 1 142 ? -19.234 -12.703 0.604 1 98.06 142 LEU B CA 1
ATOM 2802 C C . LEU B 1 142 ? -19.375 -13.078 2.074 1 98.06 142 LEU B C 1
ATOM 2804 O O . LEU B 1 142 ? -19.609 -14.242 2.402 1 98.06 142 LEU B O 1
ATOM 2808 N N . GLN B 1 143 ? -19.156 -12.07 2.922 1 97.31 143 GLN B N 1
ATOM 2809 C CA . GLN B 1 143 ? -19.266 -12.273 4.363 1 97.31 143 GLN B CA 1
ATOM 2810 C C . GLN B 1 143 ? -18.266 -13.32 4.844 1 97.31 143 GLN B C 1
ATOM 2812 O O . GLN B 1 143 ? -18.609 -14.195 5.641 1 97.31 143 GLN B O 1
ATOM 2817 N N . ILE B 1 144 ? -17.141 -13.328 4.297 1 98.12 144 ILE B N 1
ATOM 2818 C CA . ILE B 1 144 ? -16.031 -14.172 4.711 1 98.12 144 ILE B CA 1
ATOM 2819 C C . ILE B 1 144 ? -15.078 -13.375 5.598 1 98.12 144 ILE B C 1
ATOM 2821 O O . ILE B 1 144 ? -14.602 -12.312 5.203 1 98.12 144 ILE B O 1
ATOM 2825 N N . PRO B 1 145 ? -14.828 -13.844 6.809 1 96.81 145 PRO B N 1
ATOM 2826 C CA . PRO B 1 145 ? -13.852 -13.141 7.645 1 96.81 145 PRO B CA 1
ATOM 2827 C C . PRO B 1 145 ? -12.445 -13.172 7.059 1 96.81 145 PRO B C 1
ATOM 2829 O O . PRO B 1 145 ? -12.023 -14.195 6.516 1 96.81 145 PRO B O 1
ATOM 2832 N N . HIS B 1 146 ? -11.812 -12.039 7.105 1 96.25 146 HIS B N 1
ATOM 2833 C CA . HIS B 1 146 ? -10.43 -11.961 6.652 1 96.25 146 HIS B CA 1
ATOM 2834 C C . HIS B 1 146 ? -9.508 -12.75 7.566 1 96.25 146 HIS B C 1
ATOM 2836 O O . HIS B 1 146 ? -9.648 -12.711 8.789 1 96.25 146 HIS B O 1
ATOM 2842 N N . THR B 1 147 ? -8.523 -13.453 7.047 1 97.44 147 THR B N 1
ATOM 2843 C CA . THR B 1 147 ? -7.543 -14.211 7.809 1 97.44 147 THR B CA 1
ATOM 2844 C C . THR B 1 147 ? -6.145 -13.633 7.617 1 97.44 147 THR B C 1
ATOM 2846 O O . THR B 1 147 ? -5.691 -13.453 6.484 1 97.44 147 THR B O 1
ATOM 2849 N N . GLY B 1 148 ? -5.516 -13.367 8.75 1 96.75 148 GLY B N 1
ATOM 2850 C CA . GLY B 1 148 ? -4.129 -12.938 8.695 1 96.75 148 GLY B CA 1
ATOM 2851 C C . GLY B 1 148 ? -3.973 -11.453 8.438 1 96.75 148 GLY B C 1
ATOM 2852 O O . GLY B 1 148 ? -4.766 -10.648 8.93 1 96.75 148 GLY B O 1
ATOM 2853 N N . ARG B 1 149 ? -2.859 -11.102 7.805 1 95.06 149 ARG B N 1
ATOM 2854 C CA . ARG B 1 149 ? -2.496 -9.711 7.531 1 95.06 149 ARG B CA 1
ATOM 2855 C C . ARG B 1 149 ? -2.65 -9.391 6.051 1 95.06 149 ARG B C 1
ATOM 2857 O O . ARG B 1 149 ? -2.16 -10.125 5.191 1 95.06 149 ARG B O 1
ATOM 2864 N N . LEU B 1 150 ? -3.32 -8.234 5.801 1 94.5 150 LEU B N 1
ATOM 2865 C CA . LEU B 1 150 ? -3.424 -7.762 4.426 1 94.5 150 LEU B CA 1
ATOM 2866 C C . LEU B 1 150 ? -2.049 -7.422 3.859 1 94.5 150 LEU B C 1
ATOM 2868 O O . LEU B 1 150 ? -1.232 -6.797 4.539 1 94.5 150 LEU B O 1
ATOM 2872 N N . HIS B 1 151 ? -1.694 -7.828 2.682 1 95.38 151 HIS B N 1
ATOM 2873 C CA . HIS B 1 151 ? -0.452 -7.605 1.949 1 95.38 151 HIS B CA 1
ATOM 2874 C C . HIS B 1 151 ? 0.646 -8.547 2.426 1 95.38 151 HIS B C 1
ATOM 2876 O O . HIS B 1 151 ? 1.783 -8.477 1.956 1 95.38 151 HIS B O 1
ATOM 2882 N N . SER B 1 152 ? 0.284 -9.336 3.35 1 97.44 152 SER B N 1
ATOM 2883 C CA . SER B 1 152 ? 1.064 -10.562 3.506 1 97.44 152 SER B CA 1
ATOM 2884 C C . SER B 1 152 ? 0.744 -11.57 2.404 1 97.44 152 SER B C 1
ATOM 2886 O O . SER B 1 152 ? -0.405 -11.992 2.256 1 97.44 152 SER B O 1
ATOM 2888 N N . GLY B 1 153 ? 1.736 -11.938 1.657 1 98.12 153 GLY B N 1
ATOM 2889 C CA . GLY B 1 153 ? 1.495 -12.781 0.496 1 98.12 153 GLY B CA 1
ATOM 2890 C C . GLY B 1 153 ? 0.753 -14.062 0.831 1 98.12 153 GLY B C 1
ATOM 2891 O O . GLY B 1 153 ? -0.258 -14.383 0.202 1 98.12 153 GLY B O 1
ATOM 2892 N N . ILE B 1 154 ? 1.256 -14.773 1.77 1 98.25 154 ILE B N 1
ATOM 2893 C CA . ILE B 1 154 ? 0.682 -16.062 2.115 1 98.25 154 ILE B CA 1
ATOM 2894 C C . ILE B 1 154 ? -0.725 -15.875 2.678 1 98.25 154 ILE B C 1
ATOM 2896 O O . ILE B 1 154 ? -1.636 -16.641 2.363 1 98.25 154 ILE B O 1
ATOM 2900 N N . ASP B 1 155 ? -0.957 -14.875 3.49 1 98.38 155 ASP B N 1
ATOM 2901 C CA . ASP B 1 155 ? -2.295 -14.594 4.004 1 98.38 155 ASP B CA 1
ATOM 2902 C C . ASP B 1 155 ? -3.25 -14.219 2.871 1 98.38 155 ASP B C 1
ATOM 2904 O O . ASP B 1 155 ? -4.398 -14.672 2.846 1 98.38 155 ASP B O 1
ATOM 2908 N N . ASP B 1 156 ? -2.787 -13.375 1.943 1 98.62 156 ASP B N 1
ATOM 2909 C CA . ASP B 1 156 ? -3.623 -12.992 0.808 1 98.62 156 ASP B CA 1
ATOM 2910 C C . ASP B 1 156 ? -4.035 -14.219 -0.006 1 98.62 156 ASP B C 1
ATOM 2912 O O . ASP B 1 156 ? -5.184 -14.328 -0.44 1 98.62 156 ASP B O 1
ATOM 2916 N N . VAL B 1 157 ? -3.121 -15.148 -0.193 1 98.69 157 VAL B N 1
ATOM 2917 C CA . VAL B 1 157 ? -3.414 -16.359 -0.962 1 98.69 157 VAL B CA 1
ATOM 2918 C C . VAL B 1 157 ? -4.48 -17.188 -0.244 1 98.69 157 VAL B C 1
ATOM 2920 O O . VAL B 1 157 ? -5.383 -17.734 -0.881 1 98.69 157 VAL B O 1
ATOM 2923 N N . ILE B 1 158 ? -4.402 -17.281 1.06 1 98.31 158 ILE B N 1
ATOM 2924 C CA . ILE B 1 158 ? -5.391 -18 1.85 1 98.31 158 ILE B CA 1
ATOM 2925 C C . ILE B 1 158 ? -6.77 -17.375 1.646 1 98.31 158 ILE B C 1
ATOM 2927 O O . ILE B 1 158 ? -7.758 -18.094 1.439 1 98.31 158 ILE B O 1
ATOM 2931 N N . ASN B 1 159 ? -6.797 -16.109 1.691 1 98.69 159 ASN B N 1
ATOM 2932 C CA . ASN B 1 159 ? -8.062 -15.422 1.487 1 98.69 159 ASN B CA 1
ATOM 2933 C C . ASN B 1 159 ? -8.562 -15.578 0.055 1 98.69 159 ASN B C 1
ATOM 2935 O O . ASN B 1 159 ? -9.766 -15.703 -0.176 1 98.69 159 ASN B O 1
ATOM 2939 N N . ILE B 1 160 ? -7.676 -15.531 -0.922 1 98.75 160 ILE B N 1
ATOM 2940 C CA . ILE B 1 160 ? -8.031 -15.773 -2.316 1 98.75 160 ILE B CA 1
ATOM 2941 C C . ILE B 1 160 ? -8.695 -17.141 -2.451 1 98.75 160 ILE B C 1
ATOM 2943 O O . ILE B 1 160 ? -9.742 -17.266 -3.09 1 98.75 160 ILE B O 1
ATOM 2947 N N . CYS B 1 161 ? -8.094 -18.156 -1.808 1 98.69 161 CYS B N 1
ATOM 2948 C CA . CYS B 1 161 ? -8.648 -19.5 -1.849 1 98.69 161 CYS B CA 1
ATOM 2949 C C . CYS B 1 161 ? -10.062 -19.516 -1.275 1 98.69 161 CYS B C 1
ATOM 2951 O O . CYS B 1 161 ? -10.945 -20.203 -1.814 1 98.69 161 CYS B O 1
ATOM 2953 N N . ALA B 1 162 ? -10.266 -18.797 -0.214 1 98.75 162 ALA B N 1
ATOM 2954 C CA . ALA B 1 162 ? -11.586 -18.75 0.411 1 98.75 162 ALA B CA 1
ATOM 2955 C C . ALA B 1 162 ? -12.625 -18.156 -0.536 1 98.75 162 ALA B C 1
ATOM 2957 O O . ALA B 1 162 ? -13.75 -18.641 -0.622 1 98.75 162 ALA B O 1
ATOM 2958 N N . ILE B 1 163 ? -12.242 -17.141 -1.22 1 98.75 163 ILE B N 1
ATOM 2959 C CA . ILE B 1 163 ? -13.148 -16.484 -2.16 1 98.75 163 ILE B CA 1
ATOM 2960 C C . ILE B 1 163 ? -13.438 -17.422 -3.334 1 98.75 163 ILE B C 1
ATOM 2962 O O . ILE B 1 163 ? -14.594 -17.578 -3.736 1 98.75 163 ILE B O 1
ATOM 2966 N N . VAL B 1 164 ? -12.398 -18.062 -3.877 1 98.62 164 VAL B N 1
ATOM 2967 C CA . VAL B 1 164 ? -12.555 -19 -4.98 1 98.62 164 VAL B CA 1
ATOM 2968 C C . VAL B 1 164 ? -13.492 -20.141 -4.562 1 98.62 164 VAL B C 1
ATOM 2970 O O . VAL B 1 164 ? -14.391 -20.516 -5.32 1 98.62 164 VAL B O 1
ATOM 2973 N N . ARG B 1 165 ? -13.281 -20.641 -3.365 1 98.56 165 ARG B N 1
ATOM 2974 C CA . ARG B 1 165 ? -14.133 -21.703 -2.836 1 98.56 165 ARG B CA 1
ATOM 2975 C C . ARG B 1 165 ? -15.602 -21.266 -2.85 1 98.56 165 ARG B C 1
ATOM 2977 O O . ARG B 1 165 ? -16.469 -22 -3.34 1 98.56 165 ARG B O 1
ATOM 2984 N N . LYS B 1 166 ? -15.836 -20.094 -2.355 1 98.62 166 LYS B N 1
ATOM 2985 C CA . LYS B 1 166 ? -17.203 -19.609 -2.256 1 98.62 166 LYS B CA 1
ATOM 2986 C C . LYS B 1 166 ? -17.828 -19.422 -3.637 1 98.62 166 LYS B C 1
ATOM 2988 O O . LYS B 1 166 ? -19 -19.781 -3.852 1 98.62 166 LYS B O 1
ATOM 2993 N N . LEU B 1 167 ? -17.094 -18.859 -4.562 1 98.06 167 LEU B N 1
ATOM 2994 C CA . LEU B 1 167 ? -17.594 -18.688 -5.922 1 98.06 167 LEU B CA 1
ATOM 2995 C C . LEU B 1 167 ? -17.938 -20.031 -6.555 1 98.06 167 LEU B C 1
ATOM 2997 O O . LEU B 1 167 ? -18.984 -20.172 -7.195 1 98.06 167 LEU B O 1
ATOM 3001 N N . CYS B 1 168 ? -17.078 -21 -6.293 1 97.31 168 CYS B N 1
ATOM 3002 C CA . CYS B 1 168 ? -17.328 -22.344 -6.828 1 97.31 168 CYS B CA 1
ATOM 3003 C C . CYS B 1 168 ? -18.547 -22.969 -6.188 1 97.31 168 CYS B C 1
ATOM 3005 O O . CYS B 1 168 ? -19.391 -23.562 -6.879 1 97.31 168 CYS B O 1
ATOM 3007 N N . GLU B 1 169 ? -18.656 -22.812 -4.883 1 97.88 169 GLU B N 1
ATOM 3008 C CA . GLU B 1 169 ? -19.828 -23.312 -4.164 1 97.88 169 GLU B CA 1
ATOM 3009 C C . GLU B 1 169 ? -21.109 -22.688 -4.684 1 97.88 169 GLU B C 1
ATOM 3011 O O . GLU B 1 169 ? -22.156 -23.359 -4.738 1 97.88 169 GLU B O 1
ATOM 3016 N N . ASP B 1 170 ? -21 -21.5 -5.07 1 97 170 ASP B N 1
ATOM 3017 C CA . ASP B 1 170 ? -22.156 -20.766 -5.562 1 97 170 ASP B CA 1
ATOM 3018 C C . ASP B 1 170 ? -22.438 -21.094 -7.023 1 97 170 ASP B C 1
ATOM 3020 O O . ASP B 1 170 ? -23.406 -20.594 -7.605 1 97 170 ASP B O 1
ATOM 3024 N N . GLY B 1 171 ? -21.609 -21.844 -7.629 1 96.06 171 GLY B N 1
ATOM 3025 C CA . GLY B 1 171 ? -21.891 -22.391 -8.945 1 96.06 171 GLY B CA 1
ATOM 3026 C C . GLY B 1 171 ? -21.219 -21.625 -10.07 1 96.06 171 GLY B C 1
ATOM 3027 O O . GLY B 1 171 ? -21.516 -21.859 -11.242 1 96.06 171 GLY B O 1
ATOM 3028 N N . TYR B 1 172 ? -20.312 -20.719 -9.719 1 95.75 172 TYR B N 1
ATOM 3029 C CA . TYR B 1 172 ? -19.625 -19.953 -10.758 1 95.75 172 TYR B CA 1
ATOM 3030 C C . TYR B 1 172 ? -18.469 -20.75 -11.344 1 95.75 172 TYR B C 1
ATOM 3032 O O . TYR B 1 172 ? -17.75 -21.453 -10.625 1 95.75 172 TYR B O 1
ATOM 3040 N N . LEU B 1 173 ? -18.359 -20.656 -12.641 1 92.38 173 LEU B N 1
ATOM 3041 C CA . LEU B 1 173 ? -17.219 -21.234 -13.344 1 92.38 173 LEU B CA 1
ATOM 3042 C C . LEU B 1 173 ? -16.141 -20.172 -13.562 1 92.38 173 LEU B C 1
ATOM 3044 O O . LEU B 1 173 ? -16.422 -19.078 -14.055 1 92.38 173 LEU B O 1
ATOM 3048 N N . LEU B 1 174 ? -14.961 -20.547 -13.211 1 94.75 174 LEU B N 1
ATOM 3049 C CA . LEU B 1 174 ? -13.852 -19.594 -13.352 1 94.75 174 LEU B CA 1
ATOM 3050 C C . LEU B 1 174 ? -13.008 -19.938 -14.578 1 94.75 174 LEU B C 1
ATOM 3052 O O . LEU B 1 174 ? -12.703 -21.109 -14.828 1 94.75 174 LEU B O 1
ATOM 3056 N N . GLU B 1 175 ? -12.68 -18.938 -15.352 1 95.38 175 GLU B N 1
ATOM 3057 C CA . GLU B 1 175 ? -11.844 -19.062 -16.547 1 95.38 175 GLU B CA 1
ATOM 3058 C C . GLU B 1 175 ? -10.758 -18 -16.578 1 95.38 175 GLU B C 1
ATOM 3060 O O . GLU B 1 175 ? -10.852 -16.984 -15.875 1 95.38 175 GLU B O 1
ATOM 3065 N N . ASN B 1 176 ? -9.766 -18.266 -17.375 1 96.12 176 ASN B N 1
ATOM 3066 C CA . ASN B 1 176 ? -8.719 -17.266 -17.531 1 96.12 176 ASN B CA 1
ATOM 3067 C C . ASN B 1 176 ? -9.297 -15.914 -17.953 1 96.12 176 ASN B C 1
ATOM 3069 O O . ASN B 1 176 ? -10.156 -15.844 -18.844 1 96.12 176 ASN B O 1
ATOM 3073 N N . THR B 1 177 ? -8.828 -14.891 -17.281 1 97 177 THR B N 1
ATOM 3074 C CA . THR B 1 177 ? -9.312 -13.547 -17.578 1 97 177 THR B CA 1
ATOM 3075 C C . THR B 1 177 ? -8.188 -12.664 -18.109 1 97 177 THR B C 1
ATOM 3077 O O . THR B 1 177 ? -8.438 -11.586 -18.656 1 97 177 THR B O 1
ATOM 3080 N N . SER B 1 178 ? -6.898 -13.039 -17.953 1 96.75 178 SER B N 1
ATOM 3081 C CA . SER B 1 178 ? -5.742 -12.219 -18.297 1 96.75 178 SER B CA 1
ATOM 3082 C C . SER B 1 178 ? -4.664 -13.047 -18.984 1 96.75 178 SER B C 1
ATOM 3084 O O . SER B 1 178 ? -4.484 -14.227 -18.672 1 96.75 178 SER B O 1
ATOM 3086 N N . TYR B 1 179 ? -3.982 -12.453 -19.922 1 95.38 179 TYR B N 1
ATOM 3087 C CA . TYR B 1 179 ? -2.949 -13.07 -20.75 1 95.38 179 TYR B CA 1
ATOM 3088 C C . TYR B 1 179 ? -1.786 -12.117 -20.969 1 95.38 179 TYR B C 1
ATOM 3090 O O . TYR B 1 179 ? -1.99 -10.914 -21.156 1 95.38 179 TYR B O 1
ATOM 3098 N N . LEU B 1 180 ? -0.671 -12.703 -20.906 1 92.06 180 LEU B N 1
ATOM 3099 C CA . LEU B 1 180 ? 0.518 -11.906 -21.188 1 92.06 180 LEU B CA 1
ATOM 3100 C C . LEU B 1 180 ? 0.986 -12.117 -22.625 1 92.06 180 LEU B C 1
ATOM 3102 O O . LEU B 1 180 ? 1.297 -13.242 -23.031 1 92.06 180 LEU B O 1
ATOM 3106 N N . THR B 1 181 ? 0.883 -11.125 -23.453 1 84.56 181 THR B N 1
ATOM 3107 C CA . THR B 1 181 ? 1.392 -11.125 -24.812 1 84.56 181 THR B CA 1
ATOM 3108 C C . THR B 1 181 ? 2.414 -10.016 -25.016 1 84.56 181 THR B C 1
ATOM 3110 O O . THR B 1 181 ? 2.1 -8.836 -24.844 1 84.56 181 THR B O 1
ATOM 3113 N N . ASN B 1 182 ? 3.67 -10.352 -25.375 1 80.12 182 ASN B N 1
ATOM 3114 C CA . ASN B 1 182 ? 4.746 -9.383 -25.547 1 80.12 182 ASN B CA 1
ATOM 3115 C C . ASN B 1 182 ? 4.871 -8.453 -24.344 1 80.12 182 ASN B C 1
ATOM 3117 O O . ASN B 1 182 ? 4.938 -7.234 -24.5 1 80.12 182 ASN B O 1
ATOM 3121 N N . ASN B 1 183 ? 4.652 -8.992 -23.172 1 77.56 183 ASN B N 1
ATOM 3122 C CA . ASN B 1 183 ? 4.844 -8.312 -21.891 1 77.56 183 ASN B CA 1
ATOM 3123 C C . ASN B 1 183 ? 3.732 -7.305 -21.625 1 77.56 183 ASN B C 1
ATOM 3125 O O . ASN B 1 183 ? 3.936 -6.328 -20.906 1 77.56 183 ASN B O 1
ATOM 3129 N N . VAL B 1 184 ? 2.654 -7.508 -22.328 1 81.56 184 VAL B N 1
ATOM 3130 C CA . VAL B 1 184 ? 1.475 -6.68 -22.109 1 81.56 184 VAL B CA 1
ATOM 3131 C C . VAL B 1 184 ? 0.279 -7.562 -21.766 1 81.56 184 VAL B C 1
ATOM 3133 O O . VAL B 1 184 ? 0.06 -8.602 -22.391 1 81.56 184 VAL B O 1
ATOM 3136 N N . VAL B 1 185 ? -0.316 -7.191 -20.625 1 83.69 185 VAL B N 1
ATOM 3137 C CA . VAL B 1 185 ? -1.504 -7.949 -20.234 1 83.69 185 VAL B CA 1
ATOM 3138 C C . VAL B 1 185 ? -2.656 -7.617 -21.188 1 83.69 185 VAL B C 1
ATOM 3140 O O . VAL B 1 185 ? -2.906 -6.445 -21.484 1 83.69 185 VAL B O 1
ATOM 3143 N N . SER B 1 186 ? -3.205 -8.695 -21.719 1 75.31 186 SER B N 1
ATOM 3144 C CA . SER B 1 186 ? -4.332 -8.516 -22.625 1 75.31 186 SER B CA 1
ATOM 3145 C C . SER B 1 186 ? -5.527 -7.895 -21.906 1 75.31 186 SER B C 1
ATOM 3147 O O . SER B 1 186 ? -5.84 -8.273 -20.781 1 75.31 186 SER B O 1
ATOM 3149 N N . GLY B 1 187 ? -6.156 -6.828 -22.547 1 60.44 187 GLY B N 1
ATOM 3150 C CA . GLY B 1 187 ? -7.336 -6.164 -22.016 1 60.44 187 GLY B CA 1
ATOM 3151 C C . GLY B 1 187 ? -7.012 -5.066 -21.016 1 60.44 187 GLY B C 1
ATOM 3152 O O . GLY B 1 187 ? -7.91 -4.398 -20.5 1 60.44 187 GLY B O 1
ATOM 3153 N N . GLN B 1 188 ? -5.805 -5.184 -20.422 1 54.53 188 GLN B N 1
ATOM 3154 C CA . GLN B 1 188 ? -5.449 -4.039 -19.578 1 54.53 188 GLN B CA 1
ATOM 3155 C C . GLN B 1 188 ? -5.176 -2.805 -20.438 1 54.53 188 GLN B C 1
ATOM 3157 O O . GLN B 1 188 ? -4.488 -2.889 -21.453 1 54.53 188 GLN B O 1
ATOM 3162 N N . ARG B 1 189 ? -6.188 -2.006 -20.516 1 38.62 189 ARG B N 1
ATOM 3163 C CA . ARG B 1 189 ? -5.883 -0.744 -21.172 1 38.62 189 ARG B CA 1
ATOM 3164 C C . ARG B 1 189 ? -4.547 -0.184 -20.703 1 38.62 189 ARG B C 1
ATOM 3166 O O . ARG B 1 189 ? -4.238 -0.232 -19.5 1 38.62 189 ARG B O 1
ATOM 3173 N N . ALA B 1 190 ? -3.484 -0.238 -21.531 1 34.41 190 ALA B N 1
ATOM 3174 C CA . ALA B 1 190 ? -2.24 0.453 -21.203 1 34.41 190 ALA B CA 1
ATOM 3175 C C . ALA B 1 190 ? -2.514 1.705 -20.375 1 34.41 190 ALA B C 1
ATOM 3177 O O . ALA B 1 190 ? -3.49 2.418 -20.625 1 34.41 190 ALA B O 1
ATOM 3178 N N . PRO B 1 191 ? -1.892 1.873 -19.172 1 32.06 191 PRO B N 1
ATOM 3179 C CA . PRO B 1 191 ? -2.129 3.193 -18.594 1 32.06 191 PRO B CA 1
ATOM 3180 C C . PRO B 1 191 ? -1.937 4.332 -19.594 1 32.06 191 PRO B C 1
ATOM 3182 O O . PRO B 1 191 ? -1.06 4.254 -20.453 1 32.06 191 PRO B O 1
ATOM 3185 N N . LEU B 1 192 ? -3.037 4.906 -20.062 1 29.64 192 LEU B N 1
ATOM 3186 C CA . LEU B 1 192 ? -2.922 6.078 -20.922 1 29.64 192 LEU B CA 1
ATOM 3187 C C . LEU B 1 192 ? -1.849 7.031 -20.406 1 29.64 192 LEU B C 1
ATOM 3189 O O . LEU B 1 192 ? -2.074 7.762 -19.438 1 29.64 192 LEU B O 1
ATOM 3193 N N . PHE B 1 193 ? -0.675 6.586 -20.109 1 29.95 193 PHE B N 1
ATOM 3194 C CA . PHE B 1 193 ? 0.306 7.617 -19.797 1 29.95 193 PHE B CA 1
ATOM 3195 C C . PHE B 1 193 ? 0.447 8.602 -20.953 1 29.95 193 PHE B C 1
ATOM 3197 O O . PHE B 1 193 ? 1.374 9.414 -20.969 1 29.95 193 PHE B O 1
ATOM 3204 N N . GLY B 1 194 ? -0.153 8.289 -22.125 1 29.78 194 GLY B N 1
ATOM 3205 C CA . GLY B 1 194 ? 0.241 9.211 -23.172 1 29.78 194 GLY B CA 1
ATOM 3206 C C . GLY B 1 194 ? -0.239 10.633 -22.953 1 29.78 194 GLY B C 1
ATOM 3207 O O . GLY B 1 194 ? -1.443 10.875 -22.844 1 29.78 194 GLY B O 1
ATOM 3208 N N . TRP B 1 195 ? 0.553 11.367 -22.047 1 29.34 195 TRP B N 1
ATOM 3209 C CA . TRP B 1 195 ? 0.37 12.805 -22.172 1 29.34 195 TRP B CA 1
ATO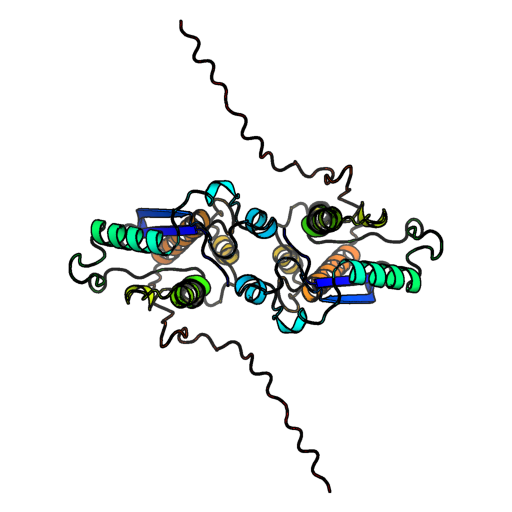M 3210 C C . TRP B 1 195 ? 0.383 13.227 -23.641 1 29.34 195 TRP B C 1
ATOM 3212 O O . TRP B 1 195 ? 1.325 12.914 -24.375 1 29.34 195 TRP B O 1
ATOM 3222 N N . ARG B 1 196 ? -0.651 13.18 -24.359 1 30.97 196 ARG B N 1
ATOM 3223 C CA . ARG B 1 196 ? -0.673 13.789 -25.688 1 30.97 196 ARG B CA 1
ATOM 3224 C C . ARG B 1 196 ? -0.292 15.266 -25.625 1 30.97 196 ARG B C 1
ATOM 3226 O O . ARG B 1 196 ? -0.91 16.031 -24.891 1 30.97 196 ARG B O 1
ATOM 3233 N N . PRO B 1 197 ? 0.961 15.562 -26 1 28.59 197 PRO B N 1
ATOM 3234 C CA . PRO B 1 197 ? 1.197 17 -26.172 1 28.59 197 PRO B CA 1
ATOM 3235 C C . PRO B 1 197 ? 0.161 17.656 -27.078 1 28.59 197 PRO B C 1
ATOM 3237 O O . PRO B 1 197 ? -0.19 17.109 -28.125 1 28.59 197 PRO B O 1
ATOM 3240 N N . ARG B 1 198 ? -0.9 18.234 -26.547 1 28.7 198 ARG B N 1
ATOM 3241 C CA . ARG B 1 198 ? -1.79 19.016 -27.391 1 28.7 198 ARG B CA 1
ATOM 3242 C C . ARG B 1 198 ? -0.998 19.969 -28.281 1 28.7 198 ARG B C 1
ATOM 3244 O O . ARG B 1 198 ? -0.252 20.812 -27.797 1 28.7 198 ARG B O 1
ATOM 3251 N N . THR B 1 199 ? -0.439 19.516 -29.344 1 29.69 199 THR B N 1
ATOM 3252 C CA . THR B 1 199 ? 0.109 20.344 -30.422 1 29.69 199 THR B CA 1
ATOM 3253 C C . THR B 1 199 ? -0.888 21.422 -30.828 1 29.69 199 THR B C 1
ATOM 3255 O O . THR B 1 199 ? -1.888 21.125 -31.5 1 29.69 199 THR B O 1
ATOM 3258 N N . GLY B 1 200 ? -1.449 22.266 -29.859 1 27.39 200 GLY B N 1
ATOM 3259 C CA . GLY B 1 200 ? -2.17 23.453 -30.297 1 27.39 200 GLY B CA 1
ATOM 3260 C C . GLY B 1 200 ? -1.441 24.234 -31.375 1 27.39 200 GLY B C 1
ATOM 3261 O O . GLY B 1 200 ? -0.299 24.656 -31.172 1 27.39 200 GLY B O 1
ATOM 3262 N N . GLN B 1 201 ? -1.632 23.953 -32.656 1 27.09 201 GLN B N 1
ATOM 3263 C CA . GLN B 1 201 ? -1.282 24.656 -33.875 1 27.09 201 GLN B CA 1
ATOM 3264 C C . GLN B 1 201 ? -1.714 26.125 -33.812 1 27.09 201 GLN B C 1
ATOM 3266 O O . GLN B 1 201 ? -2.908 26.422 -33.844 1 27.09 201 GLN B O 1
ATOM 3271 N N . PHE B 1 202 ? -1.147 26.969 -32.906 1 30.5 202 PHE B N 1
ATOM 3272 C CA . PHE B 1 202 ? -1.246 28.406 -33.125 1 30.5 202 PHE B CA 1
ATOM 3273 C C . PHE B 1 202 ? -0.877 28.766 -34.562 1 30.5 202 PHE B C 1
ATOM 3275 O O . PHE B 1 202 ? 0.261 28.562 -34.969 1 30.5 202 PHE B O 1
ATOM 3282 N N . GLY B 1 203 ? -1.739 28.422 -35.438 1 23.95 203 GLY B N 1
ATOM 3283 C CA . GLY B 1 203 ? -1.679 28.922 -36.812 1 23.95 203 GLY B CA 1
ATOM 3284 C C . GLY B 1 203 ? -1.489 30.438 -36.875 1 23.95 203 GLY B C 1
ATOM 3285 O O . GLY B 1 203 ? -2.08 31.172 -36.094 1 23.95 203 GLY B O 1
ATOM 3286 N N . THR B 1 204 ? -0.288 30.922 -37.25 1 29.02 204 THR B N 1
ATOM 3287 C CA . THR B 1 204 ? 0.189 32.219 -37.719 1 29.02 204 THR B CA 1
ATOM 3288 C C . THR B 1 204 ? -0.779 32.812 -38.75 1 29.02 204 THR B C 1
ATOM 3290 O O . THR B 1 204 ? -0.512 32.812 -39.938 1 29.02 204 THR B O 1
ATOM 3293 N N . SER B 1 205 ? -2.121 33 -38.438 1 23.12 205 SER B N 1
ATOM 3294 C CA . SER B 1 205 ? -2.68 34 -39.344 1 23.12 205 SER B CA 1
ATOM 3295 C C . SER B 1 205 ? -2.178 35.406 -38.969 1 23.12 205 SER B C 1
ATOM 3297 O O . SER B 1 205 ? -1.906 35.688 -37.812 1 23.12 205 SER B O 1
#

Nearest PDB structures (foldseek):
  4l8r-assembly2_E  TM=9.450E-01  e=1.739E-14  Homo sapiens
  4qoz-assembly2_E  TM=9.521E-01  e=2.801E-14  Homo sapiens
  1zbh-assembly1_C  TM=9.359E-01  e=2.972E-14  Homo sapiens
  1zbu-assembly2_B  TM=9.344E-01  e=6.842E-14  Homo sapiens
  7n8w-assembly1_B  TM=8.885E-01  e=1.080E-14  Homo sapiens

InterPro domains:
  IPR012337 Ribonuclease H-like superfamily [SSF53098] (3-174)
  IPR013520 Ribonuclease H-like domain [PF00929] (2-163)
  IPR013520 Ribonuclease H-like domain [SM00479] (1-173)
  IPR036397 Ribonuclease H superfamily [G3DSA:3.30.420.10] (1-191)
  IPR047201 ERI-1-like, DEDDh 3'-5' exonuclease domain [cd06133] (2-167)
  IPR051274 3'-5' Exoribonuclease [PTHR23044] (2-183)

Sequence (410 aa):
LQEIIEFPVVQFCTKTLQEVARFHEYVHPTERPVLTSFCTNLTGIVQEMVDNQMILPDVLAKFRRWLSQQCLIDAESGDRVRNSWTFVTCGDWDLGTILPQEASFRGLHLPPYFGSWINLKKAYRNAKGYFPNSLMVMLNDLQIPHTGRLHSGIDDVINICAIVRKLCEDGYLLENTSYLTNNVVSGQRAPLFGWRPRTGQFGTSLQEIIEFPVVQFCTKTLQEVARFHEYVHPTERPVLTSFCTNLTGIVQEMVDNQMILPDVLAKFRRWLSQQCLIDAESGDRVRNSWTFVTCGDWDLGTILPQEASFRGLHLPPYFGSWINLKKAYRNAKGYFPNSLMVMLNDLQIPHTGRLHSGIDDVINICAIVRKLCEDGYLLENTSYLTNNVVSGQRAPLFGWRPRTGQFGTS

Solvent-accessible surface area (backbone atoms only — not comparable to full-atom values): 24197 Å² total; per-residue (Å²): 115,54,72,70,50,62,54,56,48,70,43,68,39,83,88,78,59,40,79,76,48,73,46,74,42,48,18,22,42,78,90,64,63,70,66,28,61,58,56,25,69,52,35,68,55,52,62,80,64,24,72,86,36,48,39,62,72,55,47,53,52,51,47,52,51,50,36,32,75,70,63,48,22,38,81,86,80,60,42,64,42,79,96,65,78,74,48,74,39,86,45,58,53,61,63,45,39,48,48,52,50,41,28,55,75,68,70,48,83,78,65,72,72,63,33,43,25,23,24,46,36,60,50,43,18,73,72,70,74,49,75,51,91,43,74,64,53,51,30,56,74,68,68,43,81,87,56,81,48,73,68,18,58,57,31,45,50,54,46,50,50,52,51,50,40,50,41,46,74,73,68,51,82,85,61,74,64,38,34,52,54,97,81,34,41,52,88,54,72,67,80,78,67,72,74,67,76,77,75,74,76,79,71,84,123,115,51,72,71,50,62,53,56,45,71,42,68,38,82,88,80,59,39,78,77,48,73,47,76,43,49,17,21,43,78,91,62,63,70,67,29,60,57,57,24,69,52,34,66,55,52,63,79,64,23,71,85,36,49,38,61,72,56,46,52,54,52,46,52,52,48,36,33,74,69,62,46,22,37,81,84,79,61,41,66,42,78,96,66,78,74,48,75,37,88,46,57,53,60,64,44,40,49,49,52,50,42,30,54,75,69,71,47,83,78,65,73,73,62,33,43,25,23,24,46,36,60,50,42,18,74,73,72,73,49,76,50,93,42,75,65,51,49,29,57,73,68,69,43,83,85,55,82,49,72,69,17,59,58,31,44,51,53,47,49,50,53,52,51,40,50,42,44,74,72,66,53,83,87,61,73,67,37,34,51,54,97,80,34,42,50,86,54,72,67,78,80,67,71,75,68,77,77,76,74,76,78,71,86,121

Foldseek 3Di:
DDFAFKDKDFDADLVVLDTDDIDIFGAQDDVCRADDPVLCVQAVDHNVRHNPGHHPVVSVVVVLVVCVVVVQAPPVPSHGDPPPDAAEDQDCCPLLPHVVVVCVVVVHDDDQRSFWHFNVQVLCCVQPVDGDPDLVSLCVVLVHDQDDHPNHPNSSNVSSSVSSSSCSVVPRDTDIDWGADPSHIPPPPDPCPPPPPPPPPPPDD/DDFAFKDKDFDADLVVLDTDDIDIFGAQDDVCRADDPVLCVQAVDHNVRHNPGHHPVVSVVVVLVVCVVVVQAPPVPSHGDPPPDAAEDQDCCPLLPHVVVVCVVVVHDDDQRSFWHFNVQVLCCVQPVDGDPDLVSLCVVLVHDQDDHPNHPNSSNVSVSVSSSSCSVVPRDTDIDWGADPSHIPPPPDPCPPPPPPPPCPPPD